Protein AF-A0A2H5Y789-F1 (afdb_monomer_lite)

Organism: NCBI:txid2035417

Radius of gyration: 29.75 Å; chains: 1; bounding box: 59×77×67 Å

Structure (mmCIF, N/CA/C/O backbone):
data_AF-A0A2H5Y789-F1
#
_entry.id   AF-A0A2H5Y789-F1
#
loop_
_atom_site.group_PDB
_atom_site.id
_atom_site.type_symbol
_atom_site.label_atom_id
_atom_site.label_alt_id
_atom_site.label_comp_id
_atom_site.label_asym_id
_atom_site.label_entity_id
_atom_site.label_seq_id
_atom_site.pdbx_PDB_ins_code
_atom_site.Cartn_x
_atom_site.Cartn_y
_atom_site.Cartn_z
_atom_site.occupancy
_atom_site.B_iso_or_equiv
_atom_site.auth_seq_id
_atom_site.auth_comp_id
_atom_site.auth_asym_id
_atom_site.auth_atom_id
_atom_site.pdbx_PDB_model_num
ATOM 1 N N . MET A 1 1 ? -34.210 62.482 2.185 1.00 37.97 1 MET A N 1
ATOM 2 C CA . MET A 1 1 ? -34.366 61.414 3.195 1.00 37.97 1 MET A CA 1
ATOM 3 C C . MET A 1 1 ? -33.043 61.257 3.918 1.00 37.97 1 MET A C 1
ATOM 5 O O . MET A 1 1 ? -32.040 60.957 3.289 1.00 37.97 1 MET A O 1
ATOM 9 N N . SER A 1 2 ? -33.038 61.616 5.196 1.00 29.23 2 SER A N 1
ATOM 10 C CA . SER A 1 2 ? -31.886 61.705 6.094 1.00 29.23 2 SER A CA 1
ATOM 11 C C . SER A 1 2 ? -31.365 60.326 6.511 1.00 29.23 2 SER A C 1
ATOM 13 O O . SER A 1 2 ? -32.148 59.467 6.909 1.00 29.23 2 SER A O 1
ATOM 15 N N . VAL A 1 3 ? -30.046 60.142 6.451 1.00 33.97 3 VAL A N 1
ATOM 16 C CA . VAL A 1 3 ? -29.327 58.979 6.999 1.00 33.97 3 VAL A CA 1
ATOM 17 C C . VAL A 1 3 ? -29.480 58.972 8.532 1.00 33.97 3 VAL A C 1
ATOM 19 O O . VAL A 1 3 ? -29.300 60.033 9.135 1.00 33.97 3 VAL A O 1
ATOM 22 N N . PRO A 1 4 ? -29.804 57.843 9.196 1.00 37.81 4 PRO A N 1
ATOM 23 C CA . PRO A 1 4 ? -29.947 57.826 10.647 1.00 37.81 4 PRO A CA 1
ATOM 24 C C . PRO A 1 4 ? -28.574 57.897 11.324 1.00 37.81 4 PRO A C 1
ATOM 26 O O . PRO A 1 4 ? -27.673 57.113 11.026 1.00 37.81 4 PRO A O 1
ATOM 29 N N . VAL A 1 5 ? -28.428 58.831 12.263 1.00 44.56 5 VAL A N 1
ATOM 30 C CA . VAL A 1 5 ? -27.274 58.938 13.160 1.00 44.56 5 VAL A CA 1
ATOM 31 C C . VAL A 1 5 ? -27.456 57.928 14.291 1.00 44.56 5 VAL A C 1
ATOM 33 O O . VAL A 1 5 ? -28.381 58.048 15.090 1.00 44.56 5 VAL A O 1
ATOM 36 N N . VAL A 1 6 ? -26.570 56.934 14.358 1.00 42.97 6 VAL A N 1
ATOM 37 C CA . VAL A 1 6 ? -26.488 55.982 15.477 1.00 42.97 6 VAL A CA 1
ATOM 38 C C . VAL A 1 6 ? -26.179 56.752 16.763 1.00 42.97 6 VAL A C 1
ATOM 40 O O . VAL A 1 6 ? -25.166 57.452 16.845 1.00 42.97 6 VAL A O 1
ATOM 43 N N . THR A 1 7 ? -27.052 56.648 17.763 1.00 49.22 7 THR A N 1
ATOM 44 C CA . THR A 1 7 ? -26.926 57.372 19.032 1.00 49.22 7 THR A CA 1
ATOM 45 C C . THR A 1 7 ? -25.886 56.715 19.953 1.00 49.22 7 THR A C 1
ATOM 47 O O . THR A 1 7 ? -25.636 55.511 19.913 1.00 49.22 7 THR A O 1
ATOM 50 N N . GLN A 1 8 ? -25.246 57.527 20.806 1.00 45.59 8 GLN A N 1
ATOM 51 C CA . GLN A 1 8 ? -24.175 57.123 21.736 1.00 45.59 8 GLN A CA 1
ATOM 52 C C . GLN A 1 8 ? -24.441 55.893 22.644 1.00 45.59 8 GLN A C 1
ATOM 54 O O . GLN A 1 8 ? -23.453 55.225 22.965 1.00 45.59 8 GLN A O 1
ATOM 59 N N . PRO A 1 9 ? -25.679 55.530 23.047 1.00 40.62 9 PRO A N 1
ATOM 60 C CA . PRO A 1 9 ? -25.904 54.383 23.934 1.00 40.62 9 PRO A CA 1
ATOM 61 C C . PRO A 1 9 ? -25.518 53.026 23.319 1.00 40.62 9 PRO A C 1
ATOM 63 O O . PRO A 1 9 ? -25.006 52.161 24.028 1.00 40.62 9 PRO A O 1
ATOM 66 N N . GLU A 1 10 ? -25.672 52.837 22.002 1.00 42.62 10 GLU A N 1
ATOM 67 C CA . GLU A 1 10 ? -25.350 51.560 21.334 1.00 42.62 10 GLU A CA 1
ATOM 68 C C . GLU A 1 10 ? -23.838 51.285 21.276 1.00 42.62 10 GLU A C 1
ATOM 70 O O . GLU A 1 10 ? -23.397 50.136 21.324 1.00 42.62 10 GLU A O 1
ATOM 75 N N . ARG A 1 11 ? -23.009 52.340 21.267 1.00 40.31 11 ARG A N 1
ATOM 76 C CA . ARG A 1 11 ? -21.542 52.203 21.315 1.00 40.31 11 ARG A CA 1
ATOM 77 C C . ARG A 1 11 ? -21.034 51.732 22.680 1.00 40.31 11 ARG A C 1
ATOM 79 O O . ARG A 1 11 ? -19.956 51.142 22.746 1.00 40.31 11 ARG A O 1
ATOM 86 N N . ALA A 1 12 ? -21.786 51.978 23.754 1.00 39.19 12 ALA A N 1
ATOM 87 C CA . ALA A 1 12 ? -21.418 51.544 25.100 1.00 39.19 12 ALA A CA 1
ATOM 88 C C . ALA A 1 12 ? -21.674 50.040 25.310 1.00 39.19 12 ALA A C 1
ATOM 90 O O . ALA A 1 12 ? -20.861 49.373 25.947 1.00 39.19 12 ALA A O 1
ATOM 91 N N . ALA A 1 13 ? -22.729 49.485 24.701 1.00 40.16 13 ALA A N 1
ATOM 92 C CA . ALA A 1 13 ? -23.051 48.057 24.788 1.00 40.16 13 ALA A CA 1
ATOM 93 C C . ALA A 1 13 ? -21.999 47.162 24.102 1.00 40.16 13 ALA A C 1
ATOM 95 O O . ALA A 1 13 ? -21.672 46.093 24.610 1.00 40.16 13 ALA A O 1
ATOM 96 N N . ILE A 1 14 ? -21.398 47.628 23.000 1.00 40.69 14 ILE A N 1
ATOM 97 C CA . ILE A 1 14 ? -20.331 46.902 22.284 1.00 40.69 14 ILE A CA 1
ATOM 98 C C . ILE A 1 14 ? -19.017 46.875 23.089 1.00 40.69 14 ILE A C 1
ATOM 100 O O . ILE A 1 14 ? -18.259 45.914 22.996 1.00 40.69 14 ILE A O 1
ATOM 104 N N . ARG A 1 15 ? -18.747 47.890 23.925 1.00 38.72 15 ARG A N 1
ATOM 105 C CA . ARG A 1 15 ? -17.531 47.946 24.764 1.00 38.72 15 ARG A CA 1
ATOM 106 C C . ARG A 1 15 ? -17.596 47.087 26.031 1.00 38.72 15 ARG A C 1
ATOM 108 O O . ARG A 1 15 ? -16.561 46.901 26.661 1.00 38.72 15 ARG A O 1
ATOM 115 N N . ALA A 1 16 ? -18.770 46.585 26.411 1.00 36.44 16 ALA A N 1
ATOM 116 C CA . ALA A 1 16 ? -18.966 45.839 27.656 1.00 36.44 16 ALA A CA 1
ATOM 117 C C . ALA A 1 16 ? -18.874 44.305 27.502 1.00 36.44 16 ALA A C 1
ATOM 119 O O . ALA A 1 16 ? -19.026 43.589 28.490 1.00 36.44 16 ALA A O 1
ATOM 120 N N . MET A 1 17 ? -18.627 43.777 26.295 1.00 32.44 17 MET A N 1
ATOM 121 C CA . MET A 1 17 ? -18.440 42.334 26.092 1.00 32.44 17 MET A CA 1
ATOM 122 C C . MET A 1 17 ? -17.035 41.892 26.548 1.00 32.44 17 MET A C 1
ATOM 124 O O . MET A 1 17 ? -16.046 42.423 26.040 1.00 32.44 17 MET A O 1
ATOM 128 N N . PRO A 1 18 ? -16.908 40.923 27.476 1.00 30.58 18 PRO A N 1
ATOM 129 C CA . PRO A 1 18 ? -15.605 40.398 27.869 1.00 30.58 18 PRO A CA 1
ATOM 130 C C . PRO A 1 18 ? -14.968 39.604 26.711 1.00 30.58 18 PRO A C 1
ATOM 132 O O . PRO A 1 18 ? -15.689 38.967 25.936 1.00 30.58 18 PRO A O 1
ATOM 135 N N . PRO A 1 19 ? -13.628 39.609 26.577 1.00 34.12 19 PRO A N 1
ATOM 136 C CA . PRO A 1 19 ? -12.950 38.894 25.506 1.00 34.12 19 PRO A CA 1
ATOM 137 C C . PRO A 1 19 ? -13.107 37.382 25.705 1.00 34.12 19 PRO A C 1
ATOM 139 O O . PRO A 1 19 ? -12.652 36.820 26.702 1.00 34.12 19 PRO A O 1
ATOM 142 N N . LEU A 1 20 ? -13.747 36.712 24.743 1.00 29.39 20 LEU A N 1
ATOM 143 C CA . LEU A 1 20 ? -13.731 35.256 24.661 1.00 29.39 20 LEU A CA 1
ATOM 144 C C . LEU A 1 20 ? -12.320 34.814 24.261 1.00 29.39 20 LEU A C 1
ATOM 146 O O . LEU A 1 20 ? -11.878 35.012 23.131 1.00 29.39 20 LEU A O 1
ATOM 150 N N . VAL A 1 21 ? -11.624 34.228 25.227 1.00 31.94 21 VAL A N 1
ATOM 151 C CA . VAL A 1 21 ? -10.314 33.598 25.082 1.00 31.94 21 VAL A CA 1
ATOM 152 C C . VAL A 1 21 ? -10.425 32.429 24.096 1.00 31.94 21 VAL A C 1
ATOM 154 O O . VAL A 1 21 ? -10.932 31.364 24.444 1.00 31.94 21 VAL A O 1
ATOM 157 N N . LEU A 1 22 ? -9.947 32.618 22.864 1.00 30.02 22 LEU A N 1
ATOM 158 C CA . LEU A 1 22 ? -9.651 31.528 21.934 1.00 30.02 22 LEU A CA 1
ATOM 159 C C . LEU A 1 22 ? -8.173 31.158 22.085 1.00 30.02 22 LEU A C 1
ATOM 161 O O . LEU A 1 22 ? -7.278 31.890 21.673 1.00 30.02 22 LEU A O 1
ATOM 165 N N . TYR A 1 23 ? -7.926 30.010 22.709 1.00 28.30 23 TYR A N 1
ATOM 166 C CA . TYR A 1 23 ? -6.603 29.407 22.811 1.00 28.30 23 TYR A CA 1
ATOM 167 C C . TYR A 1 23 ? -6.099 28.958 21.425 1.00 28.30 23 TYR A C 1
ATOM 169 O O . TYR A 1 23 ? -6.662 28.049 20.822 1.00 28.30 23 TYR A O 1
ATOM 177 N N . GLY A 1 24 ? -4.975 29.537 20.990 1.00 32.03 24 GLY A N 1
ATOM 178 C CA . GLY A 1 24 ? -3.823 28.745 20.550 1.00 32.03 24 GLY A CA 1
ATOM 179 C C . GLY A 1 24 ? -3.602 28.491 19.056 1.00 32.03 24 GLY A C 1
ATOM 180 O O . GLY A 1 24 ? -3.537 27.328 18.693 1.00 32.03 24 GLY A O 1
ATOM 181 N N . VAL A 1 25 ? -3.348 29.525 18.235 1.00 35.06 25 VAL A N 1
ATOM 182 C CA . VAL A 1 25 ? -2.418 29.469 17.066 1.00 35.06 25 VAL A CA 1
ATOM 183 C C . VAL A 1 25 ? -1.823 30.867 16.751 1.00 35.06 25 VAL A C 1
ATOM 185 O O . VAL A 1 25 ? -1.656 31.242 15.599 1.00 35.06 25 VAL A O 1
ATOM 188 N N . GLU A 1 26 ? -1.505 31.706 17.743 1.00 31.30 26 GLU A N 1
ATOM 189 C CA . GLU A 1 26 ? -1.077 33.101 17.464 1.00 31.30 26 GLU A CA 1
ATOM 190 C C . GLU A 1 26 ? 0.441 33.301 17.260 1.00 31.30 26 GLU A C 1
ATOM 192 O O . GLU A 1 26 ? 0.897 34.408 16.987 1.00 31.30 26 GLU A O 1
ATOM 197 N N . GLY A 1 27 ? 1.257 32.245 17.345 1.00 31.03 27 GLY A N 1
ATOM 198 C CA . GLY A 1 27 ? 2.720 32.394 17.412 1.00 31.03 27 GLY A CA 1
ATOM 199 C C . GLY A 1 27 ? 3.501 32.348 16.091 1.00 31.03 27 GLY A C 1
ATOM 200 O O . GLY A 1 27 ? 4.628 32.837 16.053 1.00 31.03 27 GLY A O 1
ATOM 201 N N . LEU A 1 28 ? 2.964 31.756 15.015 1.00 32.12 28 LEU A N 1
ATOM 202 C CA . LEU A 1 28 ? 3.771 31.415 13.824 1.00 32.12 28 LEU A CA 1
ATOM 203 C C . LEU A 1 28 ? 3.454 32.244 12.567 1.00 32.12 28 LEU A C 1
ATOM 205 O O . LEU A 1 28 ? 4.258 32.281 11.639 1.00 32.12 28 LEU A O 1
ATOM 209 N N . GLU A 1 29 ? 2.319 32.945 12.528 1.00 34.88 29 GLU A N 1
ATOM 210 C CA . GLU A 1 29 ? 1.903 33.727 11.350 1.00 34.88 29 GLU A CA 1
ATOM 211 C C . GLU A 1 29 ? 2.656 35.067 11.211 1.00 34.88 29 GLU A C 1
ATOM 213 O O . GLU A 1 29 ? 2.709 35.651 10.127 1.00 34.88 29 GLU A O 1
ATOM 218 N N . TRP A 1 30 ? 3.300 35.539 12.283 1.00 33.16 30 TRP A N 1
ATOM 219 C CA . TRP A 1 30 ? 3.914 36.870 12.344 1.00 33.16 30 TRP A CA 1
ATOM 220 C C . TRP A 1 30 ? 5.371 36.948 11.871 1.00 33.16 30 TRP A C 1
ATOM 222 O O . TRP A 1 30 ? 5.851 38.038 11.562 1.00 33.16 30 TRP A O 1
ATOM 232 N N . THR A 1 31 ? 6.104 35.837 11.787 1.00 39.50 31 THR A N 1
ATOM 233 C CA . THR A 1 31 ? 7.577 35.905 11.725 1.00 39.50 31 THR A CA 1
ATOM 234 C C . THR A 1 31 ? 8.179 35.875 10.325 1.00 39.50 31 THR A C 1
ATOM 236 O O . THR A 1 31 ? 9.292 36.365 10.155 1.00 39.50 31 THR A O 1
ATOM 239 N N . VAL A 1 32 ? 7.478 35.366 9.306 1.00 38.41 32 VAL A N 1
ATOM 240 C CA . VAL A 1 32 ? 8.070 35.218 7.959 1.00 38.41 32 VAL A CA 1
ATOM 241 C C . VAL A 1 32 ? 7.387 36.114 6.926 1.00 38.41 32 VAL A C 1
ATOM 243 O O . VAL A 1 32 ? 8.056 36.906 6.269 1.00 38.41 32 VAL A O 1
ATOM 246 N N . GLY A 1 33 ? 6.055 36.074 6.812 1.00 35.78 33 GLY A N 1
ATOM 247 C CA . GLY A 1 33 ? 5.324 36.867 5.811 1.00 35.78 33 GLY A CA 1
ATOM 248 C C . GLY A 1 33 ? 5.331 38.375 6.091 1.00 35.78 33 GLY A C 1
ATOM 249 O O . GLY A 1 33 ? 5.582 39.175 5.189 1.00 35.78 33 GLY A O 1
ATOM 250 N N . GLY A 1 34 ? 5.120 38.765 7.354 1.00 37.66 34 GLY A N 1
ATOM 251 C CA . GLY A 1 34 ? 5.141 40.168 7.781 1.00 37.66 34 GLY A CA 1
ATOM 252 C C . GLY A 1 34 ? 6.536 40.795 7.715 1.00 37.66 34 GLY A C 1
ATOM 253 O O . GLY A 1 34 ? 6.678 41.928 7.257 1.00 37.66 34 GLY A O 1
ATOM 254 N N . LEU A 1 35 ? 7.576 40.041 8.092 1.00 35.88 35 LEU A N 1
ATOM 255 C CA . LEU A 1 35 ? 8.966 40.507 8.050 1.00 35.88 35 LEU A CA 1
ATOM 256 C C . LEU A 1 35 ? 9.456 40.736 6.612 1.00 35.88 35 LEU A C 1
ATOM 258 O O . LEU A 1 35 ? 10.105 41.745 6.345 1.00 35.88 35 LEU A O 1
ATOM 262 N N . ILE A 1 36 ? 9.098 39.844 5.680 1.00 41.84 36 ILE A N 1
ATOM 263 C CA . ILE A 1 36 ? 9.439 39.972 4.254 1.00 41.84 36 ILE A CA 1
ATOM 264 C C . ILE A 1 36 ? 8.719 41.178 3.632 1.00 41.84 36 ILE A C 1
ATOM 266 O O . ILE A 1 36 ? 9.349 41.958 2.920 1.00 41.84 36 ILE A O 1
ATOM 270 N N . ALA A 1 37 ? 7.435 41.388 3.945 1.00 39.56 37 ALA A N 1
ATOM 271 C CA . ALA A 1 37 ? 6.670 42.536 3.453 1.00 39.56 37 ALA A CA 1
ATOM 272 C C . ALA A 1 37 ? 7.201 43.884 3.987 1.00 39.56 37 ALA A C 1
ATOM 274 O O . ALA A 1 37 ? 7.313 44.848 3.228 1.00 39.56 37 ALA A O 1
ATOM 275 N N . LEU A 1 38 ? 7.588 43.946 5.268 1.00 40.47 38 LEU A N 1
ATOM 276 C CA . LEU A 1 38 ? 8.153 45.148 5.895 1.00 40.47 38 LEU A CA 1
ATOM 277 C C . LEU A 1 38 ? 9.576 45.467 5.414 1.00 40.47 38 LEU A C 1
ATOM 279 O O . LEU A 1 38 ? 9.894 46.639 5.222 1.00 40.47 38 LEU A O 1
ATOM 283 N N . HIS A 1 39 ? 10.427 44.456 5.196 1.00 37.84 39 HIS A N 1
ATOM 284 C CA . HIS A 1 39 ? 11.801 44.671 4.720 1.00 37.84 39 HIS A CA 1
ATOM 285 C C . HIS A 1 39 ? 11.888 44.955 3.215 1.00 37.84 39 HIS A C 1
ATOM 287 O O . HIS A 1 39 ? 12.708 45.776 2.811 1.00 37.84 39 HIS A O 1
ATOM 293 N N . LEU A 1 40 ? 11.039 44.351 2.372 1.00 38.31 40 LEU A N 1
ATOM 294 C CA . LEU A 1 40 ? 11.007 44.715 0.948 1.00 38.31 40 LEU A CA 1
ATOM 295 C C . LEU A 1 40 ? 10.388 46.097 0.717 1.00 38.31 40 LEU A C 1
ATOM 297 O O . LEU A 1 40 ? 10.879 46.837 -0.135 1.00 38.31 40 LEU A O 1
ATOM 301 N N . GLY A 1 41 ? 9.353 46.471 1.478 1.00 37.62 41 GLY A N 1
ATOM 302 C CA . GLY A 1 41 ? 8.716 47.787 1.362 1.00 37.62 41 GLY A CA 1
ATOM 303 C C . GLY A 1 41 ? 9.656 48.946 1.713 1.00 37.62 41 GLY A C 1
ATOM 304 O O . GLY A 1 41 ? 9.684 49.952 1.005 1.00 37.62 41 GLY A O 1
ATOM 305 N N . SER A 1 42 ? 10.482 48.793 2.754 1.00 38.41 42 SER A N 1
ATOM 306 C CA . SER A 1 42 ? 11.467 49.810 3.153 1.00 38.41 42 SER A CA 1
ATOM 307 C C . SER A 1 42 ? 12.701 49.847 2.238 1.00 38.41 42 SER A C 1
ATOM 309 O O . SER A 1 42 ? 13.217 50.929 1.943 1.00 38.41 42 SER A O 1
ATOM 311 N N . ALA A 1 43 ? 13.138 48.693 1.720 1.00 34.66 43 ALA A N 1
ATOM 312 C CA . ALA A 1 43 ? 14.264 48.604 0.788 1.00 34.66 43 ALA A CA 1
ATOM 313 C C . ALA A 1 43 ? 13.936 49.173 -0.605 1.00 34.66 43 ALA A C 1
ATOM 315 O O . ALA A 1 43 ? 14.780 49.813 -1.229 1.00 34.66 43 ALA A O 1
ATOM 316 N N . LEU A 1 44 ? 12.705 48.991 -1.095 1.00 37.31 44 LEU A N 1
ATOM 317 C CA . LEU A 1 44 ? 12.272 49.533 -2.389 1.00 37.31 44 LEU A CA 1
ATOM 318 C C . LEU A 1 44 ? 11.960 51.035 -2.324 1.00 37.31 44 LEU A C 1
ATOM 320 O O . LEU A 1 44 ? 12.243 51.751 -3.283 1.00 37.31 44 LEU A O 1
ATOM 324 N N . GLY A 1 45 ? 11.445 51.530 -1.191 1.00 35.88 45 GLY A N 1
ATOM 325 C CA . GLY A 1 45 ? 11.153 52.955 -0.992 1.00 35.88 45 GLY A CA 1
ATOM 326 C C . GLY A 1 45 ? 12.393 53.851 -0.875 1.00 35.88 45 GLY A C 1
ATOM 327 O O . GLY A 1 45 ? 12.313 55.043 -1.156 1.00 35.88 45 GLY A O 1
ATOM 328 N N . THR A 1 46 ? 13.547 53.292 -0.500 1.00 38.84 46 THR A N 1
ATOM 329 C CA . THR A 1 46 ? 14.800 54.049 -0.310 1.00 38.84 46 THR A CA 1
ATOM 330 C C . THR A 1 46 ? 15.745 53.998 -1.516 1.00 38.84 46 THR A C 1
ATOM 332 O O . THR A 1 46 ? 16.597 54.873 -1.653 1.00 38.84 46 THR A O 1
ATOM 335 N N . ALA A 1 47 ? 15.595 53.022 -2.420 1.00 37.56 47 ALA A N 1
ATOM 336 C CA . ALA A 1 47 ? 16.588 52.754 -3.463 1.00 37.56 47 ALA A CA 1
ATOM 337 C C . ALA A 1 47 ? 16.361 53.467 -4.812 1.00 37.56 47 ALA A C 1
ATOM 339 O O . ALA A 1 47 ? 17.298 53.538 -5.608 1.00 37.56 47 ALA A O 1
ATOM 340 N N . ILE A 1 48 ? 15.161 53.975 -5.134 1.00 38.62 48 ILE A N 1
ATOM 341 C CA . ILE A 1 48 ? 14.882 54.487 -6.495 1.00 38.62 48 ILE A CA 1
ATOM 342 C C . ILE A 1 48 ? 14.000 55.752 -6.472 1.00 38.62 48 ILE A C 1
ATOM 344 O O . ILE A 1 48 ? 12.787 55.662 -6.643 1.00 38.62 48 ILE A O 1
ATOM 348 N N . PRO A 1 49 ? 14.583 56.963 -6.362 1.00 35.34 49 PRO A N 1
ATOM 349 C CA . PRO A 1 49 ? 13.821 58.219 -6.378 1.00 35.34 49 PRO A CA 1
ATOM 350 C C . PRO A 1 49 ? 13.368 58.684 -7.779 1.00 35.34 49 PRO A C 1
ATOM 352 O O . PRO A 1 49 ? 12.882 59.801 -7.922 1.00 35.34 49 PRO A O 1
ATOM 355 N N . ARG A 1 50 ? 13.585 57.897 -8.848 1.00 37.91 50 ARG A N 1
ATOM 356 C CA . ARG A 1 50 ? 13.511 58.376 -10.250 1.00 37.91 50 ARG A CA 1
ATOM 357 C C . ARG A 1 50 ? 12.562 57.615 -11.184 1.00 37.91 50 ARG A C 1
ATOM 359 O O . ARG A 1 50 ? 12.798 57.577 -12.387 1.00 37.91 50 ARG A O 1
ATOM 366 N N . LEU A 1 51 ? 11.473 57.037 -10.684 1.00 37.28 51 LEU A N 1
ATOM 367 C CA . LEU A 1 51 ? 10.451 56.439 -11.556 1.00 37.28 51 LEU A CA 1
ATOM 368 C C . LEU A 1 51 ? 9.078 57.067 -11.299 1.00 37.28 51 LEU A C 1
ATOM 370 O O . LEU A 1 51 ? 8.264 56.563 -10.533 1.00 37.28 51 LEU A O 1
ATOM 374 N N . THR A 1 52 ? 8.815 58.167 -12.004 1.00 37.22 52 THR A N 1
ATOM 375 C CA . THR A 1 52 ? 7.564 58.948 -12.068 1.00 37.22 52 THR A CA 1
ATOM 376 C C . THR A 1 52 ? 6.381 58.210 -12.730 1.00 37.22 52 THR A C 1
ATOM 378 O O . THR A 1 52 ? 5.479 58.839 -13.269 1.00 37.22 52 THR A O 1
ATOM 381 N N . GLY A 1 53 ? 6.354 56.873 -12.690 1.00 39.41 53 GLY A N 1
ATOM 382 C CA . GLY A 1 53 ? 5.308 56.037 -13.304 1.00 39.41 53 GLY A CA 1
ATOM 383 C C . GLY A 1 53 ? 4.527 55.152 -12.327 1.00 39.41 53 GLY A C 1
ATOM 384 O O . GLY A 1 53 ? 3.718 54.339 -12.760 1.00 39.41 53 GLY A O 1
ATOM 385 N N . LEU A 1 54 ? 4.769 55.272 -11.018 1.00 38.16 54 LEU A N 1
ATOM 386 C CA . LEU A 1 54 ? 4.265 54.348 -9.992 1.00 38.16 54 LEU A CA 1
ATOM 387 C C . LEU A 1 54 ? 3.058 54.865 -9.192 1.00 38.16 54 LEU A C 1
ATOM 389 O O . LEU A 1 54 ? 2.752 54.283 -8.158 1.00 38.16 54 LEU A O 1
ATOM 393 N N . GLY A 1 55 ? 2.338 55.893 -9.660 1.00 39.03 55 GLY A N 1
ATOM 394 C CA . GLY A 1 55 ? 1.104 56.352 -8.993 1.00 39.03 55 GLY A CA 1
ATOM 395 C C . GLY A 1 55 ? 0.098 55.211 -8.801 1.00 39.03 55 GLY A C 1
ATOM 396 O O . GLY A 1 55 ? -0.347 54.949 -7.694 1.00 39.03 55 GLY A O 1
ATOM 397 N N . VAL A 1 56 ? -0.096 54.402 -9.846 1.00 40.12 56 VAL A N 1
ATOM 398 C CA . VAL A 1 56 ? -0.979 53.225 -9.815 1.00 40.12 56 VAL A CA 1
ATOM 399 C C . VAL A 1 56 ? -0.476 52.134 -8.858 1.00 40.12 56 VAL A C 1
ATOM 401 O O . VAL A 1 56 ? -1.280 51.441 -8.245 1.00 40.12 56 VAL A O 1
ATOM 404 N N . LEU A 1 57 ? 0.843 51.963 -8.699 1.00 37.28 57 LEU A N 1
ATOM 405 C CA . LEU A 1 57 ? 1.396 50.970 -7.768 1.00 37.28 57 LEU A CA 1
ATOM 406 C C . LEU A 1 57 ? 1.308 51.455 -6.315 1.00 37.28 57 LEU A C 1
ATOM 408 O O . LEU A 1 57 ? 1.074 50.643 -5.427 1.00 37.28 57 LEU A O 1
ATOM 412 N N . GLY A 1 58 ? 1.469 52.762 -6.086 1.00 39.53 58 GLY A N 1
ATOM 413 C CA . GLY A 1 58 ? 1.223 53.409 -4.797 1.00 39.53 58 GLY A CA 1
ATOM 414 C C . GLY A 1 58 ? -0.235 53.255 -4.373 1.00 39.53 58 GLY A C 1
ATOM 415 O O . GLY A 1 58 ? -0.490 52.732 -3.292 1.00 39.53 58 GLY A O 1
ATOM 416 N N . ASP A 1 59 ? -1.171 53.564 -5.272 1.00 41.91 59 ASP A N 1
ATOM 417 C CA . ASP A 1 59 ? -2.611 53.418 -5.036 1.00 41.91 59 ASP A CA 1
ATOM 418 C C . ASP A 1 59 ? -3.000 51.949 -4.783 1.00 41.91 59 ASP A C 1
ATOM 420 O O . ASP A 1 59 ? -3.748 51.647 -3.854 1.00 41.91 59 ASP A O 1
ATOM 424 N N . LEU A 1 60 ? -2.448 50.999 -5.550 1.00 38.47 60 LEU A N 1
ATOM 425 C CA . LEU A 1 60 ? -2.681 49.563 -5.345 1.00 38.47 60 LEU A CA 1
ATOM 426 C C . LEU A 1 60 ? -2.083 49.042 -4.030 1.00 38.47 60 LEU A C 1
ATOM 428 O O . LEU A 1 60 ? -2.686 48.181 -3.391 1.00 38.47 60 LEU A O 1
ATOM 432 N N . LEU A 1 61 ? -0.918 49.547 -3.612 1.00 44.72 61 LEU A N 1
ATOM 433 C CA . LEU A 1 61 ? -0.301 49.206 -2.328 1.00 44.72 61 LEU A CA 1
ATOM 434 C C . LEU A 1 61 ? -1.064 49.820 -1.153 1.00 44.72 61 LEU A C 1
ATOM 436 O O . LEU A 1 61 ? -1.157 49.190 -0.103 1.00 44.72 61 LEU A O 1
ATOM 440 N N . GLU A 1 62 ? -1.641 51.005 -1.322 1.00 45.75 62 GLU A N 1
ATOM 441 C CA . GLU A 1 62 ? -2.458 51.667 -0.307 1.00 45.75 62 GLU A CA 1
ATOM 442 C C . GLU A 1 62 ? -3.821 50.978 -0.146 1.00 45.75 62 GLU A C 1
ATOM 444 O O . GLU A 1 62 ? -4.239 50.694 0.979 1.00 45.75 62 GLU A O 1
ATOM 449 N N . ILE A 1 63 ? -4.440 50.557 -1.255 1.00 43.47 63 ILE A N 1
ATOM 450 C CA . ILE A 1 63 ? -5.616 49.674 -1.254 1.00 43.47 63 ILE A CA 1
ATOM 451 C C . ILE A 1 63 ? -5.266 48.321 -0.611 1.00 43.47 63 ILE A C 1
ATOM 453 O O . ILE A 1 63 ? -5.972 47.865 0.286 1.00 43.47 63 ILE A O 1
ATOM 457 N N . ALA A 1 64 ? -4.147 47.692 -0.981 1.00 42.34 64 ALA A N 1
ATOM 458 C CA . ALA A 1 64 ? -3.712 46.436 -0.368 1.00 42.34 64 ALA A CA 1
ATOM 459 C C . ALA A 1 64 ? -3.442 46.590 1.138 1.00 42.34 64 ALA A C 1
ATOM 461 O O . ALA A 1 64 ? -3.794 45.708 1.918 1.00 42.34 64 ALA A O 1
ATOM 462 N N . ARG A 1 65 ? -2.878 47.721 1.576 1.00 46.62 65 ARG A N 1
ATOM 463 C CA . ARG A 1 65 ? -2.617 48.034 2.988 1.00 46.62 65 ARG A CA 1
ATOM 464 C C . ARG A 1 65 ? -3.904 48.243 3.788 1.00 46.62 65 ARG A C 1
ATOM 466 O O . ARG A 1 65 ? -3.985 47.778 4.922 1.00 46.62 65 ARG A O 1
ATOM 473 N N . GLN A 1 66 ? -4.922 48.872 3.200 1.00 47.84 66 GLN A N 1
ATOM 474 C CA . GLN A 1 66 ? -6.248 48.994 3.818 1.00 47.84 66 GLN A CA 1
ATOM 475 C C . GLN A 1 66 ? -6.937 47.630 3.985 1.00 47.84 66 GLN A C 1
ATOM 477 O O . GLN A 1 66 ? -7.589 47.392 4.998 1.00 47.84 66 GLN A O 1
ATOM 482 N N . TRP A 1 67 ? -6.744 46.706 3.040 1.00 42.56 67 TRP A N 1
ATOM 483 C CA . TRP A 1 67 ? -7.323 45.357 3.089 1.00 42.56 67 TRP A CA 1
ATOM 484 C C . TRP A 1 67 ? -6.541 44.373 3.988 1.00 42.56 67 TRP A C 1
ATOM 486 O O . TRP A 1 67 ? -7.084 43.342 4.387 1.00 42.56 67 TRP A O 1
ATOM 496 N N . THR A 1 68 ? -5.282 44.681 4.331 1.00 40.94 68 THR A N 1
ATOM 497 C CA . THR A 1 68 ? -4.358 43.821 5.110 1.00 40.94 68 THR A CA 1
ATOM 498 C C . THR A 1 68 ? -4.067 44.314 6.529 1.00 40.94 68 THR A C 1
ATOM 500 O O . THR A 1 68 ? -3.200 43.760 7.208 1.00 40.94 68 THR A O 1
ATOM 503 N N . GLY A 1 69 ? -4.800 45.325 7.003 1.00 48.59 69 GLY A N 1
ATOM 504 C CA . GLY A 1 69 ? -4.715 45.807 8.381 1.00 48.59 69 GLY A CA 1
ATOM 505 C C . GLY A 1 69 ? -4.970 44.707 9.432 1.00 48.59 69 GLY A C 1
ATOM 506 O O . GLY A 1 69 ? -5.490 43.636 9.104 1.00 48.59 69 GLY A O 1
ATOM 507 N N . PRO A 1 70 ? -4.637 44.958 10.714 1.00 47.22 70 PRO A N 1
ATOM 508 C CA . PRO A 1 70 ? -4.730 43.969 11.795 1.00 47.22 70 PRO A CA 1
ATOM 509 C C . PRO A 1 70 ? -6.131 43.364 11.986 1.00 47.22 70 PRO A C 1
ATOM 511 O O . PRO A 1 70 ? -6.235 42.260 12.516 1.00 47.22 70 PRO A O 1
ATOM 514 N N . GLU A 1 71 ? -7.180 44.015 11.478 1.00 46.88 71 GLU A N 1
ATOM 515 C CA . GLU A 1 71 ? -8.574 43.551 11.545 1.00 46.88 71 GLU A CA 1
ATOM 516 C C . GLU A 1 71 ? -9.084 42.845 10.266 1.00 46.88 71 GLU A C 1
ATOM 518 O O . GLU A 1 71 ? -10.215 42.364 10.229 1.00 46.88 71 GLU A O 1
ATOM 523 N N . GLY A 1 72 ? -8.270 42.738 9.207 1.00 47.44 72 GLY A N 1
ATOM 524 C CA . GLY A 1 72 ? -8.650 42.072 7.952 1.00 47.44 72 GLY A CA 1
ATOM 525 C C . GLY A 1 72 ? -8.543 40.536 8.018 1.00 47.44 72 GLY A C 1
ATOM 526 O O . GLY A 1 72 ? -7.707 40.013 8.758 1.00 47.44 72 GLY A O 1
ATOM 527 N N . PRO A 1 73 ? -9.329 39.769 7.239 1.00 49.16 73 PRO A N 1
ATOM 528 C CA . PRO A 1 73 ? -9.303 38.304 7.283 1.00 49.16 73 PRO A CA 1
ATOM 529 C C . PRO A 1 73 ? -7.940 37.716 6.859 1.00 49.16 73 PRO A C 1
ATOM 531 O O . PRO A 1 73 ? -7.390 38.085 5.822 1.00 49.16 73 PRO A O 1
ATOM 534 N N . GLY A 1 74 ? -7.403 36.769 7.642 1.00 49.91 74 GLY A N 1
ATOM 535 C CA . GLY A 1 74 ? -6.034 36.236 7.495 1.00 49.91 74 GLY A CA 1
ATOM 536 C C . GLY A 1 74 ? -5.696 35.641 6.119 1.00 49.91 74 GLY A C 1
ATOM 537 O O . GLY A 1 74 ? -4.586 35.822 5.623 1.00 49.91 74 GLY A O 1
ATOM 538 N N . TRP A 1 75 ? -6.665 35.030 5.431 1.00 49.94 75 TRP A N 1
ATOM 539 C CA . TRP A 1 75 ? -6.458 34.489 4.080 1.00 49.94 75 TRP A CA 1
ATOM 540 C C . TRP A 1 75 ? -6.204 35.587 3.034 1.00 49.94 75 TRP A C 1
ATOM 542 O O . TRP A 1 75 ? -5.473 35.367 2.073 1.00 49.94 75 TRP A O 1
ATOM 552 N N . LEU A 1 76 ? -6.761 36.785 3.226 1.00 48.66 76 LEU A N 1
ATOM 553 C CA . LEU A 1 76 ? -6.608 37.905 2.298 1.00 48.66 76 LEU A CA 1
ATOM 554 C C . LEU A 1 76 ? -5.197 38.498 2.411 1.00 48.66 76 LEU A C 1
ATOM 556 O O . LEU A 1 76 ? -4.595 38.834 1.395 1.00 48.66 76 LEU A O 1
ATOM 560 N N . ARG A 1 77 ? -4.625 38.474 3.625 1.00 53.62 77 ARG A N 1
ATOM 561 C CA . ARG A 1 77 ? -3.203 38.762 3.884 1.00 53.62 77 ARG A CA 1
ATOM 562 C C . ARG A 1 77 ? -2.283 37.725 3.240 1.00 53.62 77 ARG A C 1
ATOM 564 O O . ARG A 1 77 ? -1.232 38.077 2.707 1.00 53.62 77 ARG A O 1
ATOM 571 N N . LEU A 1 78 ? -2.693 36.456 3.250 1.00 51.81 78 LEU A N 1
ATOM 572 C CA . LEU A 1 78 ? -1.959 35.365 2.611 1.00 51.81 78 LEU A CA 1
ATOM 573 C C . LEU A 1 78 ? -1.963 35.513 1.079 1.00 51.81 78 LEU A C 1
ATOM 575 O O . LEU A 1 78 ? -0.907 35.441 0.456 1.00 51.81 78 LEU A O 1
ATOM 579 N N . VAL A 1 79 ? -3.114 35.825 0.472 1.00 51.28 79 VAL A N 1
ATOM 580 C CA . VAL A 1 79 ? -3.241 36.071 -0.977 1.00 51.28 79 VAL A CA 1
ATOM 581 C C . VAL A 1 79 ? -2.478 37.327 -1.410 1.00 51.28 79 VAL A C 1
ATOM 583 O O . VAL A 1 79 ? -1.735 37.280 -2.390 1.00 51.28 79 VAL A O 1
ATOM 586 N N . SER A 1 80 ? -2.584 38.436 -0.673 1.00 53.50 80 SER A N 1
ATOM 587 C CA . SER A 1 80 ? -1.816 39.653 -0.968 1.00 53.50 80 SER A CA 1
ATOM 588 C C . SER A 1 80 ? -0.311 39.453 -0.775 1.00 53.50 80 SER A C 1
ATOM 590 O O . SER A 1 80 ? 0.478 39.970 -1.562 1.00 53.50 80 SER A O 1
ATOM 592 N N . GLY A 1 81 ? 0.099 38.674 0.232 1.00 55.50 81 GLY A N 1
ATOM 593 C CA . GLY A 1 81 ? 1.498 38.311 0.464 1.00 55.50 81 GLY A CA 1
ATOM 594 C C . GLY A 1 81 ? 2.068 37.458 -0.670 1.00 55.50 81 GLY A C 1
ATOM 595 O O . GLY A 1 81 ? 3.174 37.716 -1.142 1.00 55.50 81 GLY A O 1
ATOM 596 N N . LEU A 1 82 ? 1.286 36.500 -1.178 1.00 54.59 82 LEU A N 1
ATOM 597 C CA . LEU A 1 82 ? 1.648 35.697 -2.349 1.00 54.59 82 LEU A CA 1
ATOM 598 C C . LEU A 1 82 ? 1.768 36.555 -3.618 1.00 54.59 82 LEU A C 1
ATOM 600 O O . LEU A 1 82 ? 2.735 36.397 -4.363 1.00 54.59 82 LEU A O 1
ATOM 604 N N . LEU A 1 83 ? 0.848 37.501 -3.839 1.00 54.09 83 LEU A N 1
ATOM 605 C CA . LEU A 1 83 ? 0.894 38.440 -4.969 1.00 54.09 83 LEU A CA 1
ATOM 606 C C . LEU A 1 83 ? 2.074 39.428 -4.878 1.00 54.09 83 LEU A C 1
ATOM 608 O O . LEU A 1 83 ? 2.688 39.748 -5.897 1.00 54.09 83 LEU A O 1
ATOM 612 N N . ALA A 1 84 ? 2.439 39.875 -3.674 1.00 56.47 84 ALA A N 1
ATOM 613 C CA . ALA A 1 84 ? 3.605 40.731 -3.449 1.00 56.47 84 ALA A CA 1
ATOM 614 C C . ALA A 1 84 ? 4.927 39.973 -3.673 1.00 56.47 84 ALA A C 1
ATOM 616 O O . ALA A 1 84 ? 5.810 40.467 -4.379 1.00 56.47 84 ALA A O 1
ATOM 617 N N . CYS A 1 85 ? 5.044 38.744 -3.153 1.00 56.38 85 CYS A N 1
ATOM 618 C CA . CYS A 1 85 ? 6.167 37.848 -3.455 1.00 56.38 85 CYS A CA 1
ATOM 619 C C . CYS A 1 85 ? 6.278 37.566 -4.960 1.00 56.38 85 CYS A C 1
ATOM 621 O O . CYS A 1 85 ? 7.379 37.561 -5.508 1.00 56.38 85 CYS A O 1
ATOM 623 N N . TYR A 1 86 ? 5.146 37.388 -5.643 1.00 61.91 86 TYR A N 1
ATOM 624 C CA . TYR A 1 86 ? 5.078 37.220 -7.094 1.00 61.91 86 TYR A CA 1
ATOM 625 C C . TYR A 1 86 ? 5.612 38.446 -7.853 1.00 61.91 86 TYR A C 1
ATOM 627 O O . TYR A 1 86 ? 6.475 38.303 -8.722 1.00 61.91 86 TYR A O 1
ATOM 635 N N . GLY A 1 87 ? 5.174 39.656 -7.487 1.00 57.25 87 GLY A N 1
ATOM 636 C CA . GLY A 1 87 ? 5.687 40.899 -8.071 1.00 57.25 87 GLY A CA 1
ATOM 637 C C . GLY A 1 87 ? 7.197 41.061 -7.869 1.00 57.25 87 GLY A C 1
ATOM 638 O O . GLY A 1 87 ? 7.911 41.421 -8.805 1.00 57.25 87 GLY A O 1
ATOM 639 N N . ALA A 1 88 ? 7.703 40.711 -6.683 1.00 58.78 88 ALA A N 1
ATOM 640 C CA . ALA A 1 88 ? 9.128 40.757 -6.365 1.00 58.78 88 ALA A CA 1
ATOM 641 C C . ALA A 1 88 ? 9.955 39.728 -7.159 1.00 58.78 88 ALA A C 1
ATOM 643 O O . ALA A 1 88 ? 11.033 40.063 -7.648 1.00 58.78 88 ALA A O 1
ATOM 644 N N . LEU A 1 89 ? 9.453 38.501 -7.342 1.00 57.12 89 LEU A N 1
ATOM 645 C CA . LEU A 1 89 ? 10.123 37.453 -8.124 1.00 57.12 89 LEU A CA 1
ATOM 646 C C . LEU A 1 89 ? 10.170 37.781 -9.621 1.00 57.12 89 LEU A C 1
ATOM 648 O O . LEU A 1 89 ? 11.198 37.554 -10.263 1.00 57.12 89 LEU A O 1
ATOM 652 N N . LEU A 1 90 ? 9.101 38.364 -10.173 1.00 56.62 90 LEU A N 1
ATOM 653 C CA . LEU A 1 90 ? 9.087 38.844 -11.556 1.00 56.62 90 LEU A CA 1
ATOM 654 C C . LEU A 1 90 ? 10.034 40.025 -11.763 1.00 56.62 90 LEU A C 1
ATOM 656 O O . LEU A 1 90 ? 10.785 40.036 -12.737 1.00 56.62 90 LEU A O 1
ATOM 660 N N . LEU A 1 91 ? 10.039 40.990 -10.839 1.00 57.31 91 LEU A N 1
ATOM 661 C CA . LEU A 1 91 ? 10.948 42.133 -10.894 1.00 57.31 91 LEU A CA 1
ATOM 662 C C . LEU A 1 91 ? 12.409 41.673 -10.772 1.00 57.31 91 LEU A C 1
ATOM 664 O O . LEU A 1 91 ? 13.252 42.104 -11.554 1.00 57.31 91 LEU A O 1
ATOM 668 N N . ALA A 1 92 ? 12.703 40.738 -9.864 1.00 56.78 92 ALA A N 1
ATOM 669 C CA . ALA A 1 92 ? 14.028 40.139 -9.712 1.00 56.78 92 ALA A CA 1
ATOM 670 C C . ALA A 1 92 ? 14.452 39.351 -10.965 1.00 56.78 92 ALA A C 1
ATOM 672 O O . ALA A 1 92 ? 15.579 39.501 -11.432 1.00 56.78 92 ALA A O 1
ATOM 673 N N . GLY A 1 93 ? 13.549 38.565 -11.561 1.00 55.19 93 GLY A N 1
ATOM 674 C CA . GLY A 1 93 ? 13.795 37.847 -12.815 1.00 55.19 93 GLY A CA 1
ATOM 675 C C . GLY A 1 93 ? 13.993 38.769 -14.025 1.00 55.19 93 GLY A C 1
ATOM 676 O O . GLY A 1 93 ? 14.805 38.461 -14.901 1.00 55.19 93 GLY A O 1
ATOM 677 N N . TRP A 1 94 ? 13.299 39.912 -14.061 1.00 54.59 94 TRP A N 1
ATOM 678 C CA . TRP A 1 94 ? 13.425 40.939 -15.101 1.00 54.59 94 TRP A CA 1
ATOM 679 C C . TRP A 1 94 ? 14.719 41.756 -14.963 1.00 54.59 94 TRP A C 1
ATOM 681 O O . TRP A 1 94 ? 15.405 41.997 -15.960 1.00 54.59 94 TRP A O 1
ATOM 691 N N . LEU A 1 95 ? 15.097 42.120 -13.731 1.00 54.09 95 LEU A N 1
ATOM 692 C CA . LEU A 1 95 ? 16.337 42.840 -13.418 1.00 54.09 95 LEU A CA 1
ATOM 693 C C . LEU A 1 95 ? 17.589 41.956 -13.582 1.00 54.09 95 LEU A C 1
ATOM 695 O O . LEU A 1 95 ? 18.671 42.464 -13.885 1.00 54.09 95 LEU A O 1
ATOM 699 N N . TRP A 1 96 ? 17.473 40.629 -13.444 1.00 56.06 96 TRP A N 1
ATOM 700 C CA . TRP A 1 96 ? 18.610 39.705 -13.531 1.00 56.06 96 TRP A CA 1
ATOM 701 C C . TRP A 1 96 ? 19.027 39.374 -14.980 1.00 56.06 96 TRP A C 1
ATOM 703 O O . TRP A 1 96 ? 18.740 38.311 -15.543 1.00 56.06 96 TRP A O 1
ATOM 713 N N . ARG A 1 97 ? 19.790 40.282 -15.601 1.00 54.28 97 ARG A N 1
ATOM 714 C CA . ARG A 1 97 ? 20.409 40.105 -16.931 1.00 54.28 97 ARG A CA 1
ATOM 715 C C . ARG A 1 97 ? 21.854 39.590 -16.847 1.00 54.28 97 ARG A C 1
ATOM 717 O O . ARG A 1 97 ? 22.787 40.292 -17.221 1.00 54.28 97 ARG A O 1
ATOM 724 N N . ARG A 1 98 ? 22.074 38.340 -16.414 1.00 53.19 98 ARG A N 1
ATOM 725 C CA . ARG A 1 98 ? 23.370 37.665 -16.657 1.00 53.19 98 ARG A CA 1
ATOM 726 C C . ARG A 1 98 ? 23.361 36.904 -17.998 1.00 53.19 98 ARG A C 1
ATOM 728 O O . ARG A 1 98 ? 22.460 36.082 -18.209 1.00 53.19 98 ARG A O 1
ATOM 735 N N . PRO A 1 99 ? 24.327 37.141 -18.908 1.00 50.09 99 PRO A N 1
ATOM 736 C CA . PRO A 1 99 ? 24.485 36.340 -20.121 1.00 50.09 99 PRO A CA 1
ATOM 737 C C . PRO A 1 99 ? 25.041 34.944 -19.783 1.00 50.09 99 PRO A C 1
ATOM 739 O O . PRO A 1 99 ? 25.934 34.809 -18.952 1.00 50.09 99 PRO A O 1
ATOM 742 N N . GLY A 1 100 ? 24.485 33.889 -20.394 1.00 67.75 100 GLY A N 1
ATOM 743 C CA . GLY A 1 100 ? 24.919 32.495 -20.196 1.00 67.75 100 GLY A CA 1
ATOM 744 C C . GLY A 1 100 ? 23.782 31.459 -20.190 1.00 67.75 100 GLY A C 1
ATOM 745 O O . GLY A 1 100 ? 22.599 31.801 -20.110 1.00 67.75 100 GLY A O 1
ATOM 746 N N . ARG A 1 101 ? 24.134 30.166 -20.279 1.00 58.25 101 ARG A N 1
ATOM 747 C CA . ARG A 1 101 ? 23.187 29.023 -20.280 1.00 58.25 101 ARG A CA 1
ATOM 748 C C . ARG A 1 101 ? 22.421 28.916 -18.950 1.00 58.25 101 ARG A C 1
ATOM 750 O O . ARG A 1 101 ? 21.203 28.770 -18.960 1.00 58.25 101 ARG A O 1
ATOM 757 N N . THR A 1 102 ? 23.113 29.122 -17.829 1.00 57.97 102 THR A N 1
ATOM 758 C CA . THR A 1 102 ? 22.550 29.146 -16.466 1.00 57.97 102 THR A CA 1
ATOM 759 C C . THR A 1 102 ? 21.538 30.281 -16.274 1.00 57.97 102 THR A C 1
ATOM 761 O O . THR A 1 102 ? 20.487 30.078 -15.676 1.00 57.97 102 THR A O 1
ATOM 764 N N . GLY A 1 103 ? 21.798 31.462 -16.851 1.00 62.31 103 GLY A N 1
ATOM 765 C CA . GLY A 1 103 ? 20.880 32.606 -16.784 1.00 62.31 103 GLY A CA 1
ATOM 766 C C . GLY A 1 103 ? 19.569 32.379 -17.546 1.00 62.31 103 GLY A C 1
ATOM 767 O O . GLY A 1 103 ? 18.522 32.850 -17.113 1.00 62.31 103 GLY A O 1
ATOM 768 N N . ARG A 1 104 ? 19.596 31.616 -18.651 1.00 63.34 104 ARG A N 1
ATOM 769 C CA . ARG A 1 104 ? 18.372 31.188 -19.356 1.00 63.34 104 ARG A CA 1
ATOM 770 C C . ARG A 1 104 ? 17.552 30.205 -18.525 1.00 63.34 104 ARG A C 1
ATOM 772 O O . ARG A 1 104 ? 16.352 30.405 -18.386 1.00 63.34 104 ARG A O 1
ATOM 779 N N . ILE A 1 105 ? 18.199 29.186 -17.959 1.00 64.00 105 ILE A N 1
ATOM 780 C CA . ILE A 1 105 ? 17.539 28.163 -17.134 1.00 64.00 105 ILE A CA 1
ATOM 781 C C . ILE A 1 105 ? 16.857 28.808 -15.923 1.00 64.00 105 ILE A C 1
ATOM 783 O O . ILE A 1 105 ? 15.677 28.563 -15.689 1.00 64.00 105 ILE A O 1
ATOM 787 N N . LEU A 1 106 ? 17.558 29.701 -15.216 1.00 61.34 106 LEU A N 1
ATOM 788 C CA . LEU A 1 106 ? 17.021 30.371 -14.032 1.00 61.34 106 LEU A CA 1
ATOM 789 C C . LEU A 1 106 ? 15.818 31.265 -14.363 1.00 61.34 106 LEU A C 1
ATOM 791 O O . LEU A 1 106 ? 14.830 31.242 -13.636 1.00 61.34 106 LEU A O 1
ATOM 795 N N . ARG A 1 107 ? 15.852 31.991 -15.492 1.00 64.69 107 ARG A N 1
ATOM 796 C CA . ARG A 1 107 ? 14.693 32.765 -15.966 1.00 64.69 107 ARG A CA 1
ATOM 797 C C . ARG A 1 107 ? 13.493 31.871 -16.241 1.00 64.69 107 ARG A C 1
ATOM 799 O O . ARG A 1 107 ? 12.408 32.186 -15.769 1.00 64.69 107 ARG A O 1
ATOM 806 N N . HIS A 1 108 ? 13.673 30.751 -16.942 1.00 67.25 108 HIS A N 1
ATOM 807 C CA . HIS A 1 108 ? 12.576 29.810 -17.164 1.00 67.25 108 HIS A CA 1
ATOM 808 C C . HIS A 1 108 ? 12.023 29.283 -15.836 1.00 67.25 108 HIS A C 1
ATOM 810 O O . HIS A 1 108 ? 10.820 29.366 -15.632 1.00 67.25 108 HIS A O 1
ATOM 816 N N . LEU A 1 109 ? 12.877 28.841 -14.908 1.00 62.91 109 LEU A N 1
ATOM 817 C CA . LEU A 1 109 ? 12.465 28.389 -13.572 1.00 62.91 109 LEU A CA 1
ATOM 818 C C . LEU A 1 109 ? 11.644 29.440 -12.813 1.00 62.91 109 LEU A C 1
ATOM 820 O O . LEU A 1 109 ? 10.583 29.105 -12.299 1.00 62.91 109 LEU A O 1
ATOM 824 N N . LEU A 1 110 ? 12.094 30.699 -12.800 1.00 63.53 110 LEU A N 1
ATOM 825 C CA . LEU A 1 110 ? 11.375 31.822 -12.186 1.00 63.53 110 LEU A CA 1
ATOM 826 C C . LEU A 1 110 ? 10.038 32.108 -12.880 1.00 63.53 110 LEU A C 1
ATOM 828 O O . LEU A 1 110 ? 9.060 32.446 -12.222 1.00 63.53 110 LEU A O 1
ATOM 832 N N . THR A 1 111 ? 9.973 31.954 -14.204 1.00 65.88 111 THR A N 1
ATOM 833 C CA . THR A 1 111 ? 8.730 32.173 -14.960 1.00 65.88 111 THR A CA 1
ATOM 834 C C . THR A 1 111 ? 7.721 31.057 -14.675 1.00 65.88 111 THR A C 1
ATOM 836 O O . THR A 1 111 ? 6.549 31.329 -14.433 1.00 65.88 111 THR A O 1
ATOM 839 N N . TRP A 1 112 ? 8.180 29.803 -14.645 1.00 61.44 112 TRP A N 1
ATOM 840 C CA . TRP A 1 112 ? 7.351 28.635 -14.349 1.00 61.44 112 TRP A CA 1
ATOM 841 C C . TRP A 1 112 ? 6.852 28.638 -12.904 1.00 61.44 112 TRP A C 1
ATOM 843 O O . TRP A 1 112 ? 5.664 28.423 -12.686 1.00 61.44 112 TRP A O 1
ATOM 853 N N . SER A 1 113 ? 7.705 28.949 -11.923 1.00 55.59 113 SER A N 1
ATOM 854 C CA . SER A 1 113 ? 7.270 29.080 -10.526 1.00 55.59 113 SER A CA 1
ATOM 855 C C . SER A 1 113 ? 6.246 30.205 -10.345 1.00 55.59 113 SER A C 1
ATOM 857 O O . SER A 1 113 ? 5.269 30.036 -9.618 1.00 55.59 113 SER A O 1
ATOM 859 N N . SER A 1 114 ? 6.414 31.316 -11.068 1.00 55.34 114 SER A N 1
ATOM 860 C CA . SER A 1 114 ? 5.469 32.436 -11.078 1.00 55.34 114 SER A CA 1
ATOM 861 C C . SER A 1 114 ? 4.106 32.037 -11.657 1.00 55.34 114 SER A C 1
ATOM 863 O O . SER A 1 114 ? 3.081 32.319 -11.043 1.00 55.34 114 SER A O 1
ATOM 865 N N . LEU A 1 115 ? 4.072 31.319 -12.785 1.00 61.03 115 LEU A N 1
ATOM 866 C CA . LEU A 1 115 ? 2.828 30.808 -13.380 1.00 61.03 115 LEU A CA 1
ATOM 867 C C . LEU A 1 115 ? 2.086 29.845 -12.440 1.00 61.03 115 LEU A C 1
ATOM 869 O O . LEU A 1 115 ? 0.863 29.925 -12.320 1.00 61.03 115 LEU A O 1
ATOM 873 N N . THR A 1 116 ? 2.816 28.983 -11.728 1.00 60.12 116 THR A N 1
ATOM 874 C CA . THR A 1 116 ? 2.232 28.064 -10.741 1.00 60.12 116 THR A CA 1
ATOM 875 C C . THR A 1 116 ? 1.602 28.813 -9.563 1.00 60.12 116 THR A C 1
ATOM 877 O O . THR A 1 116 ? 0.520 28.442 -9.112 1.00 60.12 116 THR A O 1
ATOM 880 N N . LEU A 1 117 ? 2.225 29.899 -9.089 1.00 59.38 117 LEU A N 1
ATOM 881 C CA . LEU A 1 117 ? 1.673 30.734 -8.014 1.00 59.38 117 LEU A CA 1
ATOM 882 C C . LEU A 1 117 ? 0.418 31.504 -8.451 1.00 59.38 117 LEU A C 1
ATOM 884 O O . LEU A 1 117 ? -0.526 31.601 -7.669 1.00 59.38 117 LEU A O 1
ATOM 888 N N . ILE A 1 118 ? 0.365 31.996 -9.696 1.00 58.09 118 ILE A N 1
ATOM 889 C CA . ILE A 1 118 ? -0.849 32.616 -10.265 1.00 58.09 118 ILE A CA 1
ATOM 890 C C . ILE A 1 118 ? -1.986 31.602 -10.299 1.00 58.09 118 ILE A C 1
ATOM 892 O O . ILE A 1 118 ? -3.095 31.888 -9.851 1.00 58.09 118 ILE A O 1
ATOM 896 N N . PHE A 1 119 ? -1.701 30.415 -10.832 1.00 58.91 119 PHE A N 1
ATOM 897 C CA . PHE A 1 119 ? -2.672 29.337 -10.928 1.00 58.91 119 PHE A CA 1
ATOM 898 C C . PHE A 1 119 ? -3.227 28.988 -9.543 1.00 58.91 119 PHE A C 1
ATOM 900 O O . PHE A 1 119 ? -4.441 28.944 -9.359 1.00 58.91 119 PHE A O 1
ATOM 907 N N . LEU A 1 120 ? -2.347 28.837 -8.548 1.00 59.03 120 LEU A N 1
ATOM 908 C CA . LEU A 1 120 ? -2.737 28.547 -7.171 1.00 59.03 120 LEU A CA 1
ATOM 909 C C . LEU A 1 120 ? -3.576 29.677 -6.552 1.00 59.03 120 LEU A C 1
ATOM 911 O O . LEU A 1 120 ? -4.600 29.405 -5.932 1.00 59.03 120 LEU A O 1
ATOM 915 N N . GLY A 1 121 ? -3.189 30.941 -6.750 1.00 58.94 121 GLY A N 1
ATOM 916 C CA . GLY A 1 121 ? -3.924 32.100 -6.235 1.00 58.94 121 GLY A CA 1
ATOM 917 C C . GLY A 1 121 ? -5.328 32.239 -6.830 1.00 58.94 121 GLY A C 1
ATOM 918 O O . GLY A 1 121 ? -6.283 32.490 -6.097 1.00 58.94 121 GLY A O 1
ATOM 919 N N . LEU A 1 122 ? -5.476 32.016 -8.140 1.00 59.84 122 LEU A N 1
ATOM 920 C CA . LEU A 1 122 ? -6.775 32.033 -8.820 1.00 59.84 122 LEU A CA 1
ATOM 921 C C . LEU A 1 122 ? -7.683 30.891 -8.350 1.00 59.84 122 LEU A C 1
ATOM 923 O O . LEU A 1 122 ? -8.869 31.111 -8.118 1.00 59.84 122 LEU A O 1
ATOM 927 N N . VAL A 1 123 ? -7.125 29.693 -8.160 1.00 56.38 123 VAL A N 1
ATOM 928 C CA . VAL A 1 123 ? -7.864 28.538 -7.629 1.00 56.38 123 VAL A CA 1
ATOM 929 C C . VAL A 1 123 ? -8.328 28.797 -6.192 1.00 56.38 123 VAL A C 1
ATOM 931 O O . VAL A 1 123 ? -9.483 28.530 -5.872 1.00 56.38 123 VAL A O 1
ATOM 934 N N . LEU A 1 124 ? -7.478 29.371 -5.334 1.00 57.16 124 LEU A N 1
ATOM 935 C CA . LEU A 1 124 ? -7.850 29.715 -3.955 1.00 57.16 124 LEU A CA 1
ATOM 936 C C . LEU A 1 124 ? -8.953 30.783 -3.895 1.00 57.16 124 LEU A C 1
ATOM 938 O O . LEU A 1 124 ? -9.867 30.679 -3.075 1.00 57.16 124 LEU A O 1
ATOM 942 N N . LEU A 1 125 ? -8.895 31.783 -4.779 1.00 58.50 125 LEU A N 1
ATOM 943 C CA . LEU A 1 125 ? -9.940 32.802 -4.915 1.00 58.50 125 LEU A CA 1
ATOM 944 C C . LEU A 1 125 ? -11.272 32.204 -5.389 1.00 58.50 125 LEU A C 1
ATOM 946 O O . LEU A 1 125 ? -12.320 32.595 -4.874 1.00 58.50 125 LEU A O 1
ATOM 950 N N . ASP A 1 126 ? -11.244 31.247 -6.321 1.00 57.28 126 ASP A N 1
ATOM 951 C CA . ASP A 1 126 ? -12.448 30.541 -6.778 1.00 57.28 126 ASP A CA 1
ATOM 952 C C . ASP A 1 126 ? -13.059 29.679 -5.661 1.00 57.28 126 ASP A C 1
ATOM 954 O O . ASP A 1 126 ? -14.255 29.784 -5.387 1.00 57.28 126 ASP A O 1
ATOM 958 N N . ILE A 1 127 ? -12.236 28.901 -4.943 1.00 56.47 127 ILE A N 1
ATOM 959 C CA . ILE A 1 127 ? -12.679 28.033 -3.835 1.00 56.47 127 ILE A CA 1
ATOM 960 C C . ILE A 1 127 ? -13.368 28.842 -2.727 1.00 56.47 127 ILE A C 1
ATOM 962 O O . ILE A 1 127 ? -14.389 28.416 -2.185 1.00 56.47 127 ILE A O 1
ATOM 966 N N . HIS A 1 128 ? -12.844 30.023 -2.389 1.00 56.69 128 HIS A N 1
ATOM 967 C CA . HIS A 1 128 ? -13.392 30.842 -1.305 1.00 56.69 128 HIS A CA 1
ATOM 968 C C . HIS A 1 128 ? -14.441 31.871 -1.744 1.00 56.69 128 HIS A C 1
ATOM 970 O O . HIS A 1 128 ? -15.014 32.544 -0.884 1.00 56.69 128 HIS A O 1
ATOM 976 N N . ARG A 1 129 ? -14.766 31.959 -3.041 1.00 56.31 129 ARG A N 1
ATOM 977 C CA . ARG A 1 129 ? -15.666 32.971 -3.622 1.00 56.31 129 ARG A CA 1
ATOM 978 C C . ARG A 1 129 ? -16.976 33.160 -2.847 1.00 56.31 129 ARG A C 1
ATOM 980 O O . ARG A 1 129 ? -17.383 34.294 -2.593 1.00 56.31 129 ARG A O 1
ATOM 987 N N . GLU A 1 130 ? -17.626 32.074 -2.431 1.00 50.50 130 GLU A N 1
ATOM 988 C CA . GLU A 1 130 ? -18.916 32.133 -1.723 1.00 50.50 130 GLU A CA 1
ATOM 989 C C . GLU A 1 130 ? -18.805 32.639 -0.277 1.00 50.50 130 GLU A C 1
ATOM 991 O O . GLU A 1 130 ? -19.673 33.381 0.192 1.00 50.50 130 GLU A O 1
ATOM 996 N N . HIS A 1 131 ? -17.720 32.288 0.419 1.00 53.03 131 HIS A N 1
ATOM 997 C CA . HIS A 1 131 ? -17.470 32.720 1.797 1.00 53.03 131 HIS A CA 1
ATOM 998 C C . HIS A 1 131 ? -17.134 34.217 1.875 1.00 53.03 131 HIS A C 1
ATOM 1000 O O . HIS A 1 131 ? -17.534 34.892 2.826 1.00 53.03 131 HIS A O 1
ATOM 1006 N N . VAL A 1 132 ? -16.439 34.746 0.863 1.00 47.34 132 VAL A N 1
ATOM 1007 C CA . VAL A 1 132 ? -16.050 36.162 0.776 1.00 47.34 132 VAL A CA 1
ATOM 1008 C C . VAL A 1 132 ? -17.258 37.062 0.525 1.00 47.34 132 VAL A C 1
ATOM 1010 O O . VAL A 1 132 ? -17.450 38.051 1.234 1.00 47.34 132 VAL A O 1
ATOM 1013 N N . LEU A 1 133 ? -18.104 36.696 -0.442 1.00 50.34 133 LEU A N 1
ATOM 1014 C CA . LEU A 1 133 ? -19.256 37.507 -0.846 1.00 50.34 133 LEU A CA 1
ATOM 1015 C C . LEU A 1 133 ? -20.307 37.620 0.268 1.00 50.34 133 LEU A C 1
ATOM 1017 O O . LEU A 1 133 ? -20.787 38.718 0.544 1.00 50.34 133 LEU A O 1
ATOM 1021 N N . ARG A 1 134 ? -20.624 36.511 0.952 1.00 50.88 134 ARG A N 1
ATOM 1022 C CA . ARG A 1 134 ? -21.688 36.486 1.971 1.00 50.88 134 ARG A CA 1
ATOM 1023 C C . ARG A 1 134 ? -21.308 37.172 3.283 1.00 50.88 134 ARG A C 1
ATOM 1025 O O . ARG A 1 134 ? -22.174 37.758 3.925 1.00 50.88 134 ARG A O 1
ATOM 1032 N N . ARG A 1 135 ? -20.043 37.086 3.713 1.00 46.56 135 ARG A N 1
ATOM 1033 C CA . ARG A 1 135 ? -19.643 37.522 5.063 1.00 46.56 135 ARG A CA 1
ATOM 1034 C C . ARG A 1 135 ? -19.172 38.974 5.137 1.00 46.56 135 ARG A C 1
ATOM 1036 O O . ARG A 1 135 ? -19.382 39.604 6.168 1.00 46.56 135 ARG A O 1
ATOM 1043 N N . PHE A 1 136 ? -18.565 39.503 4.074 1.00 42.16 136 PHE A N 1
ATOM 1044 C CA . PHE A 1 136 ? -17.900 40.812 4.126 1.00 42.16 136 PHE A CA 1
ATOM 1045 C C . PHE A 1 136 ? -18.648 41.929 3.411 1.00 42.16 136 PHE A C 1
ATOM 1047 O O . PHE A 1 136 ? -18.717 43.034 3.937 1.00 42.16 136 PHE A O 1
ATOM 1054 N N . LEU A 1 137 ? -19.237 41.659 2.247 1.00 46.28 137 LEU A N 1
ATOM 1055 C CA . LEU A 1 137 ? -19.881 42.725 1.481 1.00 46.28 137 LEU A CA 1
ATOM 1056 C C . LEU A 1 137 ? -21.336 42.969 1.903 1.00 46.28 137 LEU A C 1
ATOM 1058 O O . LEU A 1 137 ? -21.870 44.017 1.567 1.00 46.28 137 LEU A O 1
ATOM 1062 N N . ARG A 1 138 ? -21.982 42.045 2.643 1.00 47.12 138 ARG A N 1
ATOM 1063 C CA . ARG A 1 138 ? -23.434 42.072 2.963 1.00 47.12 138 ARG A CA 1
ATOM 1064 C C . ARG A 1 138 ? -24.322 42.414 1.750 1.00 47.12 138 ARG A C 1
ATOM 1066 O O . ARG A 1 138 ? -25.452 42.863 1.904 1.00 47.12 138 ARG A O 1
ATOM 1073 N N . VAL A 1 139 ? -23.805 42.199 0.546 1.00 46.50 139 VAL A N 1
ATOM 1074 C CA . VAL A 1 139 ? -24.536 42.296 -0.707 1.00 46.50 139 VAL A CA 1
ATOM 1075 C C . VAL A 1 139 ? -25.153 40.919 -0.898 1.00 46.50 139 VAL A C 1
ATOM 1077 O O . VAL A 1 139 ? -24.425 39.922 -0.906 1.00 46.50 139 VAL A O 1
ATOM 1080 N N . GLU A 1 140 ? -26.482 40.839 -1.003 1.00 48.41 140 GLU A N 1
ATOM 1081 C CA . GLU A 1 140 ? -27.110 39.627 -1.531 1.00 48.41 140 GLU A CA 1
ATOM 1082 C C . GLU A 1 140 ? -26.413 39.312 -2.855 1.00 48.41 140 GLU A C 1
ATOM 1084 O O . GLU A 1 140 ? -26.278 40.227 -3.671 1.00 48.41 140 GLU A O 1
ATOM 1089 N N . PRO A 1 141 ? -25.883 38.091 -3.062 1.00 48.06 141 PRO A N 1
ATOM 1090 C CA . PRO A 1 141 ? -25.180 37.776 -4.294 1.00 48.06 141 PRO A CA 1
ATOM 1091 C C . PRO A 1 141 ? -26.113 38.137 -5.445 1.00 48.06 141 PRO A C 1
ATOM 1093 O O . PRO A 1 141 ? -27.173 37.529 -5.583 1.00 48.06 141 PRO A O 1
ATOM 1096 N N . TRP A 1 142 ? -25.744 39.174 -6.207 1.00 45.31 142 TRP A N 1
ATOM 1097 C CA . TRP A 1 142 ? -26.517 39.640 -7.353 1.00 45.31 142 TRP A CA 1
ATOM 1098 C C . TRP A 1 142 ? -26.914 38.406 -8.168 1.00 45.31 142 TRP A C 1
ATOM 1100 O O . TRP A 1 142 ? -26.068 37.510 -8.294 1.00 45.31 142 TRP A O 1
ATOM 1110 N N . PRO A 1 143 ? -28.136 38.310 -8.724 1.00 45.38 143 PRO A N 1
ATOM 1111 C CA . PRO A 1 143 ? -28.493 37.244 -9.648 1.00 45.38 143 PRO A CA 1
ATOM 1112 C C . PRO A 1 143 ? -27.735 37.479 -10.962 1.00 45.38 143 PRO A C 1
ATOM 1114 O O . PRO A 1 143 ? -28.305 37.751 -12.012 1.00 45.38 143 PRO A O 1
ATOM 1117 N N . VAL A 1 144 ? -26.404 37.424 -10.907 1.00 47.09 144 VAL A N 1
ATOM 1118 C CA . VAL A 1 144 ? -25.585 37.170 -12.071 1.00 47.09 144 VAL A CA 1
ATOM 1119 C C . VAL A 1 144 ? -26.026 35.788 -12.536 1.00 47.09 144 VAL A C 1
ATOM 1121 O O . VAL A 1 144 ? -25.966 34.852 -11.729 1.00 47.09 144 VAL A O 1
ATOM 1124 N N . PRO A 1 145 ? -26.521 35.629 -13.777 1.00 44.69 145 PRO A N 1
ATOM 1125 C CA . PRO A 1 145 ? -26.772 34.300 -14.311 1.00 44.69 145 PRO A CA 1
ATOM 1126 C C . PRO A 1 145 ? -25.500 33.506 -14.053 1.00 44.69 145 PRO A C 1
ATOM 1128 O O . PRO A 1 145 ? -24.422 33.977 -14.422 1.00 44.69 145 PRO A O 1
ATOM 1131 N N . ALA A 1 146 ? -25.621 32.407 -13.297 1.00 49.62 146 ALA A N 1
ATOM 1132 C CA . ALA A 1 146 ? -24.494 31.609 -12.839 1.00 49.62 146 ALA A CA 1
ATOM 1133 C C . ALA A 1 146 ? -23.515 31.489 -14.002 1.00 49.62 146 ALA A C 1
ATOM 1135 O O . ALA A 1 146 ? -23.871 30.913 -15.030 1.00 49.62 146 ALA A O 1
ATOM 1136 N N . PHE A 1 147 ? -22.361 32.157 -13.892 1.00 49.66 147 PHE A N 1
ATOM 1137 C CA . PHE A 1 147 ? -21.396 32.276 -14.976 1.00 49.66 147 PHE A CA 1
ATOM 1138 C C . PHE A 1 147 ? -21.028 30.850 -15.397 1.00 49.66 147 PHE A C 1
ATOM 1140 O O . PHE A 1 147 ? -20.178 30.217 -14.770 1.00 49.66 147 PHE A O 1
ATOM 1147 N N . ARG A 1 148 ? -21.674 30.324 -16.448 1.00 48.47 148 ARG A N 1
ATOM 1148 C CA . ARG A 1 148 ? -21.310 29.037 -17.050 1.00 48.47 148 ARG A CA 1
ATOM 1149 C C . ARG A 1 148 ? -19.832 29.060 -17.431 1.00 48.47 148 ARG A C 1
ATOM 1151 O O . ARG A 1 148 ? -19.150 28.077 -17.210 1.00 48.47 148 ARG A O 1
ATOM 1158 N N . PHE A 1 149 ? -19.316 30.237 -17.788 1.00 46.09 149 PHE A N 1
ATOM 1159 C CA . PHE A 1 149 ? -17.901 30.524 -18.016 1.00 46.09 149 PHE A CA 1
ATOM 1160 C C . PHE A 1 149 ? -16.966 30.155 -16.849 1.00 46.09 149 PHE A C 1
ATOM 1162 O O . PHE A 1 149 ? -15.871 29.671 -17.097 1.00 46.09 149 PHE A O 1
ATOM 1169 N N . ALA A 1 150 ? -17.364 30.342 -15.583 1.00 53.22 150 ALA A N 1
ATOM 1170 C CA . ALA A 1 150 ? -16.524 29.972 -14.435 1.00 53.22 150 ALA A CA 1
ATOM 1171 C C . ALA A 1 150 ? -16.524 28.452 -14.204 1.00 53.22 150 ALA A C 1
ATOM 1173 O O . ALA A 1 150 ? -15.490 27.866 -13.885 1.00 53.22 150 ALA A O 1
ATOM 1174 N N . ALA A 1 151 ? -17.669 27.798 -14.426 1.00 57.97 151 ALA A N 1
ATOM 1175 C CA . ALA A 1 151 ? -17.765 26.342 -14.387 1.00 57.97 151 ALA A CA 1
ATOM 1176 C C . ALA A 1 151 ? -16.998 25.697 -15.554 1.00 57.97 151 ALA A C 1
ATOM 1178 O O . ALA A 1 151 ? -16.223 24.777 -15.316 1.00 57.97 151 ALA A O 1
ATOM 1179 N N . GLU A 1 152 ? -17.154 26.222 -16.771 1.00 65.94 152 GLU A N 1
ATOM 1180 C CA . GLU A 1 152 ? -16.489 25.776 -18.000 1.00 65.94 152 GLU A CA 1
ATOM 1181 C C . GLU A 1 152 ? -14.971 25.986 -17.930 1.00 65.94 152 GLU A C 1
ATOM 1183 O O . GLU A 1 152 ? -14.211 25.070 -18.246 1.00 65.94 152 GLU A O 1
ATOM 1188 N N . TRP A 1 153 ? -14.516 27.139 -17.425 1.00 68.94 153 TRP A N 1
ATOM 1189 C CA . TRP A 1 153 ? -13.100 27.426 -17.181 1.00 68.94 153 TRP A CA 1
ATOM 1190 C C . TRP A 1 153 ? -12.496 26.477 -16.144 1.00 68.94 153 TRP A C 1
ATOM 1192 O O . TRP A 1 153 ? -11.460 25.865 -16.404 1.00 68.94 153 TRP A O 1
ATOM 1202 N N . ARG A 1 154 ? -13.172 26.268 -15.006 1.00 70.31 154 ARG A N 1
ATOM 1203 C CA . ARG A 1 154 ? -12.738 25.308 -13.981 1.00 70.31 154 ARG A CA 1
ATOM 1204 C C . ARG A 1 154 ? -12.665 23.887 -14.537 1.00 70.31 154 ARG A C 1
ATOM 1206 O O . ARG A 1 154 ? -11.663 23.206 -14.333 1.00 70.31 154 ARG A O 1
ATOM 1213 N N . THR A 1 155 ? -13.683 23.437 -15.274 1.00 76.50 155 THR A N 1
ATOM 1214 C CA . THR A 1 155 ? -13.651 22.119 -15.927 1.00 76.50 155 THR A CA 1
ATOM 1215 C C . THR A 1 155 ? -12.560 22.026 -16.989 1.00 76.50 155 THR A C 1
ATOM 1217 O O . THR A 1 155 ? -11.920 20.985 -17.098 1.00 76.50 155 THR A O 1
ATOM 1220 N N . GLY A 1 156 ? -12.291 23.110 -17.722 1.00 82.06 156 GLY A N 1
ATOM 1221 C CA . GLY A 1 156 ? -11.216 23.187 -18.707 1.00 82.06 156 GLY A CA 1
ATOM 1222 C C . GLY A 1 156 ? -9.831 23.085 -18.069 1.00 82.06 156 GLY A C 1
ATOM 1223 O O . GLY A 1 156 ? -9.001 22.310 -18.539 1.00 82.06 156 GLY A O 1
ATOM 1224 N N . MET A 1 157 ? -9.592 23.786 -16.956 1.00 76.62 157 MET A N 1
ATOM 1225 C CA . MET A 1 157 ? -8.341 23.693 -16.190 1.00 76.62 157 MET A CA 1
ATOM 1226 C C . MET A 1 157 ? -8.134 22.293 -15.609 1.00 76.62 157 MET A C 1
ATOM 1228 O O . MET A 1 157 ? -7.034 21.754 -15.701 1.00 76.62 157 MET A O 1
ATOM 1232 N N . ILE A 1 158 ? -9.190 21.683 -15.059 1.00 81.94 158 ILE A N 1
ATOM 1233 C CA . ILE A 1 158 ? -9.154 20.300 -14.563 1.00 81.94 158 ILE A CA 1
ATOM 1234 C C . ILE A 1 158 ? -8.839 19.331 -15.712 1.00 81.94 158 ILE A C 1
ATOM 1236 O O . ILE A 1 158 ? -7.955 18.487 -15.580 1.00 81.94 158 ILE A O 1
ATOM 1240 N N . GLY A 1 159 ? -9.510 19.475 -16.857 1.00 86.44 159 GLY A N 1
ATOM 1241 C CA . GLY A 1 159 ? -9.269 18.654 -18.044 1.00 86.44 159 GLY A CA 1
ATOM 1242 C C . GLY A 1 159 ? -7.841 18.789 -18.574 1.00 86.44 159 GLY A C 1
ATOM 1243 O O . GLY A 1 159 ? -7.200 17.785 -18.875 1.00 86.44 159 GLY A O 1
ATOM 1244 N N . LEU A 1 160 ? -7.306 20.011 -18.623 1.00 84.00 160 LEU A N 1
ATOM 1245 C CA . LEU A 1 160 ? -5.929 20.265 -19.041 1.00 84.00 160 LEU A CA 1
ATOM 1246 C C . LEU A 1 160 ? -4.911 19.681 -18.054 1.00 84.00 160 LEU A C 1
ATOM 1248 O O . LEU A 1 160 ? -3.913 19.109 -18.485 1.00 84.00 160 LEU A O 1
ATOM 1252 N N . ALA A 1 161 ? -5.168 19.779 -16.747 1.00 82.25 161 ALA A N 1
ATOM 1253 C CA . ALA A 1 161 ? -4.324 19.170 -15.724 1.00 82.25 161 ALA A CA 1
ATOM 1254 C C . ALA A 1 161 ? -4.290 17.640 -15.862 1.00 82.25 161 ALA A C 1
ATOM 1256 O O . ALA A 1 161 ? -3.214 17.043 -15.829 1.00 82.25 161 ALA A O 1
ATOM 1257 N N . PHE A 1 162 ? -5.446 17.007 -16.096 1.00 84.62 162 PHE A N 1
ATOM 1258 C CA . PHE A 1 162 ? -5.508 15.574 -16.382 1.00 84.62 162 PHE A CA 1
ATOM 1259 C C . PHE A 1 162 ? -4.772 15.216 -17.673 1.00 84.62 162 PHE A C 1
ATOM 1261 O O . PHE A 1 162 ? -3.970 14.287 -17.669 1.00 84.62 162 PHE A O 1
ATOM 1268 N N . LEU A 1 163 ? -4.979 15.961 -18.761 1.00 88.44 163 LEU A N 1
ATOM 1269 C CA . LEU A 1 163 ? -4.245 15.740 -20.008 1.00 88.44 163 LEU A CA 1
ATOM 1270 C C . LEU A 1 163 ? -2.735 15.827 -19.779 1.00 88.44 163 LEU A C 1
ATOM 1272 O O . LEU A 1 163 ? -2.016 14.911 -20.155 1.00 88.44 163 LEU A O 1
ATOM 1276 N N . PHE A 1 164 ? -2.254 16.870 -19.107 1.00 87.94 164 PHE A N 1
ATOM 1277 C CA . PHE A 1 164 ? -0.837 17.029 -18.789 1.00 87.94 164 PHE A CA 1
ATOM 1278 C C . PHE A 1 164 ? -0.277 15.848 -17.977 1.00 87.94 164 PHE A C 1
ATOM 1280 O O . PHE A 1 164 ? 0.807 15.359 -18.290 1.00 87.94 164 PHE A O 1
ATOM 1287 N N . LEU A 1 165 ? -1.027 15.355 -16.986 1.00 87.81 165 LEU A N 1
ATOM 1288 C CA . LEU A 1 165 ? -0.635 14.211 -16.158 1.00 87.81 165 LEU A CA 1
ATOM 1289 C C . LEU A 1 165 ? -0.588 12.896 -16.954 1.00 87.81 165 LEU A C 1
ATOM 1291 O O . LEU A 1 165 ? 0.330 12.097 -16.778 1.00 87.81 165 LEU A O 1
ATOM 1295 N N . TYR A 1 166 ? -1.569 12.667 -17.831 1.00 88.56 166 TYR A N 1
ATOM 1296 C CA . TYR A 1 166 ? -1.714 11.404 -18.556 1.00 88.56 166 TYR A CA 1
ATOM 1297 C C . TYR A 1 166 ? -0.962 11.357 -19.892 1.00 88.56 166 TYR A C 1
ATOM 1299 O O . TYR A 1 166 ? -0.656 10.263 -20.363 1.00 88.56 166 TYR A O 1
ATOM 1307 N N . ILE A 1 167 ? -0.616 12.498 -20.502 1.00 91.94 167 ILE A N 1
ATOM 1308 C CA . ILE A 1 167 ? 0.132 12.555 -21.771 1.00 91.94 167 ILE A CA 1
ATOM 1309 C C . ILE A 1 167 ? 1.417 11.711 -21.718 1.00 91.94 167 ILE A C 1
ATOM 1311 O O . ILE A 1 167 ? 1.591 10.884 -22.612 1.00 91.94 167 ILE A O 1
ATOM 1315 N N . PRO A 1 168 ? 2.299 11.825 -20.702 1.00 89.75 168 PRO A N 1
ATOM 1316 C CA . PRO A 1 168 ? 3.503 10.998 -20.627 1.00 89.75 168 PRO A CA 1
ATOM 1317 C C . PRO A 1 168 ? 3.193 9.499 -20.588 1.00 89.75 168 PRO A C 1
ATOM 1319 O O . PRO A 1 168 ? 3.865 8.717 -21.255 1.00 89.75 168 PRO A O 1
ATOM 1322 N N . ILE A 1 169 ? 2.141 9.098 -19.868 1.00 89.88 169 ILE A N 1
ATOM 1323 C CA . ILE A 1 169 ? 1.704 7.699 -19.787 1.00 89.88 169 ILE A CA 1
ATOM 1324 C C . ILE A 1 169 ? 1.217 7.221 -21.159 1.00 89.88 169 ILE A C 1
ATOM 1326 O O . ILE A 1 169 ? 1.635 6.164 -21.627 1.00 89.88 169 ILE A O 1
ATOM 1330 N N . PHE A 1 170 ? 0.393 8.014 -21.847 1.00 90.06 170 PHE A N 1
ATOM 1331 C CA . PHE A 1 170 ? -0.074 7.684 -23.194 1.00 90.06 170 PHE A CA 1
ATOM 1332 C C . PHE A 1 170 ? 1.060 7.637 -24.218 1.00 90.06 170 PHE A C 1
ATOM 1334 O O . PHE A 1 170 ? 1.029 6.787 -25.103 1.00 90.06 170 PHE A O 1
ATOM 1341 N N . ILE A 1 171 ? 2.082 8.486 -24.083 1.00 89.69 171 ILE A N 1
ATOM 1342 C CA . ILE A 1 171 ? 3.296 8.415 -24.904 1.00 89.69 171 ILE A CA 1
ATOM 1343 C C . ILE A 1 171 ? 4.007 7.081 -24.660 1.00 89.69 171 ILE A C 1
ATOM 1345 O O . ILE A 1 171 ? 4.317 6.387 -25.625 1.00 89.69 171 ILE A O 1
ATOM 1349 N N . LEU A 1 172 ? 4.217 6.672 -23.404 1.00 88.62 17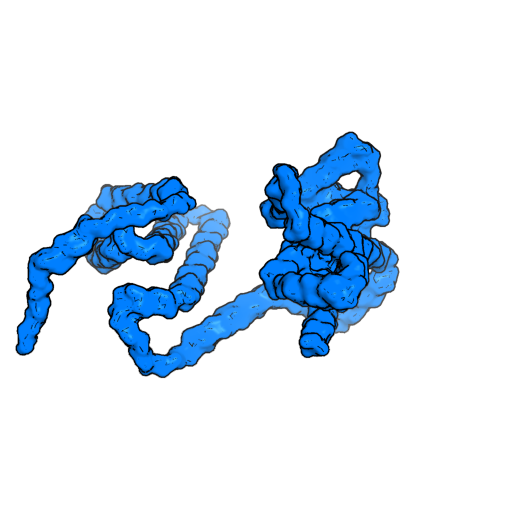2 LEU A N 1
ATOM 1350 C CA . LEU A 1 172 ? 4.824 5.369 -23.099 1.00 88.62 172 LEU A CA 1
ATOM 1351 C C . LEU A 1 172 ? 4.004 4.216 -23.691 1.00 88.62 172 LEU A C 1
ATOM 1353 O O . LEU A 1 172 ? 4.569 3.322 -24.316 1.00 88.62 172 LEU A O 1
ATOM 1357 N N . ILE A 1 173 ? 2.674 4.264 -23.572 1.00 90.19 173 ILE A N 1
ATOM 1358 C CA . ILE A 1 173 ? 1.779 3.264 -24.168 1.00 90.19 173 ILE A CA 1
ATOM 1359 C C . ILE A 1 173 ? 1.907 3.269 -25.694 1.00 90.19 173 ILE A C 1
ATOM 1361 O O . ILE A 1 173 ? 2.059 2.207 -26.287 1.00 90.19 173 ILE A O 1
ATOM 1365 N N . ALA A 1 174 ? 1.917 4.427 -26.352 1.00 89.56 174 ALA A N 1
ATOM 1366 C CA . ALA A 1 174 ? 2.085 4.504 -27.800 1.00 89.56 174 ALA A CA 1
ATOM 1367 C C . ALA A 1 174 ? 3.431 3.901 -28.239 1.00 89.56 174 ALA A C 1
ATOM 1369 O O . ALA A 1 174 ? 3.469 3.030 -29.108 1.00 89.56 174 ALA A O 1
ATOM 1370 N N . PHE A 1 175 ? 4.529 4.284 -27.581 1.00 88.31 175 PHE A N 1
ATOM 1371 C CA . PHE A 1 175 ? 5.869 3.766 -27.867 1.00 88.31 175 PHE A CA 1
ATOM 1372 C C . PHE A 1 175 ? 6.079 2.304 -27.444 1.00 88.31 175 PHE A C 1
ATOM 1374 O O . PHE A 1 175 ? 7.060 1.698 -27.877 1.00 88.31 175 PHE A O 1
ATOM 1381 N N . SER A 1 176 ? 5.177 1.706 -26.658 1.00 88.81 176 SER A N 1
ATOM 1382 C CA . SER A 1 176 ? 5.184 0.259 -26.390 1.00 88.81 176 SER A CA 1
ATOM 1383 C C . SER A 1 176 ? 4.890 -0.571 -27.644 1.00 88.81 176 SER A C 1
ATOM 1385 O O . SER A 1 176 ? 5.365 -1.698 -27.766 1.00 88.81 176 SER A O 1
ATOM 1387 N N . PHE A 1 177 ? 4.159 0.010 -28.602 1.00 89.62 177 PHE A N 1
ATOM 1388 C CA . PHE A 1 177 ? 3.841 -0.612 -29.884 1.00 89.62 177 PHE A CA 1
ATOM 1389 C C . PHE A 1 177 ? 4.873 -0.302 -30.974 1.00 89.62 177 PHE A C 1
ATOM 1391 O O . PHE A 1 177 ? 4.627 -0.565 -32.146 1.00 89.62 177 PHE A O 1
ATOM 1398 N N . ASN A 1 178 ? 6.022 0.286 -30.636 1.00 87.38 178 ASN A N 1
ATOM 1399 C CA . ASN A 1 178 ? 7.025 0.658 -31.628 1.00 87.38 178 ASN A CA 1
ATOM 1400 C C . ASN A 1 178 ? 7.840 -0.563 -32.087 1.00 87.38 178 ASN A C 1
ATOM 1402 O O . ASN A 1 178 ? 8.423 -1.271 -31.272 1.00 87.38 178 ASN A O 1
ATOM 1406 N N . ALA A 1 179 ? 7.961 -0.780 -33.395 1.00 84.44 179 ALA A N 1
ATOM 1407 C CA . ALA A 1 179 ? 8.784 -1.844 -33.979 1.00 84.44 179 ALA A CA 1
ATOM 1408 C C . ALA A 1 179 ? 10.303 -1.602 -33.855 1.00 84.44 179 ALA A C 1
ATOM 1410 O O . ALA A 1 179 ? 11.100 -2.514 -34.069 1.00 84.44 179 ALA A O 1
ATOM 1411 N N . SER A 1 180 ? 10.725 -0.375 -33.544 1.00 80.75 180 SER A N 1
ATOM 1412 C CA . SER A 1 180 ? 12.139 -0.027 -33.401 1.00 80.75 180 SER A CA 1
ATOM 1413 C C . SER A 1 180 ? 12.747 -0.608 -32.120 1.00 80.75 180 SER A C 1
ATOM 1415 O O . SER A 1 180 ? 12.116 -0.504 -31.074 1.00 80.75 180 SER A O 1
ATOM 1417 N N . PRO A 1 181 ? 14.000 -1.105 -32.144 1.00 73.12 181 PRO A N 1
ATOM 1418 C CA . PRO A 1 181 ? 14.747 -1.461 -30.933 1.00 73.12 181 PRO A CA 1
ATOM 1419 C C . PRO A 1 181 ? 15.190 -0.232 -30.119 1.00 73.12 181 PRO A C 1
ATOM 1421 O O . PRO A 1 181 ? 15.570 -0.357 -28.959 1.00 73.12 181 PRO A O 1
ATOM 1424 N N . ILE A 1 182 ? 15.138 0.962 -30.719 1.00 76.31 182 ILE A N 1
ATOM 1425 C CA . ILE A 1 182 ? 15.455 2.232 -30.064 1.00 76.31 182 ILE A CA 1
ATOM 1426 C C . ILE A 1 182 ? 14.140 2.908 -29.677 1.00 76.31 182 ILE A C 1
ATOM 1428 O O . ILE A 1 182 ? 13.341 3.244 -30.555 1.00 76.31 182 ILE A O 1
ATOM 1432 N N . ALA A 1 183 ? 13.949 3.159 -28.379 1.00 71.12 183 ALA A N 1
ATOM 1433 C CA . ALA A 1 183 ? 12.707 3.700 -27.822 1.00 71.12 183 ALA A CA 1
ATOM 1434 C C . ALA A 1 183 ? 12.321 5.097 -28.347 1.00 71.12 183 ALA A C 1
ATOM 1436 O O . ALA A 1 183 ? 11.171 5.491 -28.208 1.00 71.12 183 ALA A O 1
ATOM 1437 N N . THR A 1 184 ? 13.247 5.841 -28.959 1.00 73.56 184 THR A N 1
ATOM 1438 C CA . THR A 1 184 ? 13.035 7.230 -29.404 1.00 73.56 184 THR A CA 1
ATOM 1439 C C . THR A 1 184 ? 12.708 7.385 -30.890 1.00 73.56 184 THR A C 1
ATOM 1441 O O . THR A 1 184 ? 12.278 8.458 -31.302 1.00 73.56 184 THR A O 1
ATOM 1444 N N . VAL A 1 185 ? 12.893 6.341 -31.707 1.00 79.25 185 VAL A N 1
ATOM 1445 C CA . VAL A 1 185 ? 12.677 6.408 -33.163 1.00 79.25 185 VAL A CA 1
ATOM 1446 C C . VAL A 1 185 ? 11.500 5.527 -33.537 1.00 79.25 185 VAL A C 1
ATOM 1448 O O . VAL A 1 185 ? 11.565 4.316 -33.352 1.00 79.25 185 VAL A O 1
ATOM 1451 N N . TRP A 1 186 ? 10.434 6.112 -34.078 1.00 81.81 186 TRP A N 1
ATOM 1452 C CA . TRP A 1 186 ? 9.276 5.356 -34.551 1.00 81.81 186 TRP A CA 1
ATOM 1453 C C . TRP A 1 186 ? 9.582 4.672 -35.890 1.00 81.81 186 TRP A C 1
ATOM 1455 O O . TRP A 1 186 ? 9.928 5.349 -36.856 1.00 81.81 186 TRP A O 1
ATOM 1465 N N . LYS A 1 187 ? 9.467 3.337 -35.955 1.00 81.75 187 LYS A N 1
ATOM 1466 C CA . LYS A 1 187 ? 9.711 2.555 -37.190 1.00 81.75 187 LYS A CA 1
ATOM 1467 C C . LYS A 1 187 ? 8.506 1.745 -37.684 1.00 81.75 187 LYS A C 1
ATOM 1469 O O . LYS A 1 187 ? 8.592 1.136 -38.743 1.00 81.75 187 LYS A O 1
ATOM 1474 N N . GLY A 1 188 ? 7.400 1.730 -36.941 1.00 86.56 188 GLY A N 1
ATOM 1475 C CA . GLY A 1 188 ? 6.187 0.982 -37.286 1.00 86.56 188 GLY A CA 1
ATOM 1476 C C . GLY A 1 188 ? 5.490 0.405 -36.057 1.00 86.56 188 GLY A C 1
ATOM 1477 O O . GLY A 1 188 ? 5.991 0.544 -34.943 1.00 86.56 188 GLY A O 1
ATOM 1478 N N . PHE A 1 189 ? 4.348 -0.248 -36.272 1.00 89.00 189 PHE A N 1
ATOM 1479 C CA . PHE A 1 189 ? 3.568 -0.900 -35.219 1.00 89.00 189 PHE A CA 1
ATOM 1480 C C . PHE A 1 189 ? 4.026 -2.355 -35.009 1.00 89.00 189 PHE A C 1
ATOM 1482 O O . PHE A 1 189 ? 4.169 -3.102 -35.975 1.00 89.00 189 PHE A O 1
ATOM 1489 N N . SER A 1 190 ? 4.246 -2.771 -33.762 1.00 88.94 190 SER A N 1
ATOM 1490 C CA . SER A 1 190 ? 4.632 -4.134 -33.382 1.00 88.94 190 SER A CA 1
ATOM 1491 C C . SER A 1 190 ? 4.190 -4.465 -31.957 1.00 88.94 190 SER A C 1
ATOM 1493 O O . SER A 1 190 ? 4.302 -3.642 -31.055 1.00 88.94 190 SER A O 1
ATOM 1495 N N . THR A 1 191 ? 3.749 -5.702 -31.731 1.00 89.88 191 THR A N 1
ATOM 1496 C CA . THR A 1 191 ? 3.435 -6.252 -30.399 1.00 89.88 191 THR A CA 1
ATOM 1497 C C . THR A 1 191 ? 4.526 -7.194 -29.876 1.00 89.88 191 THR A C 1
ATOM 1499 O O . THR A 1 191 ? 4.352 -7.835 -28.839 1.00 89.88 191 THR A O 1
ATOM 1502 N N . ALA A 1 192 ? 5.671 -7.281 -30.566 1.00 89.88 192 ALA A N 1
ATOM 1503 C CA . ALA A 1 192 ? 6.744 -8.224 -30.242 1.00 89.88 192 ALA A CA 1
ATOM 1504 C C . ALA A 1 192 ? 7.267 -8.074 -28.802 1.00 89.88 192 ALA A C 1
ATOM 1506 O O . ALA A 1 192 ? 7.526 -9.075 -28.134 1.00 89.88 192 ALA A O 1
ATOM 1507 N N . TRP A 1 193 ? 7.345 -6.841 -28.293 1.00 89.75 193 TRP A N 1
ATOM 1508 C CA . TRP A 1 193 ? 7.818 -6.550 -26.937 1.00 89.75 193 TRP A CA 1
ATOM 1509 C C . TRP A 1 193 ? 6.919 -7.139 -25.852 1.00 89.75 193 TRP A C 1
ATOM 1511 O O . TRP A 1 193 ? 7.423 -7.615 -24.842 1.00 89.75 193 TRP A O 1
ATOM 1521 N N . TYR A 1 194 ? 5.605 -7.207 -26.077 1.00 90.88 194 TYR A N 1
ATOM 1522 C CA . TYR A 1 194 ? 4.687 -7.871 -25.148 1.00 90.88 194 TYR A CA 1
ATOM 1523 C C . TYR A 1 194 ? 4.970 -9.374 -25.065 1.00 90.88 194 TYR A C 1
ATOM 1525 O O . TYR A 1 194 ? 5.001 -9.938 -23.974 1.00 90.88 194 TYR A O 1
ATOM 1533 N N . LYS A 1 195 ? 5.247 -10.022 -26.205 1.00 90.62 195 LYS A N 1
ATOM 1534 C CA . LYS A 1 195 ? 5.647 -11.436 -26.234 1.00 90.62 195 LYS A CA 1
ATOM 1535 C C . LYS A 1 195 ? 6.978 -11.652 -25.511 1.00 90.62 195 LYS A C 1
ATOM 1537 O O . LYS A 1 195 ? 7.094 -12.607 -24.753 1.00 90.62 195 LYS A O 1
ATOM 1542 N N . GLN A 1 196 ? 7.947 -10.759 -25.708 1.00 89.88 196 GLN A N 1
ATOM 1543 C CA . GLN A 1 196 ? 9.237 -10.819 -25.021 1.00 89.88 196 GLN A CA 1
ATOM 1544 C C . GLN A 1 196 ? 9.081 -10.676 -23.502 1.00 89.88 196 GLN A C 1
ATOM 1546 O O . GLN A 1 196 ? 9.657 -11.463 -22.759 1.00 89.88 196 GLN A O 1
ATOM 1551 N N . VAL A 1 197 ? 8.247 -9.743 -23.037 1.00 90.62 197 VAL A N 1
ATOM 1552 C CA . VAL A 1 197 ? 7.939 -9.570 -21.607 1.00 90.62 197 VAL A CA 1
ATOM 1553 C C . VAL A 1 197 ? 7.313 -10.834 -21.012 1.00 90.62 197 VAL A C 1
ATOM 1555 O O . VAL A 1 197 ? 7.695 -11.252 -19.923 1.00 90.62 197 VAL A O 1
ATOM 1558 N N . LEU A 1 198 ? 6.397 -11.481 -21.737 1.00 90.00 198 LEU A N 1
ATOM 1559 C CA . LEU A 1 198 ? 5.772 -12.738 -21.311 1.00 90.00 198 LEU A CA 1
ATOM 1560 C C . LEU A 1 198 ? 6.723 -13.947 -21.347 1.00 90.00 198 LEU A C 1
ATOM 1562 O O . LEU A 1 198 ? 6.382 -15.000 -20.817 1.00 90.00 198 LEU A O 1
ATOM 1566 N N . GLN A 1 199 ? 7.892 -13.824 -21.975 1.00 93.69 199 GLN A N 1
ATOM 1567 C CA . GLN A 1 199 ? 8.923 -14.864 -22.017 1.00 93.69 199 GLN A CA 1
ATOM 1568 C C . GLN A 1 199 ? 10.094 -14.572 -21.065 1.00 93.69 199 GLN A C 1
ATOM 1570 O O . GLN A 1 199 ? 10.881 -15.474 -20.777 1.00 93.69 199 GLN A O 1
ATOM 1575 N N . ASP A 1 200 ? 10.209 -13.345 -20.543 1.00 93.62 200 ASP A N 1
ATOM 1576 C CA . ASP A 1 200 ? 11.238 -12.972 -19.572 1.00 93.62 200 ASP A CA 1
ATOM 1577 C C . ASP A 1 200 ? 10.872 -13.514 -18.180 1.00 93.62 200 ASP A C 1
ATOM 1579 O O . ASP A 1 200 ? 10.090 -12.928 -17.421 1.00 93.62 200 ASP A O 1
ATOM 1583 N N . SER A 1 201 ? 11.491 -14.639 -17.815 1.00 93.56 201 SER A N 1
ATOM 1584 C CA . SER A 1 201 ? 11.328 -15.269 -16.502 1.00 93.56 201 SER A CA 1
ATOM 1585 C C . SER A 1 201 ? 11.691 -14.342 -15.340 1.00 93.56 201 SER A C 1
ATOM 1587 O O . SER A 1 201 ? 11.172 -14.511 -14.239 1.00 93.56 201 SER A O 1
ATOM 1589 N N . THR A 1 202 ? 12.570 -13.360 -15.555 1.00 93.06 202 THR A N 1
ATOM 1590 C CA . THR A 1 202 ? 12.964 -12.390 -14.526 1.00 93.06 202 THR A CA 1
ATOM 1591 C C . THR A 1 202 ? 11.820 -11.432 -14.230 1.00 93.06 202 THR A C 1
ATOM 1593 O O . THR A 1 202 ? 11.499 -11.208 -13.061 1.00 93.06 202 THR A O 1
ATOM 1596 N N . VAL A 1 203 ? 11.175 -10.906 -15.277 1.00 93.12 203 VAL A N 1
ATOM 1597 C CA . VAL A 1 203 ? 10.022 -10.003 -15.152 1.00 93.12 203 VAL A CA 1
ATOM 1598 C C . VAL A 1 203 ? 8.830 -10.742 -14.556 1.00 93.12 203 VAL A C 1
ATOM 1600 O O . VAL A 1 203 ? 8.236 -10.251 -13.597 1.00 93.12 203 VAL A O 1
ATOM 1603 N N . LEU A 1 204 ? 8.531 -11.949 -15.044 1.00 93.56 204 LEU A N 1
ATOM 1604 C CA . LEU A 1 204 ? 7.444 -12.768 -14.502 1.00 93.56 204 LEU A CA 1
ATOM 1605 C C . LEU A 1 204 ? 7.671 -13.133 -13.031 1.00 93.56 204 LEU A C 1
ATOM 1607 O O . LEU A 1 204 ? 6.759 -12.994 -12.217 1.00 93.56 204 LEU A O 1
ATOM 1611 N N . ALA A 1 205 ? 8.889 -13.535 -12.658 1.00 94.88 205 ALA A N 1
ATOM 1612 C CA . ALA A 1 205 ? 9.199 -13.847 -11.268 1.00 94.88 205 ALA A CA 1
ATOM 1613 C C . ALA A 1 205 ? 9.125 -12.599 -10.370 1.00 94.88 205 ALA A C 1
ATOM 1615 O O . ALA A 1 205 ? 8.674 -12.691 -9.230 1.00 94.88 205 ALA A O 1
ATOM 1616 N N . ALA A 1 206 ? 9.545 -11.425 -10.852 1.00 95.00 206 ALA A N 1
ATOM 1617 C CA . ALA A 1 206 ? 9.414 -10.171 -10.107 1.00 95.00 206 ALA A CA 1
ATOM 1618 C C . ALA A 1 206 ? 7.944 -9.751 -9.937 1.00 95.00 206 ALA A C 1
ATOM 1620 O O . ALA A 1 206 ? 7.550 -9.354 -8.841 1.00 95.00 206 ALA A O 1
ATOM 1621 N N . ALA A 1 207 ? 7.121 -9.912 -10.978 1.00 93.56 207 ALA A N 1
ATOM 1622 C CA . ALA A 1 207 ? 5.679 -9.677 -10.922 1.00 93.56 207 ALA A CA 1
ATOM 1623 C C . ALA A 1 207 ? 4.985 -10.624 -9.931 1.00 93.56 207 ALA A C 1
ATOM 1625 O O . ALA A 1 207 ? 4.196 -10.180 -9.098 1.00 93.56 207 ALA A O 1
ATOM 1626 N N . GLN A 1 208 ? 5.331 -11.916 -9.955 1.00 95.25 208 GLN A N 1
ATOM 1627 C CA . GLN A 1 208 ? 4.816 -12.896 -9.000 1.00 95.25 208 GLN A CA 1
ATOM 1628 C C . GLN A 1 208 ? 5.188 -12.525 -7.560 1.00 95.25 208 GLN A C 1
ATOM 1630 O O . GLN A 1 208 ? 4.326 -12.552 -6.684 1.00 95.25 208 GLN A O 1
ATOM 1635 N N . ARG A 1 209 ? 6.447 -12.143 -7.303 1.00 95.81 209 ARG A N 1
ATOM 1636 C CA . ARG A 1 209 ? 6.889 -11.696 -5.970 1.00 95.81 209 ARG A CA 1
ATOM 1637 C C . ARG A 1 209 ? 6.112 -10.469 -5.502 1.00 95.81 209 ARG A C 1
ATOM 1639 O O . ARG A 1 209 ? 5.623 -10.483 -4.379 1.00 95.81 209 ARG A O 1
ATOM 1646 N N . SER A 1 210 ? 5.953 -9.457 -6.359 1.00 95.62 210 SER A N 1
ATOM 1647 C CA . SER A 1 210 ? 5.148 -8.266 -6.057 1.00 95.62 210 SER A CA 1
ATOM 1648 C C . SER A 1 210 ? 3.715 -8.622 -5.677 1.00 95.62 210 SER A C 1
ATOM 1650 O O . SER A 1 210 ? 3.230 -8.149 -4.657 1.00 95.62 210 SER A O 1
ATOM 1652 N N . LEU A 1 211 ? 3.052 -9.489 -6.449 1.00 95.06 211 LEU A N 1
ATOM 1653 C CA . LEU A 1 211 ? 1.674 -9.902 -6.168 1.00 95.06 211 LEU A CA 1
ATOM 1654 C C . LEU A 1 211 ? 1.556 -10.685 -4.857 1.00 95.06 211 LEU A C 1
ATOM 1656 O O . LEU A 1 211 ? 0.650 -10.422 -4.071 1.00 95.06 211 LEU A O 1
ATOM 1660 N N . VAL A 1 212 ? 2.476 -11.621 -4.604 1.00 97.19 212 VAL A N 1
ATOM 1661 C CA . VAL A 1 212 ? 2.496 -12.404 -3.360 1.00 97.19 212 VAL A CA 1
ATOM 1662 C C . VAL A 1 212 ? 2.718 -11.492 -2.154 1.00 97.19 212 VAL A C 1
ATOM 1664 O O . VAL A 1 212 ? 1.967 -11.580 -1.186 1.00 97.19 212 VAL A O 1
ATOM 1667 N N . ILE A 1 213 ? 3.702 -10.590 -2.219 1.00 97.81 213 ILE A N 1
ATOM 1668 C CA . ILE A 1 213 ? 3.972 -9.621 -1.150 1.00 97.81 213 ILE A CA 1
ATOM 1669 C C . ILE A 1 213 ? 2.757 -8.718 -0.938 1.00 97.81 213 ILE A C 1
ATOM 1671 O O . ILE A 1 213 ? 2.304 -8.596 0.195 1.00 97.81 213 ILE A O 1
ATOM 1675 N N . ALA A 1 214 ? 2.190 -8.146 -2.004 1.00 96.62 214 ALA A N 1
ATOM 1676 C CA . ALA A 1 214 ? 1.045 -7.246 -1.903 1.00 96.62 214 ALA A CA 1
ATOM 1677 C C . ALA A 1 214 ? -0.176 -7.921 -1.287 1.00 96.62 214 ALA A C 1
ATOM 1679 O O . ALA A 1 214 ? -0.816 -7.352 -0.404 1.00 96.62 214 ALA A O 1
ATOM 1680 N N . PHE A 1 215 ? -0.471 -9.157 -1.686 1.00 97.12 215 PHE A N 1
ATOM 1681 C CA . PHE A 1 215 ? -1.587 -9.907 -1.127 1.00 97.12 215 PHE A CA 1
ATOM 1682 C C . PHE A 1 215 ? -1.369 -10.258 0.351 1.00 97.12 215 PHE A C 1
ATOM 1684 O O . PHE A 1 215 ? -2.259 -10.037 1.173 1.00 97.12 215 PHE A O 1
ATOM 1691 N N . LEU A 1 216 ? -0.182 -10.762 0.710 1.00 98.38 216 LEU A N 1
ATOM 1692 C CA . LEU A 1 216 ? 0.138 -11.126 2.093 1.00 98.38 216 LEU A CA 1
ATOM 1693 C C . LEU A 1 216 ? 0.186 -9.900 3.009 1.00 98.38 216 LEU A C 1
ATOM 1695 O O . LEU A 1 216 ? -0.408 -9.930 4.086 1.00 98.38 216 LEU A O 1
ATOM 1699 N N . ALA A 1 217 ? 0.832 -8.817 2.575 1.00 98.50 217 ALA A N 1
ATOM 1700 C CA . ALA A 1 217 ? 0.880 -7.565 3.319 1.00 98.50 217 ALA A CA 1
ATOM 1701 C C . ALA A 1 217 ? -0.532 -7.016 3.536 1.00 98.50 217 ALA A C 1
ATOM 1703 O O . ALA A 1 217 ? -0.899 -6.701 4.662 1.00 98.50 217 ALA A O 1
ATOM 1704 N N . THR A 1 218 ? -1.365 -7.013 2.492 1.00 98.25 218 THR A N 1
ATOM 1705 C CA . THR A 1 218 ? -2.770 -6.600 2.593 1.00 98.25 218 THR A CA 1
ATOM 1706 C C . THR A 1 218 ? -3.536 -7.442 3.599 1.00 98.25 218 THR A C 1
ATOM 1708 O O . THR A 1 218 ? -4.199 -6.885 4.471 1.00 98.25 218 THR A O 1
ATOM 1711 N N . ALA A 1 219 ? -3.458 -8.771 3.508 1.00 98.44 219 ALA A N 1
ATOM 1712 C CA . ALA A 1 219 ? -4.189 -9.665 4.397 1.00 98.44 219 ALA A CA 1
ATOM 1713 C C . ALA A 1 219 ? -3.787 -9.444 5.864 1.00 98.44 219 ALA A C 1
ATOM 1715 O O . ALA A 1 219 ? -4.650 -9.241 6.720 1.00 98.44 219 ALA A O 1
ATOM 1716 N N . ILE A 1 220 ? -2.481 -9.409 6.141 1.00 98.75 220 ILE A N 1
ATOM 1717 C CA . ILE A 1 220 ? -1.947 -9.225 7.494 1.00 98.75 220 ILE A CA 1
ATOM 1718 C C . ILE A 1 220 ? -2.290 -7.827 8.020 1.00 98.75 220 ILE A C 1
ATOM 1720 O O . ILE A 1 220 ? -2.831 -7.702 9.118 1.00 98.75 220 ILE A O 1
ATOM 1724 N N . SER A 1 221 ? -2.047 -6.771 7.239 1.00 98.50 221 SER A N 1
ATOM 1725 C CA . SER A 1 221 ? -2.346 -5.397 7.651 1.00 98.50 221 SER A CA 1
ATOM 1726 C C . SER A 1 221 ? -3.833 -5.145 7.831 1.00 98.50 221 SER A C 1
ATOM 1728 O O . SER A 1 221 ? -4.205 -4.389 8.724 1.00 98.50 221 SER A O 1
ATOM 1730 N N . THR A 1 222 ? -4.691 -5.792 7.039 1.00 98.38 222 THR A N 1
ATOM 1731 C CA . THR A 1 222 ? -6.148 -5.690 7.192 1.00 98.38 222 THR A CA 1
ATOM 1732 C C . THR A 1 222 ? -6.580 -6.249 8.539 1.00 98.38 222 THR A C 1
ATOM 1734 O O . THR A 1 222 ? -7.314 -5.587 9.271 1.00 98.38 222 THR A O 1
ATOM 1737 N N . VAL A 1 223 ? -6.086 -7.437 8.900 1.00 98.25 223 VAL A N 1
ATOM 1738 C CA . VAL A 1 223 ? -6.381 -8.064 10.194 1.00 98.25 223 VAL A CA 1
ATOM 1739 C C . VAL A 1 223 ? -5.842 -7.205 11.337 1.00 98.25 223 VAL A C 1
ATOM 1741 O O . VAL A 1 223 ? -6.613 -6.786 12.198 1.00 98.25 223 VAL A O 1
ATOM 1744 N N . LEU A 1 224 ? -4.548 -6.872 11.317 1.00 98.44 224 LEU A N 1
ATOM 1745 C CA . LEU A 1 224 ? -3.905 -6.112 12.393 1.00 98.44 224 LEU A CA 1
ATOM 1746 C C . LEU A 1 224 ? -4.488 -4.701 12.542 1.00 98.44 224 LEU A C 1
ATOM 1748 O O . LEU A 1 224 ? -4.803 -4.281 13.653 1.00 98.44 224 LEU A O 1
ATOM 1752 N N . GLY A 1 225 ? -4.683 -3.979 11.438 1.00 97.94 225 GLY A N 1
ATOM 1753 C CA . GLY A 1 225 ? -5.254 -2.632 11.442 1.00 97.94 225 GLY A CA 1
ATOM 1754 C C . GLY A 1 225 ? -6.706 -2.609 11.920 1.00 97.94 225 GLY A C 1
ATOM 1755 O O . GLY A 1 225 ? -7.077 -1.730 12.696 1.00 97.94 225 GLY A O 1
ATOM 1756 N N . THR A 1 226 ? -7.512 -3.607 11.539 1.00 97.56 226 THR A N 1
ATOM 1757 C CA . THR A 1 226 ? -8.897 -3.748 12.025 1.00 97.56 226 THR A CA 1
ATOM 1758 C C . THR A 1 226 ? -8.930 -4.068 13.519 1.00 97.56 226 THR A C 1
ATOM 1760 O O . THR A 1 226 ? -9.694 -3.451 14.258 1.00 97.56 226 THR A O 1
ATOM 1763 N N . MET A 1 227 ? -8.077 -4.987 13.988 1.00 96.38 227 MET A N 1
ATOM 1764 C CA . MET A 1 227 ? -7.961 -5.312 15.415 1.00 96.38 227 MET A CA 1
ATOM 1765 C C . MET A 1 227 ? -7.535 -4.095 16.240 1.00 96.38 227 MET A C 1
ATOM 1767 O O . MET A 1 227 ? -8.116 -3.836 17.292 1.00 96.38 227 MET A O 1
ATOM 1771 N N . LEU A 1 228 ? -6.565 -3.318 15.749 1.00 96.56 228 LEU A N 1
ATOM 1772 C CA . LEU A 1 228 ? -6.137 -2.073 16.387 1.00 96.56 228 LEU A CA 1
ATOM 1773 C C . LEU A 1 228 ? -7.260 -1.036 16.416 1.00 96.56 228 LEU A C 1
ATOM 1775 O O . LEU A 1 228 ? -7.461 -0.401 17.446 1.00 96.56 228 LEU A O 1
ATOM 1779 N N . ALA A 1 229 ? -8.017 -0.890 15.325 1.00 96.12 229 ALA A N 1
ATOM 1780 C CA . ALA A 1 229 ? -9.135 0.049 15.255 1.00 96.12 229 ALA A CA 1
ATOM 1781 C C . ALA A 1 229 ? -10.221 -0.301 16.278 1.00 96.12 229 ALA A C 1
ATOM 1783 O O . ALA A 1 229 ? -10.622 0.559 17.057 1.00 96.12 229 ALA A O 1
ATOM 1784 N N . LEU A 1 230 ? -10.629 -1.571 16.338 1.00 94.19 230 LEU A N 1
ATOM 1785 C CA . LEU A 1 230 ? -11.614 -2.064 17.302 1.00 94.19 230 LEU A CA 1
ATOM 1786 C C . LEU A 1 230 ? -11.123 -1.940 18.750 1.00 94.19 230 LEU A C 1
ATOM 1788 O O . LEU A 1 230 ? -11.848 -1.454 19.616 1.00 94.19 230 LEU A O 1
ATOM 1792 N N . GLY A 1 231 ? -9.882 -2.354 19.020 1.00 94.00 231 GLY A N 1
ATOM 1793 C CA . GLY A 1 231 ? -9.307 -2.317 20.364 1.00 94.00 231 GLY A CA 1
ATOM 1794 C C . GLY A 1 231 ? -9.153 -0.893 20.897 1.00 94.00 231 GLY A C 1
ATOM 1795 O O . GLY A 1 231 ? -9.519 -0.611 22.040 1.00 94.00 231 GLY A O 1
ATOM 1796 N N . LEU A 1 232 ? -8.659 0.024 20.061 1.00 93.94 232 LEU A N 1
ATOM 1797 C CA . LEU A 1 232 ? -8.494 1.430 20.426 1.00 93.94 232 LEU A CA 1
ATOM 1798 C C . LEU A 1 232 ? -9.826 2.185 20.487 1.00 93.94 232 LEU A C 1
ATOM 1800 O O . LEU A 1 232 ? -9.935 3.148 21.243 1.00 93.94 232 LEU A O 1
ATOM 1804 N N . ASP A 1 233 ? -10.847 1.768 19.741 1.00 91.62 233 ASP A N 1
ATOM 1805 C CA . ASP A 1 233 ? -12.182 2.360 19.837 1.00 91.62 233 ASP A CA 1
ATOM 1806 C C . ASP A 1 233 ? -12.912 1.948 21.128 1.00 91.62 233 ASP A C 1
ATOM 1808 O O . ASP A 1 233 ? -13.519 2.792 21.799 1.00 91.62 233 ASP A O 1
ATOM 1812 N N . ARG A 1 234 ? -12.794 0.671 21.519 1.00 87.31 234 ARG A N 1
ATOM 1813 C CA . ARG A 1 234 ? -13.541 0.090 22.644 1.00 87.31 234 ARG A CA 1
ATOM 1814 C C . ARG A 1 234 ? -12.910 0.353 24.010 1.00 87.31 234 ARG A C 1
ATOM 1816 O O . ARG A 1 234 ? -13.630 0.643 24.962 1.00 87.31 234 ARG A O 1
ATOM 1823 N N . TYR A 1 235 ? -11.583 0.280 24.125 1.00 89.75 235 TYR A N 1
ATOM 1824 C CA . TYR A 1 235 ? -10.906 0.320 25.424 1.00 89.75 235 TYR A CA 1
ATOM 1825 C C . TYR A 1 235 ? -10.234 1.672 25.722 1.00 89.75 235 TYR A C 1
ATOM 1827 O O . TYR A 1 235 ? -9.734 2.393 24.848 1.00 89.75 235 TYR A O 1
ATOM 1835 N N . ARG A 1 236 ? -10.207 2.029 27.011 1.00 89.75 236 ARG A N 1
ATOM 1836 C CA . ARG A 1 236 ? -9.498 3.195 27.558 1.00 89.75 236 ARG A CA 1
ATOM 1837 C C . ARG A 1 236 ? -8.412 2.680 28.504 1.00 89.75 236 ARG A C 1
ATOM 1839 O O . ARG A 1 236 ? -8.722 2.012 29.480 1.00 89.75 236 ARG A O 1
ATOM 1846 N N . PHE A 1 237 ? -7.147 2.965 28.200 1.00 93.69 237 PHE A N 1
ATOM 1847 C CA . PHE A 1 237 ? -5.990 2.534 28.993 1.00 93.69 237 PHE A CA 1
ATOM 1848 C C . PHE A 1 237 ? -4.874 3.597 28.928 1.00 93.69 237 PHE A C 1
ATOM 1850 O O . PHE A 1 237 ? -4.826 4.359 27.956 1.00 93.69 237 PHE A O 1
ATOM 1857 N N . PRO A 1 238 ? -3.969 3.678 29.925 1.00 89.94 238 PRO A N 1
ATOM 1858 C CA . PRO A 1 238 ? -3.039 4.807 30.075 1.00 89.94 238 PRO A CA 1
ATOM 1859 C C . PRO A 1 238 ? -2.005 4.969 28.941 1.00 89.94 238 PRO A C 1
ATOM 1861 O O . PRO A 1 238 ? -1.488 6.062 28.747 1.00 89.94 238 PRO A O 1
ATOM 1864 N N . GLY A 1 239 ? -1.734 3.931 28.142 1.00 92.94 239 GLY A N 1
ATOM 1865 C CA . GLY A 1 239 ? -0.828 3.985 26.978 1.00 92.94 239 GLY A CA 1
ATOM 1866 C C . GLY A 1 239 ? -1.504 4.282 25.632 1.00 92.94 239 GLY A C 1
ATOM 1867 O O . GLY A 1 239 ? -0.846 4.269 24.592 1.00 92.94 239 GLY A O 1
ATOM 1868 N N . ARG A 1 240 ? -2.818 4.528 25.621 1.00 91.94 240 ARG A N 1
ATOM 1869 C CA . ARG A 1 240 ? -3.607 4.646 24.387 1.00 91.94 240 ARG A CA 1
ATOM 1870 C C . ARG A 1 240 ? -3.116 5.759 23.460 1.00 91.94 240 ARG A C 1
ATOM 1872 O O . ARG A 1 240 ? -2.963 5.524 22.268 1.00 91.94 240 ARG A O 1
ATOM 1879 N N . ALA A 1 241 ? -2.872 6.955 23.997 1.00 92.00 241 ALA A N 1
ATOM 1880 C CA . ALA A 1 241 ? -2.454 8.107 23.195 1.00 92.00 241 ALA A CA 1
ATOM 1881 C C . ALA A 1 241 ? -1.085 7.885 22.535 1.00 92.00 241 ALA A C 1
ATOM 1883 O O . ALA A 1 241 ? -0.884 8.266 21.385 1.00 92.00 241 ALA A O 1
ATOM 1884 N N . PHE A 1 242 ? -0.169 7.215 23.239 1.00 94.62 242 PHE A N 1
ATOM 1885 C CA . PHE A 1 242 ? 1.130 6.836 22.690 1.00 94.62 242 PHE A CA 1
ATOM 1886 C C . PHE A 1 242 ? 0.984 5.837 21.536 1.00 94.62 242 PHE A C 1
ATOM 1888 O O . PHE A 1 242 ? 1.572 6.044 20.478 1.00 94.62 242 PHE A O 1
ATOM 1895 N N . LEU A 1 243 ? 0.157 4.796 21.703 1.00 93.88 243 LEU A N 1
ATOM 1896 C CA . LEU A 1 243 ? -0.100 3.824 20.638 1.00 93.88 243 LEU A CA 1
ATOM 1897 C C . LEU A 1 243 ? -0.783 4.471 19.424 1.00 93.88 243 LEU A C 1
ATOM 1899 O O . LEU A 1 243 ? -0.372 4.217 18.296 1.00 93.88 243 LEU A O 1
ATOM 1903 N N . GLU A 1 244 ? -1.777 5.342 19.639 1.00 91.75 244 GLU A N 1
ATOM 1904 C CA . GLU A 1 244 ? -2.390 6.120 18.554 1.00 91.75 244 GLU A CA 1
ATOM 1905 C C . GLU A 1 244 ? -1.339 6.982 17.833 1.00 91.75 244 GLU A C 1
ATOM 1907 O O . GLU A 1 244 ? -1.275 6.958 16.607 1.00 91.75 244 GLU A O 1
ATOM 1912 N N . GLY A 1 245 ? -0.467 7.677 18.572 1.00 92.94 245 GLY A N 1
ATOM 1913 C CA . GLY A 1 245 ? 0.632 8.460 18.000 1.00 92.94 245 GLY A CA 1
ATOM 1914 C C . GLY A 1 245 ? 1.609 7.618 17.174 1.00 92.94 245 GLY A C 1
ATOM 1915 O O . GLY A 1 245 ? 1.996 8.025 16.079 1.00 92.94 245 GLY A O 1
ATOM 1916 N N . LEU A 1 246 ? 1.950 6.417 17.649 1.00 93.19 246 LEU A N 1
ATOM 1917 C CA . LEU A 1 246 ? 2.816 5.484 16.928 1.00 93.19 246 LEU A CA 1
ATOM 1918 C C . LEU A 1 246 ? 2.180 5.011 15.614 1.00 93.19 246 LEU A C 1
ATOM 1920 O O . LEU A 1 246 ? 2.888 4.857 14.625 1.00 93.19 246 LEU A O 1
ATOM 1924 N N . LEU A 1 247 ? 0.857 4.828 15.576 1.00 94.00 247 LEU A N 1
ATOM 1925 C CA . LEU A 1 247 ? 0.138 4.466 14.351 1.00 94.00 247 LEU A CA 1
ATOM 1926 C C . LEU A 1 247 ? 0.084 5.609 13.334 1.00 94.00 247 LEU A C 1
ATOM 1928 O O . LEU A 1 247 ? 0.079 5.341 12.141 1.00 94.00 247 LEU A O 1
ATOM 1932 N N . TYR A 1 248 ? 0.076 6.873 13.762 1.00 92.38 248 TYR A N 1
ATOM 1933 C CA . TYR A 1 248 ? 0.142 8.007 12.830 1.00 92.38 248 TYR A CA 1
ATOM 1934 C C . TYR A 1 248 ? 1.554 8.275 12.303 1.00 92.38 248 TYR A C 1
ATOM 1936 O O . TYR A 1 248 ? 1.711 8.910 11.260 1.00 92.38 248 TYR A O 1
ATOM 1944 N N . LEU A 1 249 ? 2.584 7.778 12.988 1.00 92.56 249 LEU A N 1
ATOM 1945 C CA . LEU A 1 249 ? 3.973 8.076 12.666 1.00 92.56 249 LEU A CA 1
ATOM 1946 C C . LEU A 1 249 ? 4.373 7.660 11.230 1.00 92.56 249 LEU A C 1
ATOM 1948 O O . LEU A 1 249 ? 4.921 8.510 10.528 1.00 92.56 249 LEU A O 1
ATOM 1952 N N . PRO A 1 250 ? 4.051 6.451 10.720 1.00 89.00 250 PRO A N 1
ATOM 1953 C CA . PRO A 1 250 ? 4.403 6.057 9.350 1.00 89.00 250 PRO A CA 1
ATOM 1954 C C . PRO A 1 250 ? 3.689 6.859 8.258 1.00 89.00 250 PRO A C 1
ATOM 1956 O O . PRO A 1 250 ? 4.168 6.903 7.133 1.00 89.00 250 PRO A O 1
ATOM 1959 N N . ILE A 1 251 ? 2.554 7.492 8.577 1.00 91.62 251 ILE A N 1
ATOM 1960 C CA . ILE A 1 251 ? 1.811 8.340 7.632 1.00 91.62 251 ILE A CA 1
ATOM 1961 C C . ILE A 1 251 ? 2.499 9.706 7.487 1.00 91.62 251 ILE A C 1
ATOM 1963 O O . ILE A 1 251 ? 2.456 10.322 6.427 1.00 91.62 251 ILE A O 1
ATOM 1967 N N . ILE A 1 252 ? 3.123 10.191 8.564 1.00 92.00 252 ILE A N 1
ATOM 1968 C CA . ILE A 1 252 ? 3.777 11.505 8.615 1.00 92.00 252 ILE A CA 1
ATOM 1969 C C . ILE A 1 252 ? 5.238 11.412 8.154 1.00 92.00 252 ILE A C 1
ATOM 1971 O O . ILE A 1 252 ? 5.757 12.342 7.534 1.00 92.00 252 ILE A O 1
ATOM 1975 N N . ILE A 1 253 ? 5.919 10.310 8.477 1.00 90.00 253 ILE A N 1
ATOM 1976 C CA . ILE A 1 253 ? 7.316 10.094 8.102 1.00 90.00 253 ILE A CA 1
ATOM 1977 C C . ILE A 1 253 ? 7.419 9.868 6.583 1.00 90.00 253 ILE A C 1
ATOM 1979 O O . ILE A 1 253 ? 6.705 9.026 6.044 1.00 90.00 253 ILE A O 1
ATOM 1983 N N . PRO A 1 254 ? 8.350 10.545 5.882 1.00 94.56 254 PRO A N 1
ATOM 1984 C CA . PRO A 1 254 ? 8.614 10.261 4.475 1.00 94.56 254 PRO A CA 1
ATOM 1985 C C . PRO A 1 254 ? 9.035 8.803 4.252 1.00 94.56 254 PRO A C 1
ATOM 1987 O O . PRO A 1 254 ? 9.895 8.290 4.970 1.00 94.56 254 PRO A O 1
ATOM 1990 N N . GLU A 1 255 ? 8.524 8.164 3.199 1.00 92.69 255 GLU A N 1
ATOM 1991 C CA . GLU A 1 255 ? 8.783 6.743 2.896 1.00 92.69 255 GLU A CA 1
ATOM 1992 C C . GLU A 1 255 ? 10.274 6.390 2.852 1.00 92.69 255 GLU A C 1
ATOM 1994 O O . GLU A 1 255 ? 10.679 5.344 3.351 1.00 92.69 255 GLU A O 1
ATOM 1999 N N . ILE A 1 256 ? 11.116 7.287 2.324 1.00 95.44 256 ILE A N 1
ATOM 2000 C CA . ILE A 1 256 ? 12.574 7.096 2.270 1.00 95.44 256 ILE A CA 1
ATOM 2001 C C . ILE A 1 256 ? 13.157 6.955 3.679 1.00 95.44 256 ILE A C 1
ATOM 2003 O O . ILE A 1 256 ? 13.994 6.088 3.919 1.00 95.44 256 ILE A O 1
ATOM 2007 N N . VAL A 1 257 ? 12.717 7.797 4.618 1.00 96.69 257 VAL A N 1
ATOM 2008 C CA . VAL A 1 257 ? 13.206 7.777 6.003 1.00 96.69 257 VAL A CA 1
ATOM 2009 C C . VAL A 1 257 ? 12.801 6.470 6.675 1.00 96.69 257 VAL A C 1
ATOM 2011 O O . VAL A 1 257 ? 13.621 5.844 7.342 1.00 96.69 257 VAL A O 1
ATOM 2014 N N . MET A 1 258 ? 11.567 6.020 6.450 1.00 95.12 258 MET A N 1
ATOM 2015 C CA . MET A 1 258 ? 11.099 4.738 6.965 1.00 95.12 258 MET A CA 1
ATOM 2016 C C . MET A 1 258 ? 11.845 3.553 6.331 1.00 95.12 258 MET A C 1
ATOM 2018 O O . MET A 1 258 ? 12.26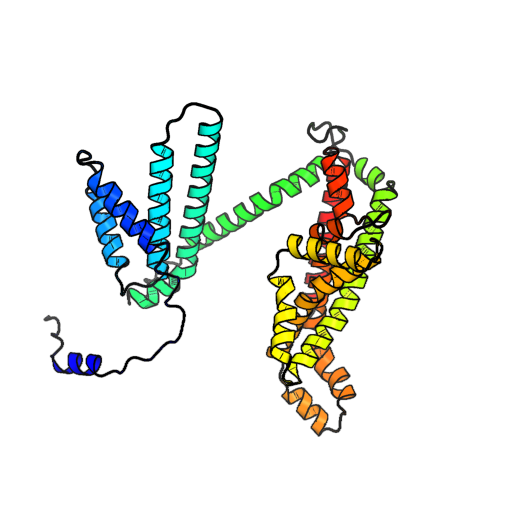6 2.654 7.054 1.00 95.12 258 MET A O 1
ATOM 2022 N N . GLY A 1 259 ? 12.074 3.566 5.015 1.00 96.25 259 GLY A N 1
ATOM 2023 C CA . GLY A 1 259 ? 12.832 2.530 4.308 1.00 96.25 259 GLY A CA 1
ATOM 2024 C C . GLY A 1 259 ? 14.271 2.406 4.815 1.00 96.25 259 GLY A C 1
ATOM 2025 O O . GLY A 1 259 ? 14.722 1.306 5.133 1.00 96.25 259 GLY A O 1
ATOM 2026 N N . VAL A 1 260 ? 14.970 3.534 4.985 1.00 97.25 260 VAL A N 1
ATOM 2027 C CA . VAL A 1 260 ? 16.316 3.563 5.584 1.00 97.25 260 VAL A CA 1
ATOM 2028 C C . VAL A 1 260 ? 16.283 3.100 7.043 1.00 97.25 260 VAL A C 1
ATOM 2030 O O . VAL A 1 260 ? 17.137 2.316 7.453 1.00 97.25 260 VAL A O 1
ATOM 2033 N N . GLY A 1 261 ? 15.294 3.536 7.827 1.00 97.12 261 GLY A N 1
ATOM 2034 C CA . GLY A 1 261 ? 15.135 3.116 9.221 1.00 97.12 261 GLY A CA 1
ATOM 2035 C C . GLY A 1 261 ? 14.925 1.606 9.368 1.00 97.12 261 GLY A C 1
ATOM 2036 O O . GLY A 1 261 ? 15.567 0.973 10.204 1.00 97.12 261 GLY A O 1
ATOM 2037 N N . LEU A 1 262 ? 14.085 1.010 8.519 1.00 96.81 262 LEU A N 1
ATOM 2038 C CA . LEU A 1 262 ? 13.838 -0.433 8.494 1.00 96.81 262 LEU A CA 1
ATOM 2039 C C . LEU A 1 262 ? 15.063 -1.221 8.023 1.00 96.81 262 LEU A C 1
ATOM 2041 O O . LEU A 1 262 ? 15.374 -2.259 8.602 1.00 96.81 262 LEU A O 1
ATOM 2045 N N . LEU A 1 263 ? 15.798 -0.717 7.029 1.00 97.75 263 LEU A N 1
ATOM 2046 C CA . LEU A 1 263 ? 17.078 -1.302 6.630 1.00 97.75 263 LEU A CA 1
ATOM 2047 C C . LEU A 1 263 ? 18.059 -1.334 7.808 1.00 97.75 263 LEU A C 1
ATOM 2049 O O . LEU A 1 263 ? 18.618 -2.389 8.106 1.00 97.75 263 LEU A O 1
ATOM 2053 N N . LEU A 1 264 ? 18.238 -0.209 8.508 1.00 97.75 264 LEU A N 1
ATOM 2054 C CA . LEU A 1 264 ? 19.101 -0.147 9.690 1.00 97.75 264 LEU A CA 1
ATOM 2055 C C . LEU A 1 264 ? 18.637 -1.130 10.767 1.00 97.75 264 LEU A C 1
ATOM 2057 O O . LEU A 1 264 ? 19.461 -1.851 11.322 1.00 97.75 264 LEU A O 1
ATOM 2061 N N . PHE A 1 265 ? 17.331 -1.219 11.020 1.00 97.62 265 PHE A N 1
ATOM 2062 C CA . PHE A 1 265 ? 16.766 -2.188 11.956 1.00 97.62 265 PHE A CA 1
ATOM 2063 C C . PHE A 1 265 ? 17.110 -3.637 11.574 1.00 97.62 265 PHE A C 1
ATOM 2065 O O . PHE A 1 265 ? 17.595 -4.393 12.419 1.00 97.62 265 PHE A O 1
ATOM 2072 N N . PHE A 1 266 ? 16.920 -4.035 10.313 1.00 97.88 266 PHE A N 1
ATOM 2073 C CA . PHE A 1 266 ? 17.237 -5.396 9.869 1.00 97.88 266 PHE A CA 1
ATOM 2074 C C . PHE A 1 266 ? 18.738 -5.692 9.919 1.00 97.88 266 PHE A C 1
ATOM 2076 O O . PHE A 1 266 ? 19.130 -6.771 10.354 1.00 97.88 266 PHE A O 1
ATOM 2083 N N . VAL A 1 267 ? 19.589 -4.727 9.567 1.00 96.81 267 VAL A N 1
ATOM 2084 C CA . VAL A 1 267 ? 21.050 -4.876 9.662 1.00 96.81 267 VAL A CA 1
ATOM 2085 C C . VAL A 1 267 ? 21.506 -5.015 11.119 1.00 96.81 267 VAL A C 1
ATOM 2087 O O . VAL A 1 267 ? 22.293 -5.908 11.433 1.00 96.81 267 VAL A O 1
ATOM 2090 N N . LEU A 1 268 ? 20.991 -4.179 12.026 1.00 97.81 268 LEU A N 1
ATOM 2091 C CA . LEU A 1 268 ? 21.331 -4.222 13.454 1.00 97.81 268 LEU A CA 1
ATOM 2092 C C . LEU A 1 268 ? 20.853 -5.511 14.128 1.00 97.81 268 LEU A C 1
ATOM 2094 O O . LEU A 1 268 ? 21.545 -6.052 14.986 1.00 97.81 268 LEU A O 1
ATOM 2098 N N . THR A 1 269 ? 19.698 -6.028 13.713 1.00 97.44 269 THR A N 1
ATOM 2099 C CA . THR A 1 269 ? 19.162 -7.312 14.192 1.00 97.44 269 THR A CA 1
ATOM 2100 C C . THR A 1 269 ? 19.755 -8.523 13.471 1.00 97.44 269 THR A C 1
ATOM 2102 O O . THR A 1 269 ? 19.347 -9.645 13.758 1.00 97.44 269 THR A O 1
ATOM 2105 N N . GLN A 1 270 ? 20.713 -8.325 12.553 1.00 96.50 270 GLN A N 1
ATOM 2106 C CA . GLN A 1 270 ? 21.330 -9.385 11.742 1.00 96.50 270 GLN A CA 1
ATOM 2107 C C . GLN A 1 270 ? 20.303 -10.188 10.913 1.00 96.50 270 GLN A C 1
ATOM 2109 O O . GLN A 1 270 ? 20.526 -11.351 10.575 1.00 96.50 270 GLN A O 1
ATOM 2114 N N . THR A 1 271 ? 19.170 -9.575 10.566 1.00 96.56 271 THR A N 1
ATOM 2115 C CA . THR A 1 271 ? 18.132 -10.202 9.746 1.00 96.56 271 THR A CA 1
ATOM 2116 C C . THR A 1 271 ? 18.538 -10.128 8.270 1.00 96.56 271 THR A C 1
ATOM 2118 O O . THR A 1 271 ? 18.709 -9.025 7.742 1.00 96.56 271 THR A O 1
ATOM 2121 N N . PRO A 1 272 ? 18.679 -11.263 7.560 1.00 95.31 272 PRO A N 1
ATOM 2122 C CA . PRO A 1 272 ? 19.053 -11.248 6.152 1.00 95.31 272 PRO A CA 1
ATOM 2123 C C . PRO A 1 272 ? 17.946 -10.612 5.305 1.00 95.31 272 PRO A C 1
ATOM 2125 O O . PRO A 1 272 ? 16.776 -10.990 5.402 1.00 95.31 272 PRO A O 1
ATOM 2128 N N . LEU A 1 273 ? 18.328 -9.669 4.441 1.00 97.19 273 LEU A N 1
ATOM 2129 C CA . LEU A 1 273 ? 17.397 -9.027 3.517 1.00 97.19 273 LEU A CA 1
ATOM 2130 C C . LEU A 1 273 ? 16.839 -10.048 2.521 1.00 97.19 273 LEU A C 1
ATOM 2132 O O . LEU A 1 273 ? 17.571 -10.875 1.971 1.00 97.19 273 LEU A O 1
ATOM 2136 N N . GLY A 1 274 ? 15.536 -9.979 2.266 1.00 96.31 274 GLY A N 1
ATOM 2137 C CA . GLY A 1 274 ? 14.841 -10.917 1.398 1.00 96.31 274 GLY A CA 1
ATOM 2138 C C . GLY A 1 274 ? 13.336 -10.676 1.369 1.00 96.31 274 GLY A C 1
ATOM 2139 O O . GLY A 1 274 ? 12.848 -9.594 1.669 1.00 96.31 274 GLY A O 1
ATOM 2140 N N . ILE A 1 275 ? 12.569 -11.708 1.022 1.00 96.00 275 ILE A N 1
ATOM 2141 C CA . ILE A 1 275 ? 11.109 -11.577 0.896 1.00 96.00 275 ILE A CA 1
ATOM 2142 C C . ILE A 1 275 ? 10.419 -11.249 2.230 1.00 96.00 275 ILE A C 1
ATOM 2144 O O . ILE A 1 275 ? 9.429 -10.524 2.251 1.00 96.00 275 ILE A O 1
ATOM 2148 N N . TRP A 1 276 ? 10.961 -11.740 3.347 1.00 96.12 276 TRP A N 1
ATOM 2149 C CA . TRP A 1 276 ? 10.388 -11.537 4.678 1.00 96.12 276 TRP A CA 1
ATOM 2150 C C . TRP A 1 276 ? 10.597 -10.121 5.205 1.00 96.12 276 TRP A C 1
ATOM 2152 O O . TRP A 1 276 ? 9.676 -9.554 5.785 1.00 96.12 276 TRP A O 1
ATOM 2162 N N . THR A 1 277 ? 11.768 -9.526 4.970 1.00 97.69 277 THR A N 1
ATOM 2163 C CA . THR A 1 277 ? 12.035 -8.132 5.351 1.00 97.69 277 THR A CA 1
ATOM 2164 C C . THR A 1 277 ? 11.148 -7.177 4.562 1.00 97.69 277 THR A C 1
ATOM 2166 O O . THR A 1 277 ? 10.594 -6.249 5.146 1.00 97.69 277 THR A O 1
ATOM 2169 N N . ILE A 1 278 ? 10.924 -7.460 3.271 1.00 98.06 278 ILE A N 1
ATOM 2170 C CA . ILE A 1 278 ? 9.952 -6.730 2.446 1.00 98.06 278 ILE A CA 1
ATOM 2171 C C . ILE A 1 278 ? 8.541 -6.884 3.026 1.00 98.06 278 ILE A C 1
ATOM 2173 O O . ILE A 1 278 ? 7.867 -5.887 3.263 1.00 98.06 278 ILE A O 1
ATOM 2177 N N . LEU A 1 279 ? 8.102 -8.111 3.321 1.00 98.31 279 LEU A N 1
ATOM 2178 C CA . LEU A 1 279 ? 6.763 -8.348 3.865 1.00 98.31 279 LEU A CA 1
ATOM 2179 C C . LEU A 1 279 ? 6.536 -7.604 5.190 1.00 98.31 279 LEU A C 1
ATOM 2181 O O . LEU A 1 279 ? 5.521 -6.933 5.342 1.00 98.31 279 LEU A O 1
ATOM 2185 N N . ILE A 1 280 ? 7.481 -7.686 6.131 1.00 98.00 280 ILE A N 1
ATOM 2186 C CA . ILE A 1 280 ? 7.394 -6.991 7.425 1.00 98.00 280 ILE A CA 1
ATOM 2187 C C . ILE A 1 280 ? 7.331 -5.475 7.222 1.00 98.00 280 ILE A C 1
ATOM 2189 O O . ILE A 1 280 ? 6.503 -4.810 7.843 1.00 98.00 280 ILE A O 1
ATOM 2193 N N . ALA A 1 281 ? 8.171 -4.937 6.336 1.00 97.81 281 ALA A N 1
ATOM 2194 C CA . ALA A 1 281 ? 8.196 -3.514 6.026 1.00 97.81 281 ALA A CA 1
ATOM 2195 C C . ALA A 1 281 ? 6.860 -3.029 5.444 1.00 97.81 281 ALA A C 1
ATOM 2197 O O . ALA A 1 281 ? 6.308 -2.029 5.904 1.00 97.81 281 ALA A O 1
ATOM 2198 N N . HIS A 1 282 ? 6.297 -3.779 4.495 1.00 98.25 282 HIS A N 1
ATOM 2199 C CA . HIS A 1 282 ? 5.004 -3.465 3.894 1.00 98.25 282 HIS A CA 1
ATOM 2200 C C . HIS A 1 282 ? 3.871 -3.560 4.912 1.00 98.25 282 HIS A C 1
ATOM 2202 O O . HIS A 1 282 ? 3.000 -2.694 4.938 1.00 98.25 282 HIS A O 1
ATOM 2208 N N . VAL A 1 283 ? 3.893 -4.571 5.787 1.00 98.31 283 VAL A N 1
ATOM 2209 C CA . VAL A 1 283 ? 2.890 -4.705 6.847 1.00 98.31 283 VAL A CA 1
ATOM 2210 C C . VAL A 1 283 ? 2.944 -3.512 7.797 1.00 98.31 283 VAL A C 1
ATOM 2212 O O . VAL A 1 283 ? 1.905 -2.905 8.067 1.00 98.31 283 VAL A O 1
ATOM 2215 N N . ALA A 1 284 ? 4.142 -3.150 8.265 1.00 96.62 284 ALA A N 1
ATOM 2216 C CA . ALA A 1 284 ? 4.356 -2.015 9.160 1.00 96.62 284 ALA A CA 1
ATOM 2217 C C . ALA A 1 284 ? 3.878 -0.693 8.541 1.00 96.62 284 ALA A C 1
ATOM 2219 O O . ALA A 1 284 ? 3.268 0.121 9.234 1.00 96.62 284 ALA A O 1
ATOM 2220 N N . PHE A 1 285 ? 4.093 -0.512 7.236 1.00 96.69 285 PHE A N 1
ATOM 2221 C CA . PHE A 1 285 ? 3.618 0.656 6.500 1.00 96.69 285 PHE A CA 1
ATOM 2222 C C . PHE A 1 285 ? 2.099 0.665 6.300 1.00 96.69 285 PHE A C 1
ATOM 2224 O O . PHE A 1 285 ? 1.458 1.694 6.494 1.00 96.69 285 PHE A O 1
ATOM 2231 N N . CYS A 1 286 ? 1.500 -0.475 5.948 1.00 97.81 286 CYS A N 1
ATOM 2232 C CA . CYS A 1 286 ? 0.092 -0.548 5.554 1.00 97.81 286 CYS A CA 1
ATOM 2233 C C . CYS A 1 286 ? -0.887 -0.590 6.742 1.00 97.81 286 CYS A C 1
ATOM 2235 O O . CYS A 1 286 ? -2.027 -0.142 6.605 1.00 97.81 286 CYS A O 1
ATOM 2237 N N . VAL A 1 287 ? -0.478 -1.113 7.908 1.00 98.31 287 VAL A N 1
ATOM 2238 C CA . VAL A 1 287 ? -1.336 -1.200 9.113 1.00 98.31 287 VAL A CA 1
ATOM 2239 C C . VAL A 1 287 ? -1.958 0.156 9.499 1.00 98.31 287 VAL A C 1
ATOM 2241 O O . VAL A 1 287 ? -3.179 0.200 9.673 1.00 98.31 287 VAL A O 1
ATOM 2244 N N . PRO A 1 288 ? -1.191 1.262 9.593 1.00 97.12 288 PRO A N 1
ATOM 2245 C CA . PRO A 1 288 ? -1.718 2.608 9.823 1.00 97.12 288 PRO A CA 1
ATOM 2246 C C . PRO A 1 288 ? -2.866 3.026 8.904 1.00 97.12 288 PRO A C 1
ATOM 2248 O O . PRO A 1 288 ? -3.869 3.563 9.373 1.00 97.12 288 PRO A O 1
ATOM 2251 N N . PHE A 1 289 ? -2.749 2.761 7.602 1.00 96.75 289 PHE A N 1
ATOM 2252 C CA . PHE A 1 289 ? -3.758 3.166 6.624 1.00 96.75 289 PHE A CA 1
ATOM 2253 C C . PHE A 1 289 ? -5.057 2.383 6.804 1.00 96.75 289 PHE A C 1
ATOM 2255 O O . PHE A 1 289 ? -6.136 2.979 6.828 1.00 96.75 289 PHE A O 1
ATOM 2262 N N . VAL A 1 290 ? -4.963 1.065 7.013 1.00 98.12 290 VAL A N 1
ATOM 2263 C CA . VAL A 1 290 ? -6.130 0.234 7.350 1.00 98.12 290 VAL A CA 1
ATOM 2264 C C . VAL A 1 290 ? -6.779 0.740 8.636 1.00 98.12 290 VAL A C 1
ATOM 2266 O O . VAL A 1 290 ? -7.990 0.949 8.668 1.00 98.12 290 VAL A O 1
ATOM 2269 N N . TYR A 1 291 ? -5.979 0.963 9.683 1.00 97.81 291 TYR A N 1
ATOM 2270 C CA . TYR A 1 291 ? -6.455 1.455 10.973 1.00 97.81 291 TYR A CA 1
ATOM 2271 C C . TYR A 1 291 ? -7.255 2.754 10.825 1.00 97.81 291 TYR A C 1
ATOM 2273 O O . TYR A 1 291 ? -8.377 2.834 11.323 1.00 97.81 291 TYR A O 1
ATOM 2281 N N . VAL A 1 292 ? -6.723 3.748 10.107 1.00 96.12 292 VAL A N 1
ATOM 2282 C CA . VAL A 1 292 ? -7.395 5.042 9.907 1.00 96.12 292 VAL A CA 1
ATOM 2283 C C . VAL A 1 292 ? -8.726 4.873 9.174 1.00 96.12 292 VAL A C 1
ATOM 2285 O O . VAL A 1 292 ? -9.730 5.444 9.601 1.00 96.12 292 VAL A O 1
ATOM 2288 N N . ILE A 1 293 ? -8.764 4.063 8.112 1.00 95.12 293 ILE A N 1
ATOM 2289 C CA . ILE A 1 293 ? -9.981 3.849 7.317 1.00 95.12 293 ILE A CA 1
ATOM 2290 C C . ILE A 1 293 ? -11.057 3.123 8.139 1.00 95.12 293 ILE A C 1
ATOM 2292 O O . ILE A 1 293 ? -12.216 3.545 8.164 1.00 95.12 293 ILE A O 1
ATOM 2296 N N . VAL A 1 294 ? -10.686 2.061 8.859 1.00 96.69 294 VAL A N 1
ATOM 2297 C CA . VAL A 1 294 ? -11.627 1.303 9.698 1.00 96.69 294 VAL A CA 1
ATOM 2298 C C . VAL A 1 294 ? -12.099 2.140 10.891 1.00 96.69 294 VAL A C 1
ATOM 2300 O O . VAL A 1 294 ? -13.291 2.145 11.197 1.00 96.69 294 VAL A O 1
ATOM 2303 N N . ARG A 1 295 ? -11.209 2.911 11.527 1.00 94.62 295 ARG A N 1
ATOM 2304 C CA . ARG A 1 295 ? -11.559 3.826 12.625 1.00 94.62 295 ARG A CA 1
ATOM 2305 C C . ARG A 1 295 ? -12.522 4.924 12.174 1.00 94.62 295 ARG A C 1
ATOM 2307 O O . ARG A 1 295 ? -13.463 5.234 12.898 1.00 94.62 295 ARG A O 1
ATOM 2314 N N . ALA A 1 296 ? -12.330 5.487 10.982 1.00 93.12 296 ALA A N 1
ATOM 2315 C CA . ALA A 1 296 ? -13.263 6.462 10.421 1.00 93.12 296 ALA A CA 1
ATOM 2316 C C . ALA A 1 296 ? -14.660 5.852 10.220 1.00 93.12 296 ALA A C 1
ATOM 2318 O O . ALA A 1 296 ? -15.666 6.509 10.487 1.00 93.12 296 ALA A O 1
ATOM 2319 N N . ARG A 1 297 ? -14.736 4.574 9.820 1.00 92.62 297 ARG A N 1
ATOM 2320 C CA . ARG A 1 297 ? -16.014 3.861 9.713 1.00 92.62 297 ARG A CA 1
ATOM 2321 C C . ARG A 1 297 ? -16.667 3.644 11.079 1.00 92.62 297 ARG A C 1
ATOM 2323 O O . ARG A 1 297 ? -17.858 3.922 11.213 1.00 92.62 297 ARG A O 1
ATOM 2330 N N . LEU A 1 298 ? -15.891 3.214 12.075 1.00 91.56 298 LEU A N 1
ATOM 2331 C CA . LEU A 1 298 ? -16.336 3.048 13.466 1.00 91.56 298 LEU A CA 1
ATOM 2332 C C . LEU A 1 298 ? -16.896 4.347 14.064 1.00 91.56 298 LEU A C 1
ATOM 2334 O O . LEU A 1 298 ? -17.906 4.311 14.753 1.00 91.56 298 LEU A O 1
ATOM 2338 N N . ALA A 1 299 ? -16.308 5.502 13.746 1.00 89.38 299 ALA A N 1
ATOM 2339 C CA . ALA A 1 299 ? -16.777 6.795 14.254 1.00 89.38 299 ALA A CA 1
ATOM 2340 C C . ALA A 1 299 ? -18.191 7.184 13.771 1.00 89.38 299 ALA A C 1
ATOM 2342 O O . ALA A 1 299 ? -18.842 8.020 14.388 1.00 89.38 299 ALA A O 1
ATOM 2343 N N . THR A 1 300 ? -18.658 6.593 12.667 1.00 86.44 300 THR A N 1
ATOM 2344 C CA . THR A 1 300 ? -19.999 6.829 12.094 1.00 86.44 300 THR A CA 1
ATOM 2345 C C . THR A 1 300 ? -21.001 5.716 12.405 1.00 86.44 300 THR A C 1
ATOM 2347 O O . THR A 1 300 ? -22.139 5.767 11.947 1.00 86.44 300 THR A O 1
ATOM 2350 N N . TYR A 1 301 ? -20.565 4.680 13.119 1.00 86.06 301 TYR A N 1
ATOM 2351 C CA . TYR A 1 301 ? -21.359 3.499 13.429 1.00 86.06 301 TYR A CA 1
ATOM 2352 C C . TYR A 1 301 ? -22.217 3.723 14.686 1.00 86.06 301 TYR A C 1
ATOM 2354 O O . TYR A 1 301 ? -21.743 4.269 15.682 1.00 86.06 301 TYR A O 1
ATOM 2362 N N . ASP A 1 302 ? -23.480 3.292 14.631 1.00 88.88 302 ASP A N 1
ATOM 2363 C CA . ASP A 1 302 ? -24.421 3.378 15.748 1.00 88.88 302 ASP A CA 1
ATOM 2364 C C . ASP A 1 302 ? -24.272 2.179 16.695 1.00 88.88 302 ASP A C 1
ATOM 2366 O O . ASP A 1 302 ? -24.640 1.047 16.364 1.00 88.88 302 ASP A O 1
ATOM 2370 N N . ARG A 1 303 ? -23.745 2.449 17.893 1.00 88.69 303 ARG A N 1
ATOM 2371 C CA . ARG A 1 303 ? -23.503 1.445 18.937 1.00 88.69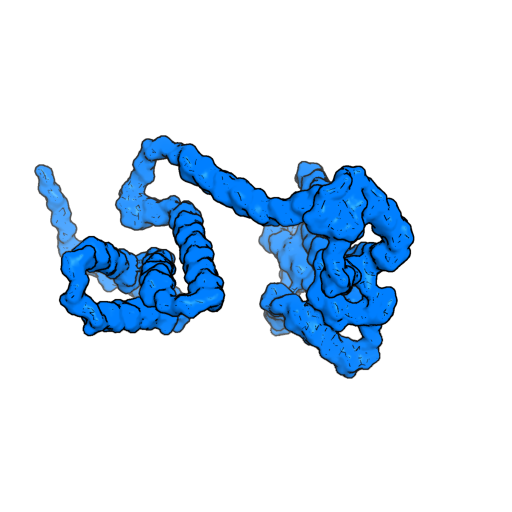 303 ARG A CA 1
ATOM 2372 C C . ARG A 1 303 ? -24.787 0.871 19.541 1.00 88.69 303 ARG A C 1
ATOM 2374 O O . ARG A 1 303 ? -24.732 -0.212 20.115 1.00 88.69 303 ARG A O 1
ATOM 2381 N N . THR A 1 304 ? -25.942 1.511 19.353 1.00 94.00 304 THR A N 1
ATOM 2382 C CA . THR A 1 304 ? -27.222 0.989 19.865 1.00 94.00 304 THR A CA 1
ATOM 2383 C C . THR A 1 304 ? -27.596 -0.361 19.245 1.00 94.00 304 THR A C 1
ATOM 2385 O O . THR A 1 304 ? -28.284 -1.161 19.871 1.00 94.00 304 THR A O 1
ATOM 2388 N N . LEU A 1 305 ? -27.097 -0.672 18.041 1.00 93.19 305 LEU A N 1
ATOM 2389 C CA . LEU A 1 305 ? -27.291 -1.981 17.408 1.00 93.19 305 LEU A CA 1
ATOM 2390 C C . LEU A 1 305 ? -26.529 -3.106 18.126 1.00 93.19 305 LEU A C 1
ATOM 2392 O O . LEU A 1 305 ? -26.983 -4.249 18.130 1.00 93.19 305 LEU A O 1
ATOM 2396 N N . GLU A 1 306 ? -25.365 -2.795 18.702 1.00 93.50 306 GLU A N 1
ATOM 2397 C CA . GLU A 1 306 ? -24.601 -3.725 19.539 1.00 93.50 306 GLU A CA 1
ATOM 2398 C C . GLU A 1 306 ? -25.319 -3.957 20.874 1.00 93.50 306 GLU A C 1
ATOM 2400 O O . GLU A 1 306 ? -25.488 -5.106 21.280 1.00 93.50 306 GLU A O 1
ATOM 2405 N N . GLU A 1 307 ? -25.802 -2.885 21.507 1.00 93.56 307 GLU A N 1
ATOM 2406 C CA . GLU A 1 307 ? -26.559 -2.934 22.767 1.00 93.56 307 GLU A CA 1
ATOM 2407 C C . GLU A 1 307 ? -27.862 -3.736 22.607 1.00 93.56 307 GLU A C 1
ATOM 2409 O O . GLU A 1 307 ? -28.103 -4.679 23.355 1.00 93.56 307 GLU A O 1
ATOM 2414 N N . ALA A 1 308 ? -28.642 -3.471 21.553 1.00 95.81 308 ALA A N 1
ATOM 2415 C CA . ALA A 1 308 ? -29.884 -4.194 21.276 1.00 95.81 308 ALA A CA 1
ATOM 2416 C C . ALA A 1 308 ? -29.667 -5.698 21.022 1.00 95.81 308 ALA A C 1
ATOM 2418 O O . ALA A 1 308 ? -30.509 -6.523 21.379 1.00 95.81 308 ALA A O 1
ATOM 2419 N N . ALA A 1 309 ? -28.545 -6.081 20.404 1.00 95.38 309 ALA A N 1
ATOM 2420 C CA . ALA A 1 309 ? -28.207 -7.491 20.222 1.00 95.38 309 ALA A CA 1
ATOM 2421 C C . ALA A 1 309 ? -27.889 -8.171 21.563 1.00 95.38 309 ALA A C 1
ATOM 2423 O O . ALA A 1 309 ? -28.328 -9.301 21.793 1.00 95.38 309 ALA A O 1
ATOM 2424 N N . GLN A 1 310 ? -27.168 -7.479 22.449 1.00 94.69 310 GLN A N 1
ATOM 2425 C CA . GLN A 1 310 ? -26.851 -7.967 23.791 1.00 94.69 310 GLN A CA 1
ATOM 2426 C C . GLN A 1 310 ? -28.101 -8.066 24.679 1.00 94.69 310 GLN A C 1
ATOM 2428 O O . GLN A 1 310 ? -28.254 -9.062 25.386 1.00 94.69 310 GLN A O 1
ATOM 2433 N N . ASP A 1 311 ? -29.042 -7.123 24.565 1.00 96.94 311 ASP A N 1
ATOM 2434 C CA . ASP A 1 311 ? -30.340 -7.162 25.257 1.00 96.94 311 ASP A CA 1
ATOM 2435 C C . ASP A 1 311 ? -31.199 -8.366 24.835 1.00 96.94 311 ASP A C 1
ATOM 2437 O O . ASP A 1 311 ? -31.914 -8.953 25.648 1.00 96.94 311 ASP A O 1
ATOM 2441 N N . LEU A 1 312 ? -31.094 -8.792 23.570 1.00 96.62 312 LEU A N 1
ATOM 2442 C CA . LEU A 1 312 ? -31.729 -10.012 23.054 1.00 96.62 312 LEU A CA 1
ATOM 2443 C C . LEU A 1 312 ? -30.980 -11.305 23.442 1.00 96.62 312 LEU A C 1
ATOM 2445 O O . LEU A 1 312 ? -31.362 -12.392 23.003 1.00 96.62 312 LEU A O 1
ATOM 2449 N N . GLY A 1 313 ? -29.930 -11.205 24.263 1.00 96.44 313 GLY A N 1
ATOM 2450 C CA . GLY A 1 313 ? -29.163 -12.333 24.789 1.00 96.44 313 GLY A CA 1
ATOM 2451 C C . GLY A 1 313 ? -27.987 -12.780 23.919 1.00 96.44 313 GLY A C 1
ATOM 2452 O O . GLY A 1 313 ? -27.403 -13.828 24.202 1.00 96.44 313 GLY A O 1
ATOM 2453 N N . ALA A 1 314 ? -27.618 -12.029 22.873 1.00 96.94 314 ALA A N 1
ATOM 2454 C CA . ALA A 1 314 ? -26.432 -12.349 22.080 1.00 96.94 314 ALA A CA 1
ATOM 2455 C C . ALA A 1 314 ? -25.153 -12.057 22.878 1.00 96.94 314 ALA A C 1
ATOM 2457 O O . ALA A 1 314 ? -24.988 -10.983 23.456 1.00 96.94 314 ALA A O 1
ATOM 2458 N N . ASN A 1 315 ? -24.200 -12.991 22.869 1.00 95.19 315 ASN A N 1
ATOM 2459 C CA . ASN A 1 315 ? -22.898 -12.740 23.489 1.00 95.19 315 ASN A CA 1
ATOM 2460 C C . ASN A 1 315 ? -22.023 -11.800 22.629 1.00 95.19 315 ASN A C 1
ATOM 2462 O O . ASN A 1 315 ? -22.355 -11.453 21.493 1.00 95.19 315 ASN A O 1
ATOM 2466 N N . GLU A 1 316 ? -20.874 -11.372 23.156 1.00 92.00 316 GLU A N 1
ATOM 2467 C CA . GLU A 1 316 ? -19.978 -10.411 22.492 1.00 92.00 316 GLU A CA 1
ATOM 2468 C C . GLU A 1 316 ? -19.448 -10.911 21.141 1.00 92.00 316 GLU A C 1
ATOM 2470 O O . GLU A 1 316 ? -19.323 -10.132 20.196 1.00 92.00 316 GLU A O 1
ATOM 2475 N N . TRP A 1 317 ? -19.159 -12.211 21.029 1.00 95.12 317 TRP A N 1
ATOM 2476 C CA . TRP A 1 317 ? -18.675 -12.814 19.788 1.00 95.12 317 TRP A CA 1
ATOM 2477 C C . TRP A 1 317 ? -19.778 -12.912 18.730 1.00 95.12 317 TRP A C 1
ATOM 2479 O O . TRP A 1 317 ? -19.544 -12.628 17.553 1.00 95.12 317 TRP A O 1
ATOM 2489 N N . GLU A 1 318 ? -20.992 -13.279 19.137 1.00 95.94 318 GLU A N 1
ATOM 2490 C CA . GLU A 1 318 ? -22.166 -13.293 18.267 1.00 95.94 318 GLU A CA 1
ATOM 2491 C C . GLU A 1 318 ? -22.507 -11.891 17.776 1.00 95.94 318 GLU A C 1
ATOM 2493 O O . GLU A 1 318 ? -22.705 -11.703 16.574 1.00 95.94 318 GLU A O 1
ATOM 2498 N N . THR A 1 319 ? -22.500 -10.914 18.682 1.00 95.25 319 THR A N 1
ATOM 2499 C CA . THR A 1 319 ? -22.722 -9.501 18.368 1.00 95.25 319 THR A CA 1
ATOM 2500 C C . THR A 1 319 ? -21.665 -9.001 17.383 1.00 95.25 319 THR A C 1
ATOM 2502 O O . THR A 1 319 ? -22.008 -8.472 16.326 1.00 95.25 319 THR A O 1
ATOM 2505 N N . PHE A 1 320 ? -20.382 -9.273 17.645 1.00 93.50 320 PHE A N 1
ATOM 2506 C CA . PHE A 1 320 ? -19.301 -8.910 16.732 1.00 93.50 320 PHE A CA 1
ATOM 2507 C C . PHE A 1 320 ? -19.486 -9.531 15.344 1.00 93.50 320 PHE A C 1
ATOM 2509 O O . PHE A 1 320 ? -19.435 -8.835 14.333 1.00 93.50 320 PHE A O 1
ATOM 2516 N N . ARG A 1 321 ? -19.715 -10.846 15.266 1.00 95.69 321 ARG A N 1
ATOM 2517 C CA . ARG A 1 321 ? -19.782 -11.562 13.986 1.00 95.69 321 ARG A CA 1
ATOM 2518 C C . ARG A 1 321 ? -21.033 -11.216 13.176 1.00 95.69 321 ARG A C 1
ATOM 2520 O O . ARG A 1 321 ? -20.960 -11.220 11.947 1.00 95.69 321 ARG A O 1
ATOM 2527 N N . ARG A 1 322 ? -22.175 -10.984 13.829 1.00 95.44 322 ARG A N 1
ATOM 2528 C CA . ARG A 1 322 ? -23.471 -10.770 13.158 1.00 95.44 322 ARG A CA 1
ATOM 2529 C C . ARG A 1 322 ? -23.803 -9.299 12.928 1.00 95.44 322 ARG A C 1
ATOM 2531 O O . ARG A 1 322 ? -24.506 -9.014 11.965 1.00 95.44 322 ARG A O 1
ATOM 2538 N N . ILE A 1 323 ? -23.303 -8.392 13.766 1.00 94.12 323 ILE A N 1
ATOM 2539 C CA . ILE A 1 323 ? -23.633 -6.962 13.717 1.00 94.12 323 ILE A CA 1
ATOM 2540 C C . ILE A 1 323 ? -22.393 -6.143 13.354 1.00 94.12 323 ILE A C 1
ATOM 2542 O O . ILE A 1 323 ? -22.323 -5.592 12.255 1.00 94.12 323 ILE A O 1
ATOM 2546 N N . THR A 1 324 ? -21.383 -6.113 14.226 1.00 93.06 324 THR A N 1
ATOM 2547 C CA . THR A 1 324 ? -20.221 -5.223 14.078 1.00 93.06 324 THR A CA 1
ATOM 2548 C C . THR A 1 324 ? -19.440 -5.501 12.789 1.00 93.06 324 THR A C 1
ATOM 2550 O O . THR A 1 324 ? -19.226 -4.604 11.976 1.00 93.06 324 THR A O 1
ATOM 2553 N N . LEU A 1 325 ? -19.040 -6.751 12.542 1.00 93.81 325 LEU A N 1
ATOM 2554 C CA . LEU A 1 325 ? -18.197 -7.123 11.406 1.00 93.81 325 LEU A CA 1
ATOM 2555 C C . LEU A 1 325 ? -18.876 -6.846 10.047 1.00 93.81 325 LEU A C 1
ATOM 2557 O O . LEU A 1 325 ? -18.239 -6.202 9.211 1.00 93.81 325 LEU A O 1
ATOM 2561 N N . PRO A 1 326 ? -20.144 -7.238 9.794 1.00 93.19 326 PRO A N 1
ATOM 2562 C CA . PRO A 1 326 ? -20.838 -6.883 8.554 1.00 93.19 326 PRO A CA 1
ATOM 2563 C C . PRO A 1 326 ? -20.973 -5.373 8.331 1.00 93.19 326 PRO A C 1
ATOM 2565 O O . PRO A 1 326 ? -20.787 -4.906 7.205 1.00 93.19 326 PRO A O 1
ATOM 2568 N N . LEU A 1 327 ? -21.244 -4.602 9.389 1.00 91.56 327 LEU A N 1
ATOM 2569 C CA . LEU A 1 327 ? -21.393 -3.143 9.306 1.00 91.56 327 LEU A CA 1
ATOM 2570 C C . LEU A 1 327 ? -20.062 -2.421 9.052 1.00 91.56 327 LEU A C 1
ATOM 2572 O O . LEU A 1 327 ? -20.032 -1.381 8.378 1.00 91.56 327 LEU A O 1
ATOM 2576 N N . LEU A 1 328 ? -18.958 -2.990 9.539 1.00 94.00 328 LEU A N 1
ATOM 2577 C CA . LEU A 1 328 ? -17.601 -2.512 9.281 1.00 94.00 328 LEU A CA 1
ATOM 2578 C C . LEU A 1 328 ? -17.009 -3.030 7.972 1.00 94.00 328 LEU A C 1
ATOM 2580 O O . LEU A 1 328 ? -16.059 -2.430 7.470 1.00 94.00 328 LEU A O 1
ATOM 2584 N N . MET A 1 329 ? -17.571 -4.087 7.380 1.00 94.00 329 MET A N 1
ATOM 2585 C CA . MET A 1 329 ? -17.040 -4.732 6.177 1.00 94.00 329 MET A CA 1
ATOM 2586 C C . MET A 1 329 ? -16.742 -3.758 5.022 1.00 94.00 329 MET A C 1
ATOM 2588 O O . MET A 1 329 ? -15.688 -3.907 4.406 1.00 94.00 329 MET A O 1
ATOM 2592 N N . PRO A 1 330 ? -17.574 -2.737 4.716 1.00 90.44 330 PRO A N 1
ATOM 2593 C CA . PRO A 1 330 ? -17.232 -1.751 3.688 1.00 90.44 330 PRO A CA 1
ATOM 2594 C C . PRO A 1 330 ? -15.952 -0.965 4.010 1.00 90.44 330 PRO A C 1
ATOM 2596 O O . PRO A 1 330 ? -15.135 -0.735 3.122 1.00 90.44 330 PRO A O 1
ATOM 2599 N N . GLY A 1 331 ? -15.745 -0.606 5.281 1.00 92.25 331 GLY A N 1
ATOM 2600 C CA . GLY A 1 331 ? -14.533 0.071 5.751 1.00 92.25 331 GLY A CA 1
ATOM 2601 C C . GLY A 1 331 ? -13.312 -0.849 5.747 1.00 92.25 331 GLY A C 1
ATOM 2602 O O . GLY A 1 331 ? -12.247 -0.444 5.296 1.00 92.25 331 GLY A O 1
ATOM 2603 N N . ILE A 1 332 ? -13.475 -2.107 6.171 1.00 96.25 332 ILE A N 1
ATOM 2604 C CA . ILE A 1 332 ? -12.406 -3.119 6.148 1.00 96.25 332 ILE A CA 1
ATOM 2605 C C . ILE A 1 332 ? -11.958 -3.390 4.707 1.00 96.25 332 ILE A C 1
ATOM 2607 O O . ILE A 1 332 ? -10.763 -3.400 4.430 1.00 96.25 332 ILE A O 1
ATOM 2611 N N . LEU A 1 333 ? -12.901 -3.547 3.772 1.00 93.94 333 LEU A N 1
ATOM 2612 C CA . LEU A 1 333 ? -12.596 -3.720 2.350 1.00 93.94 333 LEU A CA 1
ATOM 2613 C C . LEU A 1 333 ? -11.931 -2.476 1.750 1.00 93.94 333 LEU A C 1
ATOM 2615 O O . LEU A 1 333 ? -10.977 -2.615 0.990 1.00 93.94 333 LEU A O 1
ATOM 2619 N N . GLY A 1 334 ? -12.385 -1.271 2.112 1.00 92.12 334 GLY A N 1
ATOM 2620 C CA . GLY A 1 334 ? -11.725 -0.024 1.716 1.00 92.12 334 GLY A CA 1
ATOM 2621 C C . GLY A 1 334 ? -10.281 0.053 2.220 1.00 92.12 334 GLY A C 1
ATOM 2622 O O . GLY A 1 334 ? -9.378 0.387 1.455 1.00 92.12 334 GLY A O 1
ATOM 2623 N N . GLY A 1 335 ? -10.049 -0.337 3.476 1.00 95.06 335 GLY A N 1
ATOM 2624 C CA . GLY A 1 335 ? -8.718 -0.433 4.073 1.00 95.06 335 GLY A CA 1
ATOM 2625 C C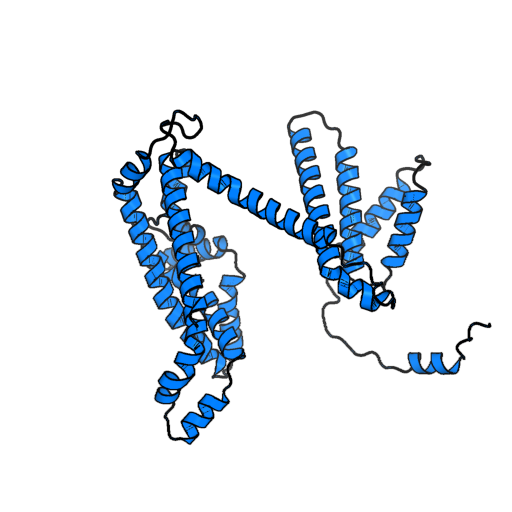 . GLY A 1 335 ? -7.830 -1.463 3.376 1.00 95.06 335 GLY A C 1
ATOM 2626 O O . GLY A 1 335 ? -6.688 -1.158 3.043 1.00 95.06 335 GLY A O 1
ATOM 2627 N N . ALA A 1 336 ? -8.364 -2.652 3.091 1.00 95.94 336 ALA A N 1
ATOM 2628 C CA . ALA A 1 336 ? -7.651 -3.707 2.376 1.00 95.94 336 ALA A CA 1
ATOM 2629 C C . ALA A 1 336 ? -7.250 -3.272 0.958 1.00 95.94 336 ALA A C 1
ATOM 2631 O O . ALA A 1 336 ? -6.113 -3.471 0.542 1.00 95.94 336 ALA A O 1
ATOM 2632 N N . LEU A 1 337 ? -8.157 -2.626 0.222 1.00 92.19 337 LEU A N 1
ATOM 2633 C CA . LEU A 1 337 ? -7.866 -2.103 -1.114 1.00 92.19 337 LEU A CA 1
ATOM 2634 C C . LEU A 1 337 ? -6.792 -1.012 -1.079 1.00 92.19 337 LEU A C 1
ATOM 2636 O O . LEU A 1 337 ? -5.914 -1.000 -1.941 1.00 92.19 337 LEU A O 1
ATOM 2640 N N . MET A 1 338 ? -6.827 -0.132 -0.075 1.00 92.12 338 MET A N 1
ATOM 2641 C CA . MET A 1 338 ? -5.783 0.873 0.129 1.00 92.12 338 MET A CA 1
ATOM 2642 C C . MET A 1 338 ? -4.427 0.214 0.411 1.00 92.12 338 MET A C 1
ATOM 2644 O O . MET A 1 338 ? -3.448 0.543 -0.249 1.00 92.12 338 MET A O 1
ATOM 2648 N N . ALA A 1 339 ? -4.374 -0.755 1.331 1.00 96.38 339 ALA A N 1
ATOM 2649 C CA . ALA A 1 339 ? -3.151 -1.492 1.654 1.00 96.38 339 ALA A CA 1
ATOM 2650 C C . ALA A 1 339 ? -2.579 -2.237 0.436 1.00 96.38 339 ALA A C 1
ATOM 2652 O O . ALA A 1 339 ? -1.375 -2.195 0.196 1.00 96.38 339 ALA A O 1
ATOM 2653 N N . PHE A 1 340 ? -3.436 -2.865 -0.371 1.00 95.06 340 PHE A N 1
ATOM 2654 C CA . PHE A 1 340 ? -3.014 -3.522 -1.607 1.00 95.06 340 PHE A CA 1
ATOM 2655 C C . PHE A 1 340 ? -2.435 -2.529 -2.606 1.00 95.06 340 PHE A C 1
ATOM 2657 O O . PHE A 1 340 ? -1.384 -2.792 -3.186 1.00 95.06 340 PHE A O 1
ATOM 2664 N N . THR A 1 341 ? -3.108 -1.388 -2.774 1.00 91.56 341 THR A N 1
ATOM 2665 C CA . THR A 1 341 ? -2.682 -0.323 -3.687 1.00 91.56 341 THR A CA 1
ATOM 2666 C C . THR A 1 341 ? -1.309 0.205 -3.292 1.00 91.56 341 THR A C 1
ATOM 2668 O O . THR A 1 341 ? -0.423 0.188 -4.130 1.00 91.56 341 THR A O 1
ATOM 2671 N N . LEU A 1 342 ? -1.114 0.553 -2.015 1.00 93.25 342 LEU A N 1
ATOM 2672 C CA . LEU A 1 342 ? 0.167 1.033 -1.483 1.00 93.25 342 LEU A CA 1
ATOM 2673 C C . LEU A 1 342 ? 1.283 -0.016 -1.552 1.00 93.25 342 LEU A C 1
ATOM 2675 O O . LEU A 1 342 ? 2.459 0.311 -1.636 1.00 93.25 342 LEU A O 1
ATOM 2679 N N . SER A 1 343 ? 0.939 -1.300 -1.445 1.00 96.00 343 SER A N 1
ATOM 2680 C CA . SER A 1 343 ? 1.941 -2.361 -1.417 1.00 96.00 343 SER A CA 1
ATOM 2681 C C . SER A 1 343 ? 2.372 -2.829 -2.806 1.00 96.00 343 SER A C 1
ATOM 2683 O O . SER A 1 343 ? 3.471 -3.371 -2.931 1.00 96.00 343 SER A O 1
ATOM 2685 N N . ILE A 1 344 ? 1.503 -2.755 -3.818 1.00 92.88 344 ILE A N 1
ATOM 2686 C CA . ILE A 1 344 ? 1.824 -3.253 -5.164 1.00 92.88 344 ILE A CA 1
ATOM 2687 C C . ILE A 1 344 ? 2.696 -2.264 -5.944 1.00 92.88 344 ILE A C 1
ATOM 2689 O O . ILE A 1 344 ? 3.482 -2.695 -6.794 1.00 92.88 344 ILE A O 1
ATOM 2693 N N . ASP A 1 345 ? 2.568 -0.968 -5.654 1.00 90.75 345 ASP A N 1
ATOM 2694 C CA . ASP A 1 345 ? 3.318 0.109 -6.298 1.00 90.75 345 ASP A CA 1
ATOM 2695 C C . ASP A 1 345 ? 4.533 0.596 -5.491 1.00 90.75 345 ASP A C 1
ATOM 2697 O O . ASP A 1 345 ? 5.340 1.354 -6.038 1.00 90.75 345 ASP A O 1
ATOM 2701 N N . ASP A 1 346 ? 4.728 0.112 -4.255 1.00 95.31 346 ASP A N 1
ATOM 2702 C CA . ASP A 1 346 ? 5.882 0.501 -3.448 1.00 95.31 346 ASP A CA 1
ATOM 2703 C C . ASP A 1 346 ? 7.205 0.136 -4.135 1.00 95.31 346 ASP A C 1
ATOM 2705 O O . ASP A 1 346 ? 7.546 -1.021 -4.415 1.00 95.31 346 ASP A O 1
ATOM 2709 N N . PHE A 1 347 ? 7.979 1.184 -4.375 1.00 95.75 347 PHE A N 1
ATOM 2710 C CA . PHE A 1 347 ? 9.365 1.099 -4.795 1.00 95.75 347 PHE A CA 1
ATOM 2711 C C . PHE A 1 347 ? 10.304 1.464 -3.650 1.00 95.75 347 PHE A C 1
ATOM 2713 O O . PHE A 1 347 ? 11.346 0.831 -3.492 1.00 95.75 347 PHE A O 1
ATOM 2720 N N . VAL A 1 348 ? 9.974 2.510 -2.890 1.00 96.31 348 VAL A N 1
ATOM 2721 C CA . VAL A 1 348 ? 10.926 3.190 -2.012 1.00 96.31 348 VAL A CA 1
ATOM 2722 C C . VAL A 1 348 ? 11.319 2.296 -0.849 1.00 96.31 348 VAL A C 1
ATOM 2724 O O . VAL A 1 348 ? 12.510 2.089 -0.622 1.00 96.31 348 VAL A O 1
ATOM 2727 N N . ILE A 1 349 ? 10.342 1.745 -0.131 1.00 96.56 349 ILE A N 1
ATOM 2728 C CA . ILE A 1 349 ? 10.611 0.916 1.045 1.00 96.56 349 ILE A CA 1
ATOM 2729 C C . ILE A 1 349 ? 11.278 -0.379 0.589 1.00 96.56 349 ILE A C 1
ATOM 2731 O O . ILE A 1 349 ? 12.346 -0.742 1.091 1.00 96.56 349 ILE A O 1
ATOM 2735 N N . THR A 1 350 ? 10.702 -1.025 -0.427 1.00 97.19 350 THR A N 1
ATOM 2736 C CA . THR A 1 350 ? 11.214 -2.268 -1.003 1.00 97.19 350 THR A CA 1
ATOM 2737 C C . THR A 1 350 ? 12.656 -2.134 -1.477 1.00 97.19 350 THR A C 1
ATOM 2739 O O . THR A 1 350 ? 13.455 -3.040 -1.252 1.00 97.19 350 THR A O 1
ATOM 2742 N N . PHE A 1 351 ? 13.019 -1.016 -2.110 1.00 96.44 351 PHE A N 1
ATOM 2743 C CA . PHE A 1 351 ? 14.376 -0.780 -2.600 1.00 96.44 351 PHE A CA 1
ATOM 2744 C C . PHE A 1 351 ? 15.423 -0.860 -1.484 1.00 96.44 351 PHE A C 1
ATOM 2746 O O . PHE A 1 351 ? 16.507 -1.395 -1.710 1.00 96.44 351 PHE A O 1
ATOM 2753 N N . PHE A 1 352 ? 15.102 -0.379 -0.279 1.00 97.06 352 PHE A N 1
ATOM 2754 C CA . PHE A 1 352 ? 16.024 -0.433 0.856 1.00 97.06 352 PHE A CA 1
ATOM 2755 C C . PHE A 1 352 ? 16.071 -1.803 1.530 1.00 97.06 352 PHE A C 1
ATOM 2757 O O . PHE A 1 352 ? 17.132 -2.197 2.004 1.00 97.06 352 PHE A O 1
ATOM 2764 N N . VAL A 1 353 ? 14.954 -2.534 1.585 1.00 97.19 353 VAL A N 1
ATOM 2765 C CA . VAL A 1 353 ? 14.858 -3.783 2.368 1.00 97.19 353 VAL A CA 1
ATOM 2766 C C . VAL A 1 353 ? 14.875 -5.062 1.526 1.00 97.19 353 VAL A C 1
ATOM 2768 O O . VAL A 1 353 ? 14.762 -6.160 2.078 1.00 97.19 353 VAL A O 1
ATOM 2771 N N . THR A 1 354 ? 15.006 -4.954 0.201 1.00 96.00 354 THR A N 1
ATOM 2772 C CA . THR A 1 354 ? 15.121 -6.108 -0.700 1.00 96.00 354 THR A CA 1
ATOM 2773 C C . THR A 1 354 ? 16.492 -6.775 -0.602 1.00 96.00 354 THR A C 1
ATOM 2775 O O . THR A 1 354 ? 17.519 -6.120 -0.455 1.00 96.00 354 THR A O 1
ATOM 2778 N N . GLY A 1 355 ? 16.519 -8.099 -0.757 1.00 92.25 355 GLY A N 1
ATOM 2779 C CA . GLY A 1 355 ? 17.739 -8.893 -0.854 1.00 92.25 355 GLY A CA 1
ATOM 2780 C C . GLY A 1 355 ? 17.928 -9.579 -2.212 1.00 92.25 355 GLY A C 1
ATOM 2781 O O . GLY A 1 355 ? 17.138 -9.395 -3.149 1.00 92.25 355 GLY A O 1
ATOM 2782 N N . PRO A 1 356 ? 18.980 -10.406 -2.340 1.00 89.25 356 PRO A N 1
ATOM 2783 C CA . PRO A 1 356 ? 19.210 -11.219 -3.528 1.00 89.25 356 PRO A CA 1
ATOM 2784 C C . PRO A 1 356 ? 18.019 -12.142 -3.810 1.00 89.25 356 PRO A C 1
ATOM 2786 O O . PRO A 1 356 ? 17.486 -12.782 -2.907 1.00 89.25 356 PRO A O 1
ATOM 2789 N N . LYS A 1 357 ? 17.614 -12.251 -5.083 1.00 88.81 357 LYS A N 1
ATOM 2790 C CA . LYS A 1 357 ? 16.492 -13.097 -5.547 1.00 88.81 357 LYS A CA 1
ATOM 2791 C C . LYS A 1 357 ? 15.101 -12.726 -4.996 1.00 88.81 357 LYS A C 1
ATOM 2793 O O . LYS A 1 357 ? 14.148 -13.453 -5.280 1.00 88.81 357 LYS A O 1
ATOM 2798 N N . SER A 1 358 ? 14.948 -11.610 -4.277 1.00 93.81 358 SER A N 1
ATOM 2799 C CA . SER A 1 358 ? 13.649 -11.110 -3.793 1.00 93.81 358 SER A CA 1
ATOM 2800 C C . SER A 1 358 ? 13.180 -9.832 -4.494 1.00 93.81 358 SER A C 1
ATOM 2802 O O . SER A 1 358 ? 12.270 -9.173 -4.007 1.00 93.81 358 SER A O 1
ATOM 2804 N N . THR A 1 359 ? 13.788 -9.474 -5.626 1.00 95.12 359 THR A N 1
ATOM 2805 C CA . THR A 1 359 ? 13.476 -8.245 -6.364 1.00 95.12 359 THR A CA 1
ATOM 2806 C C . THR A 1 359 ? 12.020 -8.229 -6.826 1.00 95.12 359 THR A C 1
ATOM 2808 O O . THR A 1 359 ? 11.573 -9.138 -7.535 1.00 95.12 359 THR A O 1
ATOM 2811 N N . THR A 1 360 ? 11.296 -7.187 -6.425 1.00 96.19 360 THR A N 1
ATOM 2812 C CA . THR A 1 360 ? 9.929 -6.893 -6.861 1.00 96.19 360 THR A CA 1
ATOM 2813 C C . THR A 1 360 ? 9.924 -6.190 -8.212 1.00 96.19 360 THR A C 1
ATOM 2815 O O . THR A 1 360 ? 10.949 -5.698 -8.693 1.00 96.19 360 THR A O 1
ATOM 2818 N N . LEU A 1 361 ? 8.757 -6.144 -8.847 1.00 93.81 361 LEU A N 1
ATOM 2819 C CA . LEU A 1 361 ? 8.597 -5.534 -10.158 1.00 93.81 361 LEU A CA 1
ATOM 2820 C C . LEU A 1 361 ? 8.967 -4.036 -10.192 1.00 93.81 361 LEU A C 1
ATOM 2822 O O . LEU A 1 361 ? 9.717 -3.675 -11.100 1.00 93.81 361 LEU A O 1
ATOM 2826 N N . PRO A 1 362 ? 8.565 -3.176 -9.227 1.00 93.19 362 PRO A N 1
ATOM 2827 C CA . PRO A 1 362 ? 8.982 -1.769 -9.219 1.00 93.19 362 PRO A CA 1
ATOM 2828 C C . PRO A 1 362 ? 10.505 -1.594 -9.132 1.00 93.19 362 PRO A C 1
ATOM 2830 O O . PRO A 1 362 ? 11.090 -0.816 -9.888 1.00 93.19 362 PRO A O 1
ATOM 2833 N N . VAL A 1 363 ? 11.172 -2.375 -8.273 1.00 95.06 363 VAL A N 1
ATOM 2834 C CA . VAL A 1 363 ? 12.638 -2.339 -8.139 1.00 95.06 363 VAL A CA 1
ATOM 2835 C C . VAL A 1 363 ? 13.320 -2.820 -9.422 1.00 95.06 363 VAL A C 1
ATOM 2837 O O . VAL A 1 363 ? 14.271 -2.190 -9.884 1.00 95.06 363 VAL A O 1
ATOM 2840 N N . LEU A 1 364 ? 12.813 -3.891 -10.042 1.00 93.56 364 LEU A N 1
ATOM 2841 C CA . LEU A 1 364 ? 13.337 -4.391 -11.314 1.00 93.56 364 LEU A CA 1
ATOM 2842 C C . LEU A 1 364 ? 13.201 -3.348 -12.431 1.00 93.56 364 LEU A C 1
ATOM 2844 O O . LEU A 1 364 ? 14.151 -3.138 -13.187 1.00 93.56 364 LEU A O 1
ATOM 2848 N N . LEU A 1 365 ? 12.045 -2.682 -12.529 1.00 91.88 365 LEU A N 1
ATOM 2849 C CA . LEU A 1 365 ? 11.807 -1.624 -13.513 1.00 91.88 365 LEU A CA 1
ATOM 2850 C C . LEU A 1 365 ? 12.818 -0.497 -13.349 1.00 91.88 365 LEU A C 1
ATOM 2852 O O . LEU A 1 365 ? 13.441 -0.089 -14.327 1.00 91.88 365 LEU A O 1
ATOM 2856 N N . TYR A 1 366 ? 13.029 -0.040 -12.116 1.00 91.12 366 TYR A N 1
ATOM 2857 C CA . TYR A 1 366 ? 14.001 1.003 -11.813 1.00 91.12 366 TYR A CA 1
ATOM 2858 C C . TYR A 1 366 ? 15.425 0.622 -12.244 1.00 91.12 366 TYR A C 1
ATOM 2860 O O . TYR A 1 366 ? 16.127 1.421 -12.871 1.00 91.12 366 TYR A O 1
ATOM 2868 N N . SER A 1 367 ? 15.844 -0.616 -11.962 1.00 89.62 367 SER A N 1
ATOM 2869 C CA . SER A 1 367 ? 17.136 -1.133 -12.417 1.00 89.62 367 SER A CA 1
ATOM 2870 C C . SER A 1 367 ? 17.234 -1.176 -13.944 1.00 89.62 367 SER A C 1
ATOM 2872 O O . SER A 1 367 ? 18.256 -0.754 -14.483 1.00 89.62 367 SER A O 1
ATOM 2874 N N . LYS A 1 368 ? 16.180 -1.613 -14.654 1.00 89.12 368 LYS A N 1
ATOM 2875 C CA . LYS A 1 368 ? 16.151 -1.616 -16.129 1.00 89.12 368 LYS A CA 1
ATOM 2876 C C . LYS A 1 368 ? 16.206 -0.189 -16.703 1.00 89.12 368 LYS A C 1
ATOM 2878 O O . LYS A 1 368 ? 16.997 0.054 -17.607 1.00 89.12 368 LYS A O 1
ATOM 2883 N N . VAL A 1 369 ? 15.469 0.772 -16.134 1.00 88.88 369 VAL A N 1
ATOM 2884 C CA . VAL A 1 369 ? 15.480 2.191 -16.562 1.00 88.88 369 VAL A CA 1
ATOM 2885 C C . VAL A 1 369 ? 16.883 2.789 -16.481 1.00 88.88 369 VAL A C 1
ATOM 2887 O O . VAL A 1 369 ? 17.307 3.485 -17.403 1.00 88.88 369 VAL A O 1
ATOM 2890 N N . ARG A 1 370 ? 17.622 2.510 -15.397 1.00 87.50 370 ARG A N 1
ATOM 2891 C CA . ARG A 1 370 ? 18.998 3.005 -15.219 1.00 87.50 370 ARG A CA 1
ATOM 2892 C C . ARG A 1 370 ? 19.972 2.484 -16.278 1.00 87.50 370 ARG A C 1
ATOM 2894 O O . ARG A 1 370 ? 20.935 3.179 -16.584 1.00 87.50 370 ARG A O 1
ATOM 2901 N N . LEU A 1 371 ? 19.738 1.285 -16.812 1.00 85.00 371 LEU A N 1
ATOM 2902 C CA . LEU A 1 371 ? 20.564 0.685 -17.865 1.00 85.00 371 LEU A CA 1
ATOM 2903 C C . LEU A 1 371 ? 20.218 1.224 -19.262 1.00 85.00 371 LEU A C 1
ATOM 2905 O O . LEU A 1 371 ? 21.047 1.157 -20.167 1.00 85.00 371 LEU A O 1
ATOM 2909 N N . GLY A 1 372 ? 19.020 1.782 -19.434 1.00 81.94 372 GLY A N 1
ATOM 2910 C CA . GLY A 1 372 ? 18.570 2.424 -20.663 1.00 81.94 372 GLY A CA 1
ATOM 2911 C C . GLY A 1 372 ? 17.073 2.237 -20.896 1.00 81.94 372 GLY A C 1
ATOM 2912 O O . GLY A 1 372 ? 16.481 1.233 -20.505 1.00 81.94 372 GLY A O 1
ATOM 2913 N N . ILE A 1 373 ? 16.445 3.205 -21.563 1.00 80.75 373 ILE A N 1
ATOM 2914 C CA . ILE A 1 373 ? 15.023 3.125 -21.916 1.00 80.75 373 ILE A CA 1
ATOM 2915 C C . ILE A 1 373 ? 14.878 2.264 -23.171 1.00 80.75 373 ILE A C 1
ATOM 2917 O O . ILE A 1 373 ? 15.331 2.642 -24.254 1.00 80.75 373 ILE A O 1
ATOM 2921 N N . THR A 1 374 ? 14.218 1.118 -23.027 1.00 85.88 374 THR A N 1
ATOM 2922 C CA . THR A 1 374 ? 13.911 0.196 -24.123 1.00 85.88 374 THR A CA 1
ATOM 2923 C C . THR A 1 374 ? 12.403 0.153 -24.395 1.00 85.88 374 THR A C 1
ATOM 2925 O O . THR A 1 374 ? 11.602 0.412 -23.495 1.00 85.88 374 THR A O 1
ATOM 2928 N N . PRO A 1 375 ? 11.969 -0.205 -25.615 1.00 85.12 375 PRO A N 1
ATOM 2929 C CA . PRO A 1 375 ? 10.552 -0.454 -25.893 1.00 85.12 375 PRO A CA 1
ATOM 2930 C C . PRO A 1 375 ? 9.942 -1.565 -25.015 1.00 85.12 375 PRO A C 1
ATOM 2932 O O . PRO A 1 375 ? 8.754 -1.523 -24.707 1.00 85.12 375 PRO A O 1
ATOM 2935 N N . GLU A 1 376 ? 10.755 -2.520 -24.549 1.00 86.81 376 GLU A N 1
ATOM 2936 C CA . GLU A 1 376 ? 10.353 -3.528 -23.558 1.00 86.81 376 GLU A CA 1
ATOM 2937 C C . GLU A 1 376 ? 9.858 -2.876 -22.253 1.00 86.81 376 GLU A C 1
ATOM 2939 O O . GLU A 1 376 ? 8.808 -3.244 -21.733 1.00 86.81 376 GLU A O 1
ATOM 2944 N N . LEU A 1 377 ? 10.557 -1.850 -21.756 1.00 88.38 377 LEU A N 1
ATOM 2945 C CA . LEU A 1 377 ? 10.156 -1.103 -20.560 1.00 88.38 377 LEU A CA 1
ATOM 2946 C C . LEU A 1 377 ? 8.816 -0.372 -20.748 1.00 88.38 377 LEU A C 1
ATOM 2948 O O . LEU A 1 377 ? 7.996 -0.325 -19.826 1.00 88.38 377 LEU A O 1
ATOM 2952 N N . ASN A 1 378 ? 8.578 0.162 -21.948 1.00 90.00 378 ASN A N 1
ATOM 2953 C CA . ASN A 1 378 ? 7.304 0.784 -22.307 1.00 90.00 378 ASN A CA 1
ATOM 2954 C C . ASN A 1 378 ? 6.170 -0.250 -22.297 1.00 90.00 378 ASN A C 1
ATOM 2956 O O . ASN A 1 378 ? 5.090 0.030 -21.776 1.00 90.00 378 ASN A O 1
ATOM 2960 N N . ALA A 1 379 ? 6.425 -1.460 -22.808 1.00 89.94 379 ALA A N 1
ATOM 2961 C CA . ALA A 1 379 ? 5.470 -2.565 -22.762 1.00 89.94 379 ALA A CA 1
ATOM 2962 C C . ALA A 1 379 ? 5.149 -2.974 -21.316 1.00 89.94 379 ALA A C 1
ATOM 2964 O O . ALA A 1 379 ? 3.974 -3.054 -20.960 1.00 89.94 379 ALA A O 1
ATOM 2965 N N . ILE A 1 380 ? 6.152 -3.125 -20.444 1.00 89.94 380 ILE A N 1
ATOM 2966 C CA . ILE A 1 380 ? 5.909 -3.437 -19.024 1.00 89.94 380 ILE A CA 1
ATOM 2967 C C . ILE A 1 380 ? 5.097 -2.324 -18.344 1.00 89.94 380 ILE A C 1
ATOM 2969 O O . ILE A 1 380 ? 4.111 -2.611 -17.667 1.00 89.94 380 ILE A O 1
ATOM 2973 N N . SER A 1 381 ? 5.457 -1.057 -18.569 1.00 87.94 381 SER A N 1
ATOM 2974 C CA . SER A 1 381 ? 4.726 0.100 -18.027 1.00 87.94 381 SER A CA 1
ATOM 2975 C C . SER A 1 381 ? 3.266 0.130 -18.491 1.00 87.94 381 SER A C 1
ATOM 2977 O O . SER A 1 381 ? 2.368 0.384 -17.692 1.00 87.94 381 SER A O 1
ATOM 2979 N N . SER A 1 382 ? 3.014 -0.179 -19.767 1.00 90.00 382 SER A N 1
ATOM 2980 C CA . SER A 1 382 ? 1.658 -0.237 -20.326 1.00 90.00 382 SER A CA 1
ATOM 2981 C C . SER A 1 382 ? 0.817 -1.367 -19.721 1.00 90.00 382 SER A C 1
ATOM 2983 O O . SER A 1 382 ? -0.351 -1.152 -19.398 1.00 90.00 382 SER A O 1
ATOM 2985 N N . LEU A 1 383 ? 1.417 -2.544 -19.496 1.00 90.00 383 LEU A N 1
ATOM 2986 C CA . LEU A 1 383 ? 0.764 -3.682 -18.849 1.00 90.00 383 LEU A CA 1
ATOM 2987 C C . LEU A 1 383 ? 0.432 -3.372 -17.391 1.00 90.00 383 LEU A C 1
ATOM 2989 O O . LEU A 1 383 ? -0.678 -3.658 -16.950 1.00 90.00 383 LEU A O 1
ATOM 2993 N N . LEU A 1 384 ? 1.365 -2.755 -16.659 1.00 85.44 384 LEU A N 1
ATOM 2994 C CA . LEU A 1 384 ? 1.143 -2.338 -15.275 1.00 85.44 384 LEU A CA 1
ATOM 2995 C C . LEU A 1 384 ? 0.028 -1.305 -15.173 1.00 85.44 384 LEU A C 1
ATOM 2997 O O . LEU A 1 384 ? -0.885 -1.473 -14.372 1.00 85.44 384 LEU A O 1
ATOM 3001 N N . PHE A 1 385 ? 0.057 -0.279 -16.025 1.00 87.44 385 PHE A N 1
ATOM 3002 C CA . PHE A 1 385 ? -1.004 0.720 -16.076 1.00 87.44 385 PHE A CA 1
ATOM 3003 C C . PHE A 1 385 ? -2.366 0.082 -16.385 1.00 87.44 385 PHE A C 1
ATOM 3005 O O . PHE A 1 385 ? -3.344 0.345 -15.687 1.00 87.44 385 PHE A O 1
ATOM 3012 N N . GLY A 1 386 ? -2.429 -0.801 -17.389 1.00 88.12 386 GLY A N 1
ATOM 3013 C CA . GLY A 1 386 ? -3.648 -1.527 -17.744 1.00 88.12 386 GLY A CA 1
ATOM 3014 C C . GLY A 1 386 ? -4.168 -2.412 -16.608 1.00 88.12 386 GLY A C 1
ATOM 3015 O O . GLY A 1 386 ? -5.368 -2.413 -16.328 1.00 88.12 386 GLY A O 1
ATOM 3016 N N . ALA A 1 387 ? -3.276 -3.118 -15.910 1.00 84.94 387 ALA A N 1
ATOM 3017 C CA . ALA A 1 387 ? -3.624 -3.941 -14.756 1.00 84.94 387 ALA A CA 1
ATOM 3018 C C . ALA A 1 387 ? -4.166 -3.089 -13.598 1.00 84.94 387 ALA A C 1
ATOM 3020 O O . ALA A 1 387 ? -5.262 -3.365 -13.108 1.00 84.94 387 ALA A O 1
ATOM 3021 N N . SER A 1 388 ? -3.465 -2.019 -13.209 1.00 82.81 388 SER A N 1
ATOM 3022 C CA . SER A 1 388 ? -3.906 -1.101 -12.149 1.00 82.81 388 SER A CA 1
ATOM 3023 C C . SER A 1 388 ? -5.252 -0.456 -12.476 1.00 82.81 388 SER A C 1
ATOM 3025 O O . SER A 1 388 ? -6.149 -0.437 -11.635 1.00 82.81 388 SER A O 1
ATOM 3027 N N . MET A 1 389 ? -5.447 -0.002 -13.718 1.00 84.62 389 MET A N 1
ATOM 3028 C CA . MET A 1 389 ? -6.721 0.567 -14.160 1.00 84.62 389 MET A CA 1
ATOM 3029 C C . MET A 1 389 ? -7.850 -0.469 -14.104 1.00 84.62 389 MET A C 1
ATOM 3031 O O . MET A 1 389 ? -8.951 -0.164 -13.650 1.00 84.62 389 MET A O 1
ATOM 3035 N N . THR A 1 390 ? -7.574 -1.716 -14.494 1.00 84.75 390 THR A N 1
ATOM 3036 C CA . THR A 1 390 ? -8.540 -2.820 -14.393 1.00 84.75 390 THR A CA 1
ATOM 3037 C C . THR A 1 390 ? -8.923 -3.088 -12.938 1.00 84.75 390 THR A C 1
ATOM 3039 O O . THR A 1 390 ? -10.110 -3.207 -12.639 1.00 84.75 390 THR A O 1
ATOM 3042 N N . PHE A 1 391 ? -7.958 -3.115 -12.012 1.00 77.56 391 PHE A N 1
ATOM 3043 C CA . PHE A 1 391 ? -8.234 -3.273 -10.580 1.00 77.56 391 PHE A CA 1
ATOM 3044 C C . PHE A 1 391 ? -9.096 -2.139 -10.022 1.00 77.56 391 PHE A C 1
ATOM 3046 O O . PHE A 1 391 ? -10.067 -2.406 -9.312 1.00 77.56 391 PHE A O 1
ATOM 3053 N N . VAL A 1 392 ? -8.796 -0.886 -10.377 1.00 77.25 392 VAL A N 1
ATOM 3054 C CA . VAL A 1 392 ? -9.606 0.272 -9.970 1.00 77.25 392 VAL A CA 1
ATOM 3055 C C . VAL A 1 392 ? -11.029 0.161 -10.522 1.00 77.25 392 VAL A C 1
ATOM 3057 O O . VAL A 1 392 ? -11.989 0.327 -9.772 1.00 77.25 392 VAL A O 1
ATOM 3060 N N . LEU A 1 393 ? -11.195 -0.180 -11.802 1.00 82.81 393 LEU A N 1
ATOM 3061 C CA . LEU A 1 393 ? -12.517 -0.347 -12.414 1.00 82.81 393 LEU A CA 1
ATOM 3062 C C . LEU A 1 393 ? -13.321 -1.469 -11.746 1.00 82.81 393 LEU A C 1
ATOM 3064 O O . LEU A 1 393 ? -14.492 -1.269 -11.422 1.00 82.81 393 LEU A O 1
ATOM 3068 N N . LEU A 1 394 ? -12.699 -2.622 -11.488 1.00 81.81 394 LEU A N 1
ATOM 3069 C CA . LEU A 1 394 ? -13.333 -3.730 -10.771 1.00 81.81 394 LEU A CA 1
ATOM 3070 C C . LEU A 1 394 ? -13.746 -3.316 -9.355 1.00 81.81 394 LEU A C 1
ATOM 3072 O O . LEU A 1 394 ? -14.875 -3.588 -8.946 1.00 81.81 394 LEU A O 1
ATOM 3076 N N . SER A 1 395 ? -12.873 -2.607 -8.636 1.00 71.31 395 SER A N 1
ATOM 3077 C CA . SER A 1 395 ? -13.164 -2.063 -7.306 1.00 71.31 395 SER A CA 1
ATOM 3078 C C . SER A 1 395 ? -14.388 -1.140 -7.326 1.00 71.31 395 SER A C 1
ATOM 3080 O O . SER A 1 395 ? -15.318 -1.322 -6.538 1.00 71.31 395 SER A O 1
ATOM 3082 N N . LEU A 1 396 ? -14.458 -0.213 -8.287 1.00 77.81 396 LEU A N 1
ATOM 3083 C CA . LEU A 1 396 ? -15.593 0.701 -8.442 1.00 77.81 396 LEU A CA 1
ATOM 3084 C C . LEU A 1 396 ? -16.899 -0.030 -8.783 1.00 77.81 396 LEU A C 1
ATOM 3086 O O . LEU A 1 396 ? -17.962 0.339 -8.282 1.00 77.81 396 LEU A O 1
ATOM 3090 N N . ILE A 1 397 ? -16.838 -1.075 -9.613 1.00 82.06 397 ILE A N 1
ATOM 3091 C CA . ILE A 1 397 ? -18.010 -1.896 -9.953 1.00 82.06 397 ILE A CA 1
ATOM 3092 C C . ILE A 1 397 ? -18.534 -2.630 -8.714 1.00 82.06 397 ILE A C 1
ATOM 3094 O O . ILE A 1 397 ? -19.746 -2.680 -8.505 1.00 82.06 397 ILE A O 1
ATOM 3098 N N . VAL A 1 398 ? -17.644 -3.180 -7.884 1.00 77.88 398 VAL A N 1
ATOM 3099 C CA . VAL A 1 398 ? -18.023 -3.870 -6.641 1.00 77.88 398 VAL A CA 1
ATOM 3100 C C . VAL A 1 398 ? -18.638 -2.894 -5.637 1.00 77.88 398 VAL A C 1
ATOM 3102 O O . VAL A 1 398 ? -19.644 -3.227 -5.014 1.00 77.88 398 VAL A O 1
ATOM 3105 N N . GLN A 1 399 ? -18.086 -1.684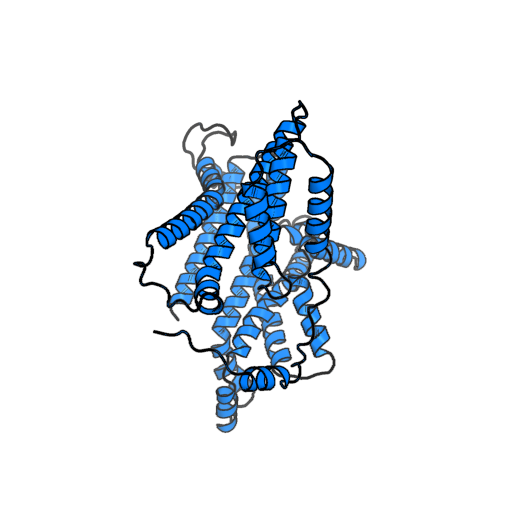 -5.515 1.00 69.25 399 GLN A N 1
ATOM 3106 C CA . GLN A 1 399 ? -18.596 -0.662 -4.597 1.00 69.25 399 GLN A CA 1
ATOM 3107 C C . GLN A 1 399 ? -19.970 -0.122 -5.008 1.00 69.25 399 GLN A C 1
ATOM 3109 O O . GLN A 1 399 ? -20.806 0.076 -4.141 1.00 69.25 399 GLN A O 1
ATOM 3114 N N . ARG A 1 400 ? -20.244 0.060 -6.308 1.00 72.56 400 ARG A N 1
ATOM 3115 C CA . ARG A 1 400 ? -21.548 0.557 -6.799 1.00 72.56 400 ARG A CA 1
ATOM 3116 C C . ARG A 1 400 ? -22.712 -0.426 -6.639 1.00 72.56 400 ARG A C 1
ATOM 3118 O O . ARG A 1 400 ? -23.857 -0.031 -6.827 1.00 72.56 400 ARG A O 1
ATOM 3125 N N . ARG A 1 401 ? -22.438 -1.710 -6.384 1.00 58.03 401 ARG A N 1
ATOM 3126 C CA . ARG A 1 401 ? -23.472 -2.746 -6.197 1.00 58.03 401 ARG A CA 1
ATOM 3127 C C . ARG A 1 401 ? -23.977 -2.849 -4.751 1.00 58.03 401 ARG A C 1
ATOM 3129 O O . ARG A 1 401 ? -24.796 -3.721 -4.474 1.00 58.03 401 ARG A O 1
ATOM 3136 N N . ARG A 1 402 ? -23.481 -2.008 -3.848 1.00 51.88 402 ARG A N 1
ATOM 3137 C CA . ARG A 1 402 ? -23.934 -1.863 -2.462 1.00 51.88 402 ARG A CA 1
ATOM 3138 C C . ARG A 1 402 ? -24.357 -0.424 -2.235 1.00 51.88 402 ARG A C 1
ATOM 3140 O O . ARG A 1 402 ? -25.251 -0.241 -1.387 1.00 51.88 402 ARG A O 1
#

pLDDT: mean 74.55, std 22.83, range [28.3, 98.75]

Foldseek 3Di:
DDDDDDDPVVVVVVVPDDDDDDDDDPPPLCDPLVVVVVVVVVVVVPPDPPDPPCPVVVVVVVVLCVCCPPPHDPVSSVLVSLVVVLVVLVVVLVPDDDDDPVNVVVSVVSVVVSVVSVVVSVVVCVVCVVVCCVPPPVDPPPPPPPPVVVVVVVVVVVVVVVCVVCVVLVLLLVLLQAPDQASPDRDDGHNVLVVVCVVPPVLVLQAVLLQVLLLLLLVLLLVLLLVLLVDLVPDDDPCSVVVLVLLCVLVPDDLLVLLQVLLVVCVVVVNAFASVSLSVSLNSNLNSQLNVLLNVLVVPDDCVQLVVCVVVVDDPVRSCVVPVCVSSVVSSVVSSLSSSVCRSQDDNNCVSRHDPSSNHNNVVLVVVVVVHDGSSSSSVSNVVVVVVVVSVVVVVVVVVVD

InterPro domains:
  IPR000515 ABC transporter type 1, transmembrane domain MetI-like [PF00528] (222-397)
  IPR000515 ABC transporter type 1, transmembrane domain MetI-like [PS50928] (207-395)
  IPR000515 ABC transporter type 1, transmembrane domain MetI-like [cd06261] (210-387)
  IPR035906 MetI-like superfamily [G3DSA:1.10.3720.10] (158-401)
  IPR035906 MetI-like superfamily [SSF161098] (154-401)
  IPR051789 Bacterial Polyamine Transport Permease [PTHR43848] (152-401)

Secondary structure (DSSP, 8-state):
-PPP---HHHHHHHHTPPP----S--SSSSSSHHHHHHHHHHHHHHH-TT-TT-HHHHHHHHHHHHHTSTTS-HHHHHHHHHHHHHHHHHHHHHH----SHHHHHHHHHHHHHHHHHHHHHHHHHHHHHHHHHHHHS----------HHHHHHHHHHHHHHHHHHHHHHHHHHHHHTB-SSSTTS---B--HHHHHHHH-HHHHHHHHHHHHHHHHHHHHHHHHHHHHHHHHHH---TTHHHHHHHHHHHHHS-HHHHHHHHHHHHHHTTPPPSHHHHHHHHHHHHHHHHHHHHHHHHHTS-THHHHHHHHTT--HHHHIIIIIHHHHHHHHHHHHHHHHHHHHS--HHHHHH--TT---HHHHHHHHHHH---HHHHHHHHHHHHHHHHHHHHHHHHHHT-

Sequence (402 aa):
MSVP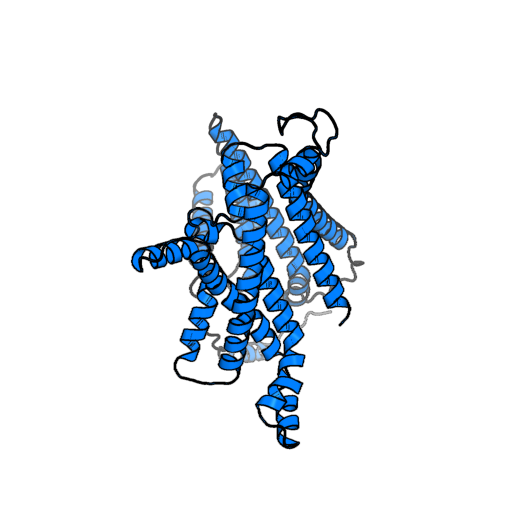VVTQPERAAIRAMPPLVLYGVEGLEWTVGGLIALHLGSALGTAIPRLTGLGVLGDLLEIARQWTGPEGPGWLRLVSGLLACYGALLLAGWLWRRPGRTGRILRHLLTWSSLTLIFLGLVLLDIHREHVLRRFLRVEPWPVPAFRFAAEWRTGMIGLAFLFLYIPIFILIAFSFNASPIATVWKGFSTAWYKQVLQDSTVLAAAQRSLVIAFLATAISTVLGTMLALGLDRYRFPGRAFLEGLLYLPIIIPEIVMGVGLLLFFVLTQTPLGIWTILIAHVAFCVPFVYVIVRARLATYDRTLEEAAQDLGANEWETFRRITLPLLMPGILGGALMAFTLSIDDFVITFFVTGPKSTTLPVLLYSKVRLGITPELNAISSLLFGASMTFVLLSLIVQRRR